Protein AF-0000000077098588 (afdb_homodimer)

Solvent-accessible surface area (backbone atoms only — not comparable to full-atom values): 32437 Å² total; per-residue (Å²): 92,66,67,57,34,42,39,36,68,73,66,63,38,49,54,62,54,47,9,62,75,68,71,44,51,47,63,53,39,47,46,32,44,49,46,28,33,72,64,30,55,34,82,76,78,75,78,55,76,91,76,49,54,56,65,61,24,52,49,49,17,63,75,57,65,29,83,40,46,46,57,35,67,93,56,96,69,63,68,62,58,50,47,9,43,53,48,28,51,50,52,59,71,70,62,57,62,67,34,33,43,19,30,54,61,26,64,65,53,46,43,12,48,55,37,47,69,33,34,56,73,48,76,75,51,81,54,48,69,31,38,26,29,39,45,42,27,35,58,66,51,51,86,85,46,55,70,72,53,48,53,17,41,30,72,43,54,46,45,51,51,12,58,62,50,62,42,44,49,47,60,45,45,28,42,27,63,46,94,34,51,67,51,37,51,53,51,54,63,35,60,73,30,34,54,40,51,52,51,34,50,66,17,48,32,36,43,34,53,54,40,36,67,44,85,84,25,68,54,51,69,42,50,69,50,48,67,76,56,46,56,56,45,42,73,73,46,31,32,16,29,48,93,78,48,35,17,19,65,71,23,46,69,60,89,50,78,68,65,49,12,52,38,48,67,48,71,72,45,53,50,65,25,80,38,22,34,35,42,44,56,39,73,82,24,34,56,18,52,47,7,41,43,57,45,54,51,36,32,26,42,38,33,25,54,63,24,47,52,51,56,50,61,74,70,104,91,67,66,58,35,41,41,35,68,72,64,62,38,48,53,61,54,48,10,63,74,67,73,44,52,45,64,55,40,48,46,33,45,47,45,27,33,72,65,29,54,35,83,75,79,75,78,55,75,91,79,48,53,56,67,60,23,50,50,50,17,64,75,57,65,28,84,40,44,46,56,38,68,93,57,97,69,64,68,62,58,50,48,8,43,53,48,29,50,49,51,58,72,68,61,58,63,68,34,32,43,20,29,54,62,26,65,64,53,45,42,12,47,55,37,47,69,31,34,55,71,47,77,76,51,80,52,49,68,31,38,27,28,38,45,40,26,36,57,66,50,50,85,85,46,56,70,72,54,49,53,18,41,28,72,44,54,47,48,49,52,13,58,60,49,62,42,44,51,48,60,43,42,28,42,28,64,46,92,34,51,68,53,37,49,53,51,54,64,35,60,72,31,35,52,40,51,51,51,33,50,65,17,50,32,36,43,33,52,54,38,37,67,43,85,84,24,68,52,49,70,43,50,68,50,49,67,77,58,47,55,55,45,42,73,72,47,31,32,15,27,48,94,79,48,37,17,19,63,72,23,47,71,61,89,51,77,69,64,50,15,51,39,47,66,47,71,72,45,54,49,65,24,80,38,23,34,34,40,43,57,39,73,82,24,33,56,16,52,47,8,41,43,57,46,55,53,36,32,24,42,40,31,26,53,62,23,48,51,51,53,50,62,75,71,105

Secondary structure (DSSP, 8-state):
-HHHHIIIIIS---HHHHHHHHT--HHHHHHHHHHHHHTTS-------STT--HHHHHHHHHHHT-SEEEEE---SS-HHHHHHHHHHHHHHHH--TT-EEEE--SHHHHHHHHHHHH-GGGGS---SS-EEEESB-B----TTS-HHHHHHTSTHHHHHHHHHHT-EE----SBSB-SSHHHHHHHHHSHHHHHHHHHHHT-SEEEEE-EE-STTSHHHHTTSS-HHHHHHHHHTT--EEETTEEE-TTSPBPP-GGGGGB-B--HHHHTTSSEEEEE--SGGGHHHHHHHHHTT--SEEEEEHHHHHHHHHHH-/-HHHHIIIIIS---HHHHHHHHT--HHHHHHHHHHHHHTTS-------STT--HHHHHHHHHHHT-SEEEEE---SS-HHHHHHHHHHHHHHHH--TT-EEEE--SHHHHHHHHHHHH-GGGGS---SS-EEEESB-B----TTS-HHHHHHTSTHHHHHHHHHHT-EE----SBSB-SSHHHHHHHHHSHHHHHHHHHHHT-SEEEEE-EE-STTSHHHHTTSS-HHHHHHHHHTT--EEETTEEE-TTSPBPP-GGGGGB-B--HHHHTTSSEEEEE--SGGGHHHHHHHHHTT--SEEEEEHHHHHHHHHHH-

Nearest PDB structures (foldseek):
  2w48-assembly1_B  TM=8.068E-01  e=5.391E-22  Klebsiella pneumoniae
  2w48-assembly1_A  TM=7.530E-01  e=8.055E-23  Klebsiella pneumoniae
  4r9n-assembly1_A  TM=9.158E-01  e=1.431E-18  Listeria monocytogenes EGD-e
  2gnp-assembly1_A  TM=8.747E-01  e=7.315E-19  Streptococcus pneumoniae TIGR4
  3nze-assembly3_B  TM=8.577E-01  e=1.186E-16  Paenarthrobacter aurescens TC1

Structure (mmCIF, N/CA/C/O backbone):
data_AF-0000000077098588-model_v1
#
loop_
_entity.id
_entity.type
_entity.pdbx_description
1 polymer 'Putative sugar-binding domain protein'
#
loop_
_atom_site.group_PDB
_atom_site.id
_atom_site.type_symbol
_atom_site.label_atom_id
_atom_site.label_alt_id
_atom_site.label_comp_id
_atom_site.label_asym_id
_atom_site.label_entity_id
_atom_site.label_seq_id
_atom_site.pdbx_PDB_ins_code
_atom_site.Cartn_x
_atom_site.Cartn_y
_atom_site.Cartn_z
_atom_site.occupancy
_atom_site.B_iso_or_equiv
_atom_site.auth_seq_id
_atom_site.auth_comp_id
_atom_site.auth_asym_id
_atom_site.auth_atom_id
_atom_site.pdbx_PDB_model_num
ATOM 1 N N . MET A 1 1 ? 32.25 9.25 6.664 1 62.41 1 MET A N 1
ATOM 2 C CA . MET A 1 1 ? 31 10.023 6.805 1 62.41 1 MET A CA 1
ATOM 3 C C . MET A 1 1 ? 30.219 9.57 8.031 1 62.41 1 MET A C 1
ATOM 5 O O . MET A 1 1 ? 29.922 10.375 8.922 1 62.41 1 MET A O 1
ATOM 9 N N . MET A 1 2 ? 30.125 8.227 8.234 1 63.47 2 MET A N 1
ATOM 10 C CA . MET A 1 2 ? 29.328 7.758 9.359 1 63.47 2 MET A CA 1
ATOM 11 C C . MET A 1 2 ? 30.031 8.047 10.68 1 63.47 2 MET A C 1
ATOM 13 O O . MET A 1 2 ? 29.375 8.375 11.672 1 63.47 2 MET A O 1
ATOM 17 N N . LYS A 1 3 ? 31.344 7.879 10.695 1 65.94 3 LYS A N 1
ATOM 18 C CA . LYS A 1 3 ? 32.125 8.188 11.891 1 65.94 3 LYS A CA 1
ATOM 19 C C . LYS A 1 3 ? 31.984 9.656 12.273 1 65.94 3 LYS A C 1
ATOM 21 O O . LYS A 1 3 ? 31.828 9.992 13.445 1 65.94 3 LYS A O 1
ATOM 26 N N . VAL A 1 4 ? 32 10.5 11.312 1 70.38 4 VAL A N 1
ATOM 27 C CA . VAL A 1 4 ? 31.844 11.938 11.531 1 70.38 4 VAL A CA 1
ATOM 28 C C . VAL A 1 4 ? 30.453 12.219 12.07 1 70.38 4 VAL A C 1
ATOM 30 O O . VAL A 1 4 ? 30.297 13 13.016 1 70.38 4 VAL A O 1
ATOM 33 N N . VAL A 1 5 ? 29.547 11.484 11.555 1 65.75 5 VAL A N 1
ATOM 34 C CA . VAL A 1 5 ? 28.156 11.672 11.938 1 65.75 5 VAL A CA 1
ATOM 35 C C . VAL A 1 5 ? 27.938 11.219 13.383 1 65.75 5 VAL A C 1
ATOM 37 O O . VAL A 1 5 ? 27.312 11.922 14.172 1 65.75 5 VAL A O 1
ATOM 40 N N . LYS A 1 6 ? 28.5 10.148 13.672 1 63.41 6 LYS A N 1
ATOM 41 C CA . LYS A 1 6 ? 28.406 9.633 15.031 1 63.41 6 LYS A CA 1
ATOM 42 C C . LYS A 1 6 ? 29.078 10.578 16.031 1 63.41 6 LYS A C 1
ATOM 44 O O . LYS A 1 6 ? 28.516 10.875 17.078 1 63.41 6 LYS A O 1
ATOM 49 N N . MET A 1 7 ? 30.281 11.062 15.703 1 67 7 MET A N 1
ATOM 50 C CA . MET A 1 7 ? 31.031 11.938 16.594 1 67 7 MET A CA 1
ATOM 51 C C . MET A 1 7 ? 30.281 13.25 16.812 1 67 7 MET A C 1
ATOM 53 O O . MET A 1 7 ? 30.266 13.766 17.938 1 67 7 MET A O 1
ATOM 57 N N . TYR A 1 8 ? 29.672 13.633 15.734 1 63.31 8 TYR A N 1
ATOM 58 C CA . TYR A 1 8 ? 28.984 14.922 15.805 1 63.31 8 TYR A CA 1
ATOM 59 C C . TYR A 1 8 ? 27.656 14.789 16.547 1 63.31 8 TYR A C 1
ATOM 61 O O . TYR A 1 8 ? 27.391 15.531 17.5 1 63.31 8 TYR A O 1
ATOM 69 N N . TYR A 1 9 ? 26.969 13.727 16.188 1 58.44 9 TYR A N 1
ATOM 70 C CA . TYR A 1 9 ? 25.594 13.68 16.641 1 58.44 9 TYR A CA 1
ATOM 71 C C . TYR A 1 9 ? 25.469 12.836 17.922 1 58.44 9 TYR A C 1
ATOM 73 O O . TYR A 1 9 ? 24.656 13.141 18.797 1 58.44 9 TYR A O 1
ATOM 81 N N . LYS A 1 10 ? 26.219 11.852 17.969 1 56.56 10 LYS A N 1
ATOM 82 C CA . LYS A 1 10 ? 26.125 10.984 19.141 1 56.56 10 LYS A CA 1
ATOM 83 C C . LYS A 1 10 ? 27.047 11.477 20.25 1 56.56 10 LYS A C 1
ATOM 85 O O . LYS A 1 10 ? 26.641 11.516 21.422 1 56.56 10 LYS A O 1
ATOM 90 N N . ASN A 1 11 ? 28.156 11.969 19.812 1 57.81 11 ASN A N 1
ATOM 91 C CA . ASN A 1 11 ? 29.141 12.32 20.828 1 57.81 11 ASN A CA 1
ATOM 92 C C . ASN A 1 11 ? 29.156 13.828 21.109 1 57.81 11 ASN A C 1
ATOM 94 O O . ASN A 1 11 ? 29.859 14.297 22 1 57.81 11 ASN A O 1
ATOM 98 N N . GLY A 1 12 ? 28.266 14.5 20.25 1 59.06 12 GLY A N 1
ATOM 99 C CA . GLY A 1 12 ? 28.125 15.93 20.469 1 59.06 12 GLY A CA 1
ATOM 100 C C . GLY A 1 12 ? 29.391 16.703 20.188 1 59.06 12 GLY A C 1
ATOM 101 O O . GLY A 1 12 ? 29.578 17.812 20.703 1 59.06 12 GLY A O 1
ATOM 102 N N . MET A 1 13 ? 30.266 16.203 19.438 1 64.69 13 MET A N 1
ATOM 103 C CA . MET A 1 13 ? 31.531 16.875 19.141 1 64.69 13 MET A CA 1
ATOM 104 C C . MET A 1 13 ? 31.328 18 18.125 1 64.69 13 MET A C 1
ATOM 106 O O . MET A 1 13 ? 30.484 17.891 17.234 1 64.69 13 MET A O 1
ATOM 110 N N . SER A 1 14 ? 31.984 19.031 18.344 1 66.31 14 SER A N 1
ATOM 111 C CA . SER A 1 14 ? 31.969 20.125 17.375 1 66.31 14 SER A CA 1
ATOM 112 C C . SER A 1 14 ? 32.656 19.703 16.078 1 66.31 14 SER A C 1
ATOM 114 O O . SER A 1 14 ? 33.438 18.766 16.062 1 66.31 14 SER A O 1
ATOM 116 N N . GLN A 1 15 ? 32.281 20.375 14.977 1 75.06 15 GLN A N 1
ATOM 117 C CA . GLN A 1 15 ? 32.906 20.109 13.688 1 75.06 15 GLN A CA 1
ATOM 118 C C . GLN A 1 15 ? 34.438 20.281 13.773 1 75.06 15 GLN A C 1
ATOM 120 O O . GLN A 1 15 ? 35.188 19.531 13.164 1 75.06 15 GLN A O 1
AT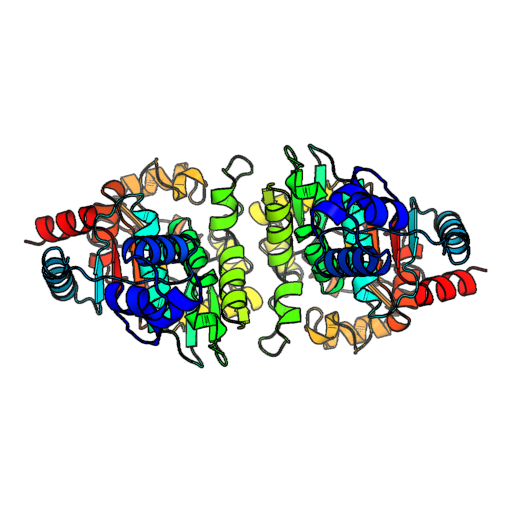OM 125 N N . VAL A 1 16 ? 34.844 21.266 14.602 1 73.31 16 VAL A N 1
ATOM 126 C CA . VAL A 1 16 ? 36.25 21.531 14.805 1 73.31 16 VAL A CA 1
ATOM 127 C C . VAL A 1 16 ? 36.906 20.375 15.547 1 73.31 16 VAL A C 1
ATOM 129 O O . VAL A 1 16 ? 37.969 19.891 15.148 1 73.31 16 VAL A O 1
ATOM 132 N N . ASP A 1 17 ? 36.219 19.922 16.5 1 79.31 17 ASP A N 1
ATOM 133 C CA . ASP A 1 17 ? 36.75 18.828 17.297 1 79.31 17 ASP A CA 1
ATOM 134 C C . ASP A 1 17 ? 36.812 17.531 16.5 1 79.31 17 ASP A C 1
ATOM 136 O O . ASP A 1 17 ? 37.75 16.75 16.625 1 79.31 17 ASP A O 1
ATOM 140 N N . ILE A 1 18 ? 35.875 17.312 15.766 1 79.69 18 ILE A N 1
ATOM 141 C CA . ILE A 1 18 ? 35.812 16.141 14.891 1 79.69 18 ILE A CA 1
ATOM 142 C C . ILE A 1 18 ? 36.969 16.219 13.883 1 79.69 18 ILE A C 1
ATOM 144 O O . ILE A 1 18 ? 37.656 15.219 13.633 1 79.69 18 ILE A O 1
ATOM 148 N N . GLY A 1 19 ? 37.094 17.328 13.328 1 79.69 19 GLY A N 1
ATOM 149 C CA . GLY A 1 19 ? 38.219 17.531 12.414 1 79.69 19 GLY A CA 1
ATOM 150 C C . GLY A 1 19 ? 39.562 17.219 13.039 1 79.69 19 GLY A C 1
ATOM 151 O O . GLY A 1 19 ? 40.406 16.547 12.422 1 79.69 19 GLY A O 1
ATOM 152 N N . LYS A 1 20 ? 39.812 17.641 14.203 1 78.19 20 LYS A N 1
ATOM 153 C CA . LYS A 1 20 ? 41.031 17.375 14.93 1 78.19 20 LYS A CA 1
ATOM 154 C C . LYS A 1 20 ? 41.219 15.891 15.195 1 78.19 20 LYS A C 1
ATOM 156 O O . LYS A 1 20 ? 42.312 15.352 15.023 1 78.19 20 LYS A O 1
ATOM 161 N N . LYS A 1 21 ? 40.156 15.336 15.555 1 79.31 21 LYS A N 1
ATOM 162 C CA . LYS A 1 21 ? 40.219 13.93 15.953 1 79.31 21 LYS A CA 1
ATOM 163 C C . LYS A 1 21 ? 40.438 13.023 14.742 1 79.31 21 LYS A C 1
ATOM 165 O O . LYS A 1 21 ? 41.156 12.023 14.844 1 79.31 21 LYS A O 1
ATOM 170 N N . LEU A 1 22 ? 39.969 13.445 13.695 1 79.25 22 LEU A N 1
ATOM 171 C CA . LEU A 1 22 ? 40.031 12.609 12.5 1 79.25 22 LEU A CA 1
ATOM 172 C C . LEU A 1 22 ? 41.125 13.117 11.555 1 79.25 22 LEU A C 1
ATOM 174 O O . LEU A 1 22 ? 41.375 12.523 10.5 1 79.25 22 LEU A O 1
ATOM 178 N N . ASN A 1 23 ? 41.844 14.172 11.961 1 77.06 23 ASN A N 1
ATOM 179 C CA . ASN A 1 23 ? 42.906 14.812 11.195 1 77.06 23 ASN A CA 1
ATOM 180 C C . ASN A 1 23 ? 42.406 15.203 9.797 1 77.06 23 ASN A C 1
ATOM 182 O O . ASN A 1 23 ? 43.062 14.891 8.805 1 77.06 23 ASN A O 1
ATOM 186 N N . VAL A 1 24 ? 41.281 15.758 9.766 1 79.62 24 VAL A N 1
ATOM 187 C CA . VAL A 1 24 ? 40.719 16.344 8.555 1 79.62 24 VAL A CA 1
ATOM 188 C C . VAL A 1 24 ? 40.281 17.781 8.82 1 79.62 24 VAL A C 1
ATOM 190 O O . VAL A 1 24 ? 40.188 18.203 9.977 1 79.62 24 VAL A O 1
ATOM 193 N N . SER A 1 25 ? 40.156 18.562 7.742 1 75.75 25 SER A N 1
ATOM 194 C CA . SER A 1 25 ? 39.719 19.953 7.898 1 75.75 25 SER A CA 1
ATOM 195 C C . SER A 1 25 ? 38.281 20.062 8.375 1 75.75 25 SER A C 1
ATOM 197 O O . SER A 1 25 ? 37.5 19.141 8.148 1 75.75 25 SER A O 1
ATOM 199 N N . ARG A 1 26 ? 38 21.156 9.047 1 72.81 26 ARG A N 1
ATOM 200 C CA . ARG A 1 26 ? 36.625 21.484 9.438 1 72.81 26 ARG A CA 1
ATOM 201 C C . ARG A 1 26 ? 35.688 21.484 8.227 1 72.81 26 ARG A C 1
ATOM 203 O O . ARG A 1 26 ? 34.562 21.047 8.32 1 72.81 26 ARG A O 1
ATOM 210 N N . MET A 1 27 ? 36.25 21.859 7.145 1 70.62 27 MET A N 1
ATOM 211 C CA . MET A 1 27 ? 35.469 21.906 5.922 1 70.62 27 MET A CA 1
ATOM 212 C C . MET A 1 27 ? 35.094 20.516 5.445 1 70.62 27 MET A C 1
ATOM 214 O O . MET A 1 27 ? 34 20.281 4.973 1 70.62 27 MET A O 1
ATOM 218 N N . THR A 1 28 ? 36 19.703 5.605 1 76.38 28 THR A N 1
ATOM 219 C CA . THR A 1 28 ? 35.75 18.312 5.242 1 76.38 28 THR A CA 1
ATOM 220 C C . THR A 1 28 ? 34.688 17.703 6.141 1 76.38 28 THR A C 1
ATOM 222 O O . THR A 1 28 ? 33.812 16.969 5.668 1 76.38 28 THR A O 1
ATOM 225 N N . VAL A 1 29 ? 34.781 17.984 7.406 1 73.06 29 VAL A N 1
ATOM 226 C CA . VAL A 1 29 ? 33.781 17.5 8.359 1 73.06 29 VAL A CA 1
ATOM 227 C C . VAL A 1 29 ? 32.406 18.109 8.031 1 73.06 29 VAL A C 1
ATOM 229 O O . VAL A 1 29 ? 31.406 17.406 7.992 1 73.06 29 VAL A O 1
ATOM 232 N N . ALA A 1 30 ? 32.438 19.375 7.715 1 69.12 30 ALA A N 1
ATOM 233 C CA . ALA A 1 30 ? 31.219 20.062 7.371 1 69.12 30 ALA A CA 1
ATOM 234 C C . ALA A 1 30 ? 30.578 19.469 6.113 1 69.12 30 ALA A C 1
ATOM 236 O O . ALA A 1 30 ? 29.359 19.266 6.055 1 69.12 30 ALA A O 1
ATOM 237 N N . ARG A 1 31 ? 31.406 19.203 5.215 1 69.88 31 ARG A N 1
ATOM 238 C CA . ARG A 1 31 ? 30.938 18.609 3.971 1 69.88 31 ARG A CA 1
ATOM 239 C C . ARG A 1 31 ? 30.391 17.203 4.211 1 69.88 31 ARG A C 1
ATOM 241 O O . ARG A 1 31 ? 29.375 16.828 3.623 1 69.88 31 ARG A O 1
ATOM 248 N N . ALA A 1 32 ? 31.125 16.531 4.996 1 70.19 32 ALA A N 1
ATOM 249 C CA . ALA A 1 32 ? 30.672 15.188 5.34 1 70.19 32 ALA A CA 1
ATOM 250 C C . ALA A 1 32 ? 29.328 15.227 6.062 1 70.19 32 ALA A C 1
ATOM 252 O O . ALA A 1 32 ? 28.438 14.414 5.785 1 70.19 32 ALA A O 1
ATOM 253 N N . LEU A 1 33 ? 29.25 16.141 6.996 1 65.44 33 LEU A N 1
ATOM 254 C CA . LEU A 1 33 ? 28 16.297 7.734 1 65.44 33 LEU A CA 1
ATOM 255 C C . LEU A 1 33 ? 26.891 16.781 6.816 1 65.44 33 LEU A C 1
ATOM 257 O O . LEU A 1 33 ? 25.75 16.328 6.922 1 65.44 33 LEU A O 1
ATOM 261 N N . GLU A 1 34 ? 27.312 17.641 5.895 1 63.22 34 GLU A N 1
ATOM 262 C CA . GLU A 1 34 ? 26.344 18.109 4.898 1 63.22 34 GLU A CA 1
ATOM 263 C C . GLU A 1 34 ? 25.906 16.969 3.988 1 63.22 34 GLU A C 1
ATOM 265 O O . GLU A 1 34 ? 24.719 16.844 3.672 1 63.22 34 GLU A O 1
ATOM 270 N N . GLN A 1 35 ? 26.875 16.281 3.641 1 65.06 35 GLN A N 1
ATOM 271 C CA . GLN A 1 35 ? 26.562 15.109 2.812 1 65.06 35 GLN A CA 1
ATOM 272 C C . GLN A 1 35 ? 25.719 14.102 3.58 1 65.06 35 GLN A C 1
ATOM 274 O O . GLN A 1 35 ? 24.781 13.516 3.025 1 65.06 35 GLN A O 1
ATOM 279 N N . ALA A 1 36 ? 26.188 13.891 4.77 1 61.66 36 ALA A N 1
ATOM 280 C CA . ALA A 1 36 ? 25.422 12.984 5.629 1 61.66 36 ALA A CA 1
ATOM 281 C C . ALA A 1 36 ? 23.984 13.477 5.809 1 61.66 36 ALA A C 1
ATOM 283 O O . ALA A 1 36 ? 23.047 12.672 5.82 1 61.66 36 ALA A O 1
ATOM 284 N N . ARG A 1 37 ? 23.906 14.773 5.98 1 56.5 37 ARG A N 1
ATOM 285 C CA . ARG A 1 37 ? 22.594 15.391 6.082 1 56.5 37 ARG A CA 1
ATOM 286 C C . ARG A 1 37 ? 21.797 15.188 4.797 1 56.5 37 ARG A C 1
ATOM 288 O O . ARG A 1 37 ? 20.625 14.805 4.844 1 56.5 37 ARG A O 1
ATOM 295 N N . LYS A 1 38 ? 22.469 15.445 3.812 1 55.34 38 LYS A N 1
ATOM 296 C CA . LYS A 1 38 ? 21.828 15.305 2.508 1 55.34 38 LYS A CA 1
ATOM 297 C C . LYS A 1 38 ? 21.422 13.852 2.258 1 55.34 38 LYS A C 1
ATOM 299 O O . LYS A 1 38 ? 20.391 13.594 1.635 1 55.34 38 LYS A O 1
ATOM 304 N N . GLN A 1 39 ? 22.359 13.219 2.812 1 54.41 39 GLN A N 1
ATOM 305 C CA . GLN A 1 39 ? 22.109 11.797 2.596 1 54.41 39 GLN A CA 1
ATOM 306 C C . GLN A 1 39 ? 21.172 11.242 3.654 1 54.41 39 GLN A C 1
ATOM 308 O O . GLN A 1 39 ? 20.766 10.078 3.582 1 54.41 39 GLN A O 1
ATOM 313 N N . GLY A 1 40 ? 20.719 12.211 4.578 1 50.88 40 GLY A N 1
ATOM 314 C CA . GLY A 1 40 ? 19.703 11.891 5.559 1 50.88 40 GLY A CA 1
ATOM 315 C C . GLY A 1 40 ? 20.25 11.18 6.781 1 50.88 40 GLY A C 1
ATOM 316 O O . GLY A 1 40 ? 19.484 10.625 7.574 1 50.88 40 GLY A O 1
ATOM 317 N N . TYR A 1 41 ? 21.609 10.961 6.898 1 50 41 TYR A N 1
ATOM 318 C CA . TYR A 1 41 ? 22.219 10.188 7.973 1 50 41 TYR A CA 1
ATOM 319 C C . TYR A 1 41 ? 22.234 10.977 9.281 1 50 41 TYR A C 1
ATOM 321 O O . TYR A 1 41 ? 22.188 10.398 10.367 1 50 41 TYR A O 1
ATOM 329 N N . VAL A 1 42 ? 22.641 12.258 9.289 1 44.31 42 VAL A N 1
ATOM 330 C CA . VAL A 1 42 ? 22.703 13.062 10.5 1 44.31 42 VAL A CA 1
ATOM 331 C C . VAL A 1 42 ? 21.812 14.297 10.352 1 44.31 42 VAL A C 1
ATOM 333 O O . VAL A 1 42 ? 21.875 14.984 9.328 1 44.31 42 VAL A O 1
ATOM 336 N N . GLN A 1 43 ? 20.609 14.312 10.891 1 44.09 43 GLN A N 1
ATOM 337 C CA . GLN A 1 43 ? 19.797 15.523 10.922 1 44.09 43 GLN A CA 1
ATOM 338 C C . GLN A 1 43 ? 20.328 16.516 11.953 1 44.09 43 GLN A C 1
ATOM 340 O O . GLN A 1 43 ? 20.172 16.312 13.156 1 44.09 43 GLN A O 1
ATOM 345 N N . ILE A 1 44 ? 21.531 17.094 11.836 1 38.44 44 ILE A N 1
ATOM 346 C CA . ILE A 1 44 ? 21.984 18.094 12.789 1 38.44 44 ILE A CA 1
ATOM 347 C C . ILE A 1 44 ? 21.094 19.344 12.688 1 38.44 44 ILE A C 1
ATOM 349 O O . ILE A 1 44 ? 21.016 19.969 11.625 1 38.44 44 ILE A O 1
ATOM 353 N N . LYS A 1 45 ? 20.062 19.422 13.461 1 41.56 45 LYS A N 1
ATOM 354 C CA . LYS A 1 45 ? 19.391 20.703 13.609 1 41.56 45 LYS A CA 1
ATOM 355 C C . LYS A 1 45 ? 20.312 21.75 14.195 1 41.56 45 LYS A C 1
ATOM 357 O O . LYS A 1 45 ? 20.797 21.609 15.32 1 41.56 45 LYS A O 1
ATOM 362 N N . ILE A 1 46 ? 21.219 22.359 13.5 1 36.66 46 ILE A N 1
ATOM 363 C CA . ILE A 1 46 ? 21.922 23.5 14.055 1 36.66 46 ILE A CA 1
ATOM 364 C C . ILE A 1 46 ? 20.953 24.641 14.289 1 36.66 46 ILE A C 1
ATOM 366 O O . ILE A 1 46 ? 20.359 25.188 13.344 1 36.66 46 ILE A O 1
ATOM 370 N N . ASN A 1 47 ? 20.312 24.625 15.391 1 39.41 47 ASN A N 1
ATOM 371 C CA . ASN A 1 47 ? 19.531 25.797 15.781 1 39.41 47 ASN A CA 1
ATOM 372 C C . ASN A 1 47 ? 20.391 27.062 15.797 1 39.41 47 ASN A C 1
ATOM 374 O O . ASN A 1 47 ? 21.375 27.141 16.531 1 39.41 47 ASN A O 1
ATOM 378 N N . PHE A 1 48 ? 20.516 27.766 14.844 1 40.94 48 PHE A N 1
ATOM 379 C CA . PHE A 1 48 ? 21.156 29.062 14.891 1 40.94 48 PHE A CA 1
ATOM 380 C C . PHE A 1 48 ? 20.391 30.016 15.797 1 40.94 48 PHE A C 1
ATOM 382 O O . PHE A 1 48 ? 19.172 30.172 15.664 1 40.94 48 PHE A O 1
ATOM 389 N N . PRO A 1 49 ? 20.891 30.453 16.922 1 43.12 49 PRO A N 1
ATOM 390 C CA . PRO A 1 49 ? 20.297 31.375 17.891 1 43.12 49 PRO A CA 1
ATOM 391 C C . PRO A 1 49 ? 19.656 32.594 17.234 1 43.12 49 PRO A C 1
ATOM 393 O O . PRO A 1 49 ? 18.562 33 17.625 1 43.12 49 PRO A O 1
ATOM 396 N N . GLU A 1 50 ? 20.422 33.438 16.578 1 46.44 50 GLU A N 1
ATOM 397 C CA . GLU A 1 50 ? 19.984 34.781 16.172 1 46.44 50 GLU A CA 1
ATOM 398 C C . GLU A 1 50 ? 18.766 34.688 15.25 1 46.44 50 GLU A C 1
ATOM 400 O O . GLU A 1 50 ? 17.969 35.625 15.195 1 46.44 50 GLU A O 1
ATOM 405 N N . ASN A 1 51 ? 18.656 33.75 14.375 1 50.5 51 ASN A N 1
ATOM 406 C CA . ASN A 1 51 ? 17.625 33.656 13.336 1 50.5 51 ASN A CA 1
ATOM 407 C C . ASN A 1 51 ? 16.609 32.562 13.633 1 50.5 51 ASN A C 1
ATOM 409 O O . ASN A 1 51 ? 16.078 31.938 12.711 1 50.5 51 ASN A O 1
ATOM 413 N N . SER A 1 52 ? 16.359 32.438 14.984 1 63.94 52 SER A N 1
ATOM 414 C CA . SER A 1 52 ? 15.43 31.391 15.383 1 63.94 52 SER A CA 1
ATOM 415 C C . SER A 1 52 ? 13.992 31.875 15.344 1 63.94 52 SER A C 1
ATOM 417 O O . SER A 1 52 ? 13.734 33.062 15.484 1 63.94 52 SER A O 1
ATOM 419 N N . ALA A 1 53 ? 13.117 31.203 14.797 1 81.12 53 ALA A N 1
ATOM 420 C CA . ALA A 1 53 ? 11.688 31.484 14.758 1 81.12 53 ALA A CA 1
ATOM 421 C C . ALA A 1 53 ? 11.039 31.25 16.125 1 81.12 53 ALA A C 1
ATOM 423 O O . ALA A 1 53 ? 9.852 30.953 16.203 1 81.12 53 ALA A O 1
ATOM 424 N N . ALA A 1 54 ? 11.922 31.5 17.203 1 82.5 54 ALA A N 1
ATOM 425 C CA . ALA A 1 54 ? 11.445 31.156 18.547 1 82.5 54 ALA A CA 1
ATOM 426 C C . ALA A 1 54 ? 10.32 32.094 18.984 1 82.5 54 ALA A C 1
ATOM 428 O O . ALA A 1 54 ? 9.32 31.625 19.562 1 82.5 54 ALA A O 1
ATOM 429 N N . ASN A 1 55 ? 10.523 33.344 18.719 1 86.12 55 ASN A N 1
ATOM 430 C CA . ASN A 1 55 ? 9.492 34.312 19.094 1 86.12 55 ASN A CA 1
ATOM 431 C C . ASN A 1 55 ? 8.188 34.062 18.344 1 86.12 55 ASN A C 1
ATOM 433 O O . ASN A 1 55 ? 7.105 34.125 18.922 1 86.12 55 ASN A O 1
ATOM 437 N N . GLU A 1 56 ? 8.312 33.844 17.062 1 90.81 56 GLU A N 1
ATOM 438 C CA . GLU A 1 56 ? 7.145 33.531 16.234 1 90.81 56 GLU A CA 1
ATOM 439 C C . GLU A 1 56 ? 6.449 32.25 16.703 1 90.81 56 GLU A C 1
ATOM 441 O O . GLU A 1 56 ? 5.219 32.219 16.766 1 90.81 56 GLU A O 1
ATOM 446 N N . GLU A 1 57 ? 7.258 31.234 17.047 1 91.81 57 GLU A N 1
ATOM 447 C CA . GLU A 1 57 ? 6.711 29.969 17.531 1 91.81 57 GLU A CA 1
ATOM 448 C C . GLU A 1 57 ? 5.945 30.172 18.828 1 91.81 57 GLU A C 1
ATOM 450 O O . GLU A 1 57 ? 4.812 29.703 18.969 1 91.81 57 GLU A O 1
ATOM 455 N N . GLU A 1 58 ? 6.547 30.906 19.75 1 90.19 58 GLU A N 1
ATOM 456 C CA . GLU A 1 58 ? 5.906 31.172 21.031 1 90.19 58 GLU A CA 1
ATOM 457 C C . GLU A 1 58 ? 4.602 31.938 20.844 1 90.19 58 GLU A C 1
ATOM 459 O O . GLU A 1 58 ? 3.602 31.656 21.5 1 90.19 58 GLU A O 1
ATOM 464 N N . PHE A 1 59 ? 4.637 32.938 19.984 1 92.75 59 PHE A N 1
ATOM 465 C CA . PHE A 1 59 ? 3.438 33.719 19.703 1 92.75 59 PHE A CA 1
ATOM 466 C C . PHE A 1 59 ? 2.312 32.812 19.203 1 92.75 59 PHE A C 1
ATOM 468 O O . PHE A 1 59 ? 1.184 32.875 19.688 1 92.75 59 PHE A O 1
ATOM 475 N N . LEU A 1 60 ? 2.586 31.953 18.25 1 96.62 60 LEU A N 1
ATOM 476 C CA . LEU A 1 60 ? 1.575 31.078 17.672 1 96.62 60 LEU A CA 1
ATOM 477 C C . LEU A 1 60 ? 1.055 30.078 18.703 1 96.62 60 LEU A C 1
ATOM 479 O O . LEU A 1 60 ? -0.137 29.766 18.719 1 96.62 60 LEU A O 1
ATOM 483 N N . GLU A 1 61 ? 1.97 29.547 19.516 1 95.31 61 GLU A N 1
ATOM 484 C CA . GLU A 1 61 ? 1.569 28.609 20.562 1 95.31 61 GLU A CA 1
ATOM 485 C C . GLU A 1 61 ? 0.567 29.25 21.516 1 95.31 61 GLU A C 1
ATOM 487 O O . GLU A 1 61 ? -0.455 28.641 21.859 1 95.31 61 GLU A O 1
ATOM 492 N N . GLU A 1 62 ? 0.858 30.438 21.891 1 94.75 62 GLU A N 1
ATOM 493 C CA . GLU A 1 62 ? -0.015 31.141 22.812 1 94.75 62 GLU A CA 1
ATOM 494 C C . GLU A 1 62 ? -1.334 31.531 22.156 1 94.75 62 GLU A C 1
ATOM 496 O O . GLU A 1 62 ? -2.408 31.312 22.719 1 94.75 62 GLU A O 1
ATOM 501 N N . LYS A 1 63 ? -1.229 32.094 20.984 1 96.75 63 LYS A N 1
ATOM 502 C CA . LYS A 1 63 ? -2.4 32.625 20.297 1 96.75 63 LYS A CA 1
ATOM 503 C C . LYS A 1 63 ? -3.396 31.531 19.953 1 96.75 63 LYS A C 1
ATOM 505 O O . LYS A 1 63 ? -4.609 31.719 20.078 1 96.75 63 LYS A O 1
ATOM 510 N N . PHE A 1 64 ? -2.896 30.406 19.562 1 97.69 64 PHE A N 1
ATOM 511 C CA . PHE A 1 64 ? -3.775 29.359 19.062 1 97.69 64 PHE A CA 1
ATOM 512 C C . PHE A 1 64 ? -3.812 28.188 20.031 1 97.69 64 PHE A C 1
ATOM 514 O O . PHE A 1 64 ? -4.367 27.125 19.719 1 97.69 64 PHE A O 1
ATOM 521 N N . ASP A 1 65 ? -3.197 28.359 21.234 1 96.88 65 ASP A N 1
ATOM 522 C CA . ASP A 1 65 ? -3.178 27.328 22.281 1 96.88 65 ASP A CA 1
ATOM 523 C C . ASP A 1 65 ? -2.609 26.016 21.75 1 96.88 65 ASP A C 1
ATOM 525 O O . ASP A 1 65 ? -3.238 24.969 21.875 1 96.88 65 ASP A O 1
ATOM 529 N N . LEU A 1 66 ? -1.499 26.125 21.109 1 97.69 66 LEU A N 1
ATOM 530 C CA . LEU A 1 66 ? -0.809 24.969 20.578 1 97.69 66 LEU A CA 1
ATOM 531 C C . LEU A 1 66 ? 0.117 24.344 21.609 1 97.69 66 LEU A C 1
ATOM 533 O O . LEU A 1 66 ? 0.705 25.062 22.422 1 97.69 66 LEU A O 1
ATOM 537 N N . LYS A 1 67 ? 0.231 23.094 21.562 1 95.81 67 LYS A N 1
ATOM 538 C CA . LYS A 1 67 ? 1.267 22.406 22.328 1 95.81 67 LYS A CA 1
ATOM 539 C C . LYS A 1 67 ? 2.66 22.797 21.844 1 95.81 67 LYS A C 1
ATOM 541 O O . LYS A 1 67 ? 3.604 22.875 22.625 1 95.81 67 LYS A O 1
ATOM 546 N N . GLU A 1 68 ? 2.746 22.891 20.469 1 95.12 68 GLU A N 1
ATOM 547 C CA . GLU A 1 68 ? 4.027 23.25 19.875 1 95.12 68 GLU A CA 1
ATOM 548 C C . GLU A 1 68 ? 3.844 23.812 18.469 1 95.12 68 GLU A C 1
ATOM 550 O O . GLU A 1 68 ? 2.988 23.359 17.719 1 95.12 68 GLU A O 1
ATOM 555 N N . ALA A 1 69 ? 4.566 24.844 18.203 1 96.12 69 ALA A N 1
ATOM 556 C CA . ALA A 1 69 ? 4.73 25.344 16.844 1 96.12 69 ALA A CA 1
ATOM 557 C C . ALA A 1 69 ? 6.184 25.234 16.391 1 96.12 69 ALA A C 1
ATOM 559 O O . ALA A 1 69 ? 7.102 25.578 17.141 1 96.12 69 ALA A O 1
ATOM 560 N N . ILE A 1 70 ? 6.379 24.672 15.234 1 93.19 70 ILE A N 1
ATOM 561 C CA . ILE A 1 70 ? 7.711 24.484 14.664 1 93.19 70 ILE A CA 1
ATOM 562 C C . ILE A 1 70 ? 7.777 25.172 13.297 1 93.19 70 ILE A C 1
ATOM 564 O O . ILE A 1 70 ? 7.039 24.812 12.383 1 93.19 70 ILE A O 1
ATOM 568 N N . ILE A 1 71 ? 8.641 26.141 13.18 1 93.06 71 ILE A N 1
ATOM 569 C CA . ILE A 1 71 ? 8.734 26.922 11.945 1 93.06 71 ILE A CA 1
ATOM 570 C C . ILE A 1 71 ? 10.062 26.625 11.25 1 93.06 71 ILE A C 1
ATOM 572 O O . ILE A 1 71 ? 11.133 26.734 11.859 1 93.06 71 ILE A O 1
ATOM 576 N N . ALA A 1 72 ? 9.891 26.203 10 1 90.81 72 ALA A N 1
ATOM 577 C CA . ALA A 1 72 ? 11.078 25.938 9.195 1 90.81 72 ALA A CA 1
ATOM 578 C C . ALA A 1 72 ? 11.836 27.219 8.891 1 90.81 72 ALA A C 1
ATOM 580 O O . ALA A 1 72 ? 11.234 28.219 8.492 1 90.81 72 ALA A O 1
ATOM 581 N N . TYR A 1 73 ? 13.078 27.203 9.086 1 75.62 73 TYR A N 1
ATOM 582 C CA . TYR A 1 73 ? 13.922 28.359 8.766 1 75.62 73 TYR A CA 1
ATOM 583 C C . TYR A 1 73 ? 14.32 28.344 7.297 1 75.62 73 TYR A C 1
ATOM 585 O O . TYR A 1 73 ? 14.562 27.281 6.715 1 75.62 73 TYR A O 1
ATOM 593 N N . PRO A 1 74 ? 14.219 29.547 6.797 1 66 74 PRO A N 1
ATOM 594 C CA . PRO A 1 74 ? 14.633 29.641 5.395 1 66 74 PRO A CA 1
ATOM 595 C C . PRO A 1 74 ? 16.062 29.141 5.172 1 66 74 PRO A C 1
ATOM 597 O O . PRO A 1 74 ? 16.984 29.562 5.887 1 66 74 PRO A O 1
ATOM 600 N N . ARG A 1 75 ? 16.25 28.016 4.66 1 63.88 75 ARG A N 1
ATOM 601 C CA . ARG A 1 75 ? 17.578 27.562 4.25 1 63.88 75 ARG A CA 1
ATOM 602 C C . ARG A 1 75 ? 17.688 27.5 2.73 1 63.88 75 ARG A C 1
ATOM 604 O O . ARG A 1 75 ? 16.719 27.781 2.018 1 63.88 75 ARG A O 1
ATOM 611 N N . GLU A 1 76 ? 19.016 27.281 2.35 1 66.06 76 GLU A N 1
ATOM 612 C CA . GLU A 1 76 ? 19.234 27.062 0.924 1 66.06 76 GLU A CA 1
ATOM 613 C C . GLU A 1 76 ? 18.531 25.797 0.441 1 66.06 76 GLU A C 1
ATOM 615 O O . GLU A 1 76 ? 18.484 24.797 1.15 1 66.06 76 GLU A O 1
ATOM 620 N N . GLY A 1 77 ? 17.609 26 -0.425 1 71.5 77 GLY A N 1
ATOM 621 C CA . GLY A 1 77 ? 16.906 24.875 -1.002 1 71.5 77 GLY A CA 1
ATOM 622 C C . GLY A 1 77 ? 15.398 25 -0.93 1 71.5 77 GLY A C 1
ATOM 623 O O . GLY A 1 77 ? 14.875 26.062 -0.629 1 71.5 77 GLY A O 1
ATOM 624 N N . GLU A 1 78 ? 14.867 23.859 -1.13 1 86.31 78 GLU A N 1
ATOM 625 C CA . GLU A 1 78 ? 13.414 23.844 -1.144 1 86.31 78 GLU A CA 1
ATOM 626 C C . GLU A 1 78 ? 12.844 23.688 0.265 1 86.31 78 GLU A C 1
ATOM 628 O O . GLU A 1 78 ? 13.32 22.844 1.034 1 86.31 78 GLU A O 1
ATOM 633 N N . VAL A 1 79 ? 11.914 24.516 0.646 1 90.25 79 VAL A N 1
ATOM 634 C CA . VAL A 1 79 ? 11.312 24.562 1.976 1 90.25 79 VAL A CA 1
ATOM 635 C C . VAL A 1 79 ? 10.742 23.203 2.342 1 90.25 79 VAL A C 1
ATOM 637 O O . VAL A 1 79 ? 10.742 22.812 3.514 1 90.25 79 VAL A O 1
ATOM 640 N N . ILE A 1 80 ? 10.344 22.406 1.378 1 91.56 80 ILE A N 1
ATOM 641 C CA . ILE A 1 80 ? 9.711 21.109 1.614 1 91.56 80 ILE A CA 1
ATOM 642 C C . ILE A 1 80 ? 10.711 20.156 2.283 1 91.56 80 ILE A C 1
ATOM 644 O O . ILE A 1 80 ? 10.32 19.297 3.064 1 91.56 80 ILE A O 1
ATOM 648 N N . GLU A 1 81 ? 11.969 20.312 1.983 1 88.25 81 GLU A N 1
ATOM 649 C CA . GLU A 1 81 ? 12.984 19.469 2.6 1 88.25 81 GLU A CA 1
ATOM 650 C C . GLU A 1 81 ? 13.055 19.703 4.105 1 88.25 81 GLU A C 1
ATOM 652 O O . GLU A 1 81 ? 13.094 18.75 4.887 1 88.25 81 GLU A O 1
ATOM 657 N N . GLU A 1 82 ? 13.031 20.984 4.449 1 88.19 82 GLU A N 1
ATOM 658 C CA . GLU A 1 82 ? 13.078 21.312 5.871 1 88.19 82 GLU A CA 1
ATOM 659 C C . GLU A 1 82 ? 11.789 20.906 6.578 1 88.19 82 GLU A C 1
ATOM 661 O O . GLU A 1 82 ? 11.82 20.406 7.699 1 88.19 82 GLU A O 1
ATOM 666 N N . ILE A 1 83 ? 10.695 21.109 5.945 1 94.75 83 ILE A N 1
ATOM 667 C CA . ILE A 1 83 ? 9.398 20.719 6.492 1 94.75 83 ILE A CA 1
ATOM 668 C C . ILE A 1 83 ? 9.375 19.203 6.73 1 94.75 83 ILE A C 1
ATOM 670 O O . ILE A 1 83 ? 8.93 18.75 7.785 1 94.75 83 ILE A O 1
ATOM 674 N N . GLY A 1 84 ? 9.812 18.469 5.703 1 93.38 84 GLY A N 1
ATOM 675 C CA . GLY A 1 84 ? 9.883 17.031 5.828 1 93.38 84 GLY A CA 1
ATOM 676 C C . GLY A 1 84 ? 10.758 16.562 6.98 1 93.38 84 GLY A C 1
ATOM 677 O O . GLY A 1 84 ? 10.367 15.695 7.758 1 93.38 84 GLY A O 1
ATOM 678 N N . PHE A 1 85 ? 11.852 17.219 7.113 1 87.94 85 PHE A N 1
ATOM 679 C CA . PHE A 1 85 ? 12.789 16.891 8.18 1 87.94 85 PHE A CA 1
ATOM 680 C C . PHE A 1 85 ? 12.172 17.156 9.547 1 87.94 85 PHE A C 1
ATOM 682 O O . PHE A 1 85 ? 12.219 16.312 10.438 1 87.94 85 PHE A O 1
ATOM 689 N N . LEU A 1 86 ? 11.609 18.328 9.711 1 89.62 86 LEU A N 1
ATOM 690 C CA . LEU A 1 86 ? 11.039 18.734 10.992 1 89.62 86 LEU A CA 1
ATOM 691 C C . LEU A 1 86 ? 9.867 17.828 11.375 1 89.62 86 LEU A C 1
ATOM 693 O O . LEU A 1 86 ? 9.688 17.5 12.547 1 89.62 86 LEU A O 1
ATOM 697 N N . THR A 1 87 ? 9.117 17.438 10.406 1 96.12 87 THR A N 1
ATOM 698 C CA . THR A 1 87 ? 7.992 16.531 10.656 1 96.12 87 THR A CA 1
ATOM 699 C C . THR A 1 87 ? 8.484 15.172 11.125 1 96.12 87 THR A C 1
ATOM 701 O O . THR A 1 87 ? 7.992 14.641 12.125 1 96.12 87 THR A O 1
ATOM 704 N N . ALA A 1 88 ? 9.484 14.617 10.398 1 93.44 88 ALA A N 1
ATOM 705 C CA . ALA A 1 88 ? 10.062 13.336 10.789 1 93.44 88 ALA A CA 1
ATOM 706 C C . ALA A 1 88 ? 10.664 13.406 12.188 1 93.44 88 ALA A C 1
ATOM 708 O O . ALA A 1 88 ? 10.445 12.508 13.008 1 93.44 88 ALA A O 1
ATOM 709 N N . ASP A 1 89 ? 11.344 14.461 12.406 1 88.75 89 ASP A N 1
ATOM 710 C CA . ASP A 1 89 ? 11.984 14.656 13.703 1 88.75 89 ASP A CA 1
ATOM 711 C C . ASP A 1 89 ? 10.961 14.695 14.828 1 88.75 89 ASP A C 1
ATOM 713 O O . ASP A 1 89 ? 11.156 14.078 15.875 1 88.75 89 ASP A O 1
ATOM 717 N N . TYR A 1 90 ? 9.938 15.422 14.602 1 91.06 90 TYR A N 1
ATOM 718 C CA . TYR A 1 90 ? 8.891 15.5 15.609 1 91.06 90 TYR A CA 1
ATOM 719 C C . TYR A 1 90 ? 8.266 14.133 15.867 1 91.06 90 TYR A C 1
ATOM 721 O O . TYR A 1 90 ? 8.031 13.758 17.016 1 91.06 90 TYR A O 1
ATOM 729 N N . MET A 1 91 ? 7.977 13.422 14.82 1 94.25 91 MET A N 1
ATOM 730 C CA . MET A 1 91 ? 7.391 12.094 14.945 1 94.25 91 MET A CA 1
ATOM 731 C C . MET A 1 91 ? 8.273 11.188 15.797 1 94.25 91 MET A C 1
ATOM 733 O O . MET A 1 91 ? 7.781 10.484 16.688 1 94.25 91 MET A O 1
ATOM 737 N N . ILE A 1 92 ? 9.523 11.242 15.539 1 88.19 92 ILE A N 1
ATOM 738 C CA . ILE A 1 92 ? 10.461 10.398 16.266 1 88.19 92 ILE A CA 1
ATOM 739 C C . ILE A 1 92 ? 10.484 10.797 17.734 1 88.19 92 ILE A C 1
ATOM 741 O O . ILE A 1 92 ? 10.484 9.938 18.625 1 88.19 92 ILE A O 1
ATOM 745 N N . ARG A 1 93 ? 10.477 12.078 17.953 1 85.69 93 ARG A N 1
ATOM 746 C CA . ARG A 1 93 ? 10.562 12.625 19.297 1 85.69 93 ARG A CA 1
ATOM 747 C C . ARG A 1 93 ? 9.398 12.133 20.156 1 85.69 93 ARG A C 1
ATOM 749 O O . ARG A 1 93 ? 9.57 11.875 21.344 1 85.69 93 ARG A O 1
ATOM 756 N N . ILE A 1 94 ? 8.305 11.914 19.562 1 88.88 94 ILE A N 1
ATOM 757 C CA . ILE A 1 94 ? 7.121 11.656 20.391 1 88.88 94 ILE A CA 1
ATOM 758 C C . ILE A 1 94 ? 6.77 10.172 20.328 1 88.88 94 ILE A C 1
ATOM 760 O O . ILE A 1 94 ? 5.832 9.727 21 1 88.88 94 ILE A O 1
ATOM 764 N N . MET A 1 95 ? 7.41 9.375 19.547 1 90.5 95 MET A N 1
ATOM 765 C CA . MET A 1 95 ? 7.102 7.965 19.359 1 90.5 95 MET A CA 1
ATOM 766 C C . MET A 1 95 ? 7.348 7.18 20.641 1 90.5 95 MET A C 1
ATOM 768 O O . MET A 1 95 ? 8.383 7.352 21.281 1 90.5 95 MET A O 1
ATOM 772 N N . LYS A 1 96 ? 6.426 6.355 21.047 1 89.75 96 LYS A N 1
ATOM 773 C CA . LYS A 1 96 ? 6.543 5.508 22.219 1 89.75 96 LYS A CA 1
ATOM 774 C C . LYS A 1 96 ? 5.879 4.152 22 1 89.75 96 LYS A C 1
ATOM 776 O O . LYS A 1 96 ? 5.117 3.98 21.047 1 89.75 96 LYS A O 1
ATOM 781 N N . ASN A 1 97 ? 6.215 3.199 22.859 1 92.25 97 ASN A N 1
ATOM 782 C CA . ASN A 1 97 ? 5.582 1.887 22.812 1 92.25 97 ASN A CA 1
ATOM 783 C C . ASN A 1 97 ? 4.078 1.979 23.047 1 92.25 97 ASN A C 1
ATOM 785 O O . ASN A 1 97 ? 3.605 2.922 23.688 1 92.25 97 ASN A O 1
ATOM 789 N N . HIS A 1 98 ? 3.354 1.114 22.5 1 94 98 HIS A N 1
ATOM 790 C CA . HIS A 1 98 ? 1.925 0.938 22.734 1 94 98 HIS A CA 1
ATOM 791 C C . HIS A 1 98 ? 1.138 2.166 22.297 1 94 98 HIS A C 1
ATOM 793 O O . HIS A 1 98 ? 0.222 2.607 23 1 94 98 HIS A O 1
ATOM 799 N N . MET A 1 99 ? 1.585 2.766 21.25 1 95.56 99 MET A N 1
ATOM 800 C CA . MET A 1 99 ? 0.906 3.947 20.719 1 95.56 99 MET A CA 1
ATOM 801 C C . MET A 1 99 ? 0.311 3.666 19.344 1 95.56 99 MET A C 1
ATOM 803 O O . MET A 1 99 ? 0.755 2.754 18.641 1 95.56 99 MET A O 1
ATOM 807 N N . THR A 1 100 ? -0.728 4.418 19.016 1 97.38 100 THR A N 1
ATOM 808 C CA . THR A 1 100 ? -1.3 4.406 17.672 1 97.38 100 THR A CA 1
ATOM 809 C C . THR A 1 100 ? -1.006 5.715 16.938 1 97.38 100 THR A C 1
ATOM 811 O O . THR A 1 100 ? -1.343 6.793 17.438 1 97.38 100 THR A O 1
ATOM 814 N N . LEU A 1 101 ? -0.287 5.578 15.875 1 97.62 101 LEU A N 1
ATOM 815 C CA . LEU A 1 101 ? 0.055 6.699 15 1 97.62 101 LEU A CA 1
ATOM 816 C C . LEU A 1 101 ? -0.833 6.719 13.766 1 97.62 101 LEU A C 1
ATOM 818 O O . LEU A 1 101 ? -0.825 5.77 12.977 1 97.62 101 LEU A O 1
ATOM 822 N N . ALA A 1 102 ? -1.608 7.777 13.609 1 97.88 102 ALA A N 1
ATOM 823 C CA . ALA A 1 102 ? -2.473 7.922 12.445 1 97.88 102 ALA A CA 1
ATOM 824 C C . ALA A 1 102 ? -1.923 8.969 11.477 1 97.88 102 ALA A C 1
ATOM 826 O O . ALA A 1 102 ? -1.414 10.008 11.906 1 97.88 102 ALA A O 1
ATOM 827 N N . LEU A 1 103 ? -2.021 8.656 10.18 1 96.44 103 LEU A N 1
ATOM 828 C CA . LEU A 1 103 ? -1.424 9.539 9.18 1 96.44 103 LEU A CA 1
ATOM 829 C C . LEU A 1 103 ? -2.387 9.781 8.023 1 96.44 103 LEU A C 1
ATOM 831 O O . LEU A 1 103 ? -3.242 8.945 7.734 1 96.44 103 LEU A O 1
ATOM 835 N N . THR A 1 104 ? -2.209 10.961 7.484 1 92.12 104 THR A N 1
ATOM 836 C CA . THR A 1 104 ? -2.746 11.156 6.141 1 92.12 104 THR A CA 1
ATOM 837 C C . THR A 1 104 ? -1.688 10.859 5.086 1 92.12 104 THR A C 1
ATOM 839 O O . THR A 1 104 ? -0.587 10.406 5.41 1 92.12 104 THR A O 1
ATOM 842 N N . LYS A 1 105 ? -2.168 11 3.916 1 82.75 105 LYS A N 1
ATOM 843 C CA . LYS A 1 105 ? -1.29 10.859 2.756 1 82.75 105 LYS A CA 1
ATOM 844 C C . LYS A 1 105 ? -1.035 12.211 2.098 1 82.75 105 LYS A C 1
ATOM 846 O O . LYS A 1 105 ? -1.602 13.227 2.508 1 82.75 105 LYS A O 1
ATOM 851 N N . GLY A 1 106 ? 0.069 12.188 1.195 1 85.94 106 GLY A N 1
ATOM 852 C CA . GLY A 1 106 ? 0.37 13.422 0.496 1 85.94 106 GLY A CA 1
ATOM 853 C C . GLY A 1 106 ? 1.856 13.641 0.287 1 85.94 106 GLY A C 1
ATOM 854 O O . GLY A 1 106 ? 2.684 12.961 0.893 1 85.94 106 GLY A O 1
ATOM 855 N N . ILE A 1 107 ? 2.074 14.711 -0.406 1 86.44 107 ILE A N 1
ATOM 856 C CA . ILE A 1 107 ? 3.434 15 -0.851 1 86.44 107 ILE A CA 1
ATOM 857 C C . ILE A 1 107 ? 4.297 15.391 0.347 1 86.44 107 ILE A C 1
ATOM 859 O O . ILE A 1 107 ? 5.434 14.93 0.478 1 86.44 107 ILE A O 1
ATOM 863 N N . THR A 1 108 ? 3.768 16.234 1.141 1 89.69 108 THR A N 1
ATOM 864 C CA . THR A 1 108 ? 4.527 16.688 2.301 1 89.69 108 THR A CA 1
ATOM 865 C C . THR A 1 108 ? 4.832 15.516 3.238 1 89.69 108 THR A C 1
ATOM 867 O O . THR A 1 108 ? 5.953 15.391 3.738 1 89.69 108 THR A O 1
ATOM 870 N N . LEU A 1 109 ? 3.883 14.68 3.471 1 92.5 109 LEU A N 1
ATOM 871 C CA . LEU A 1 109 ? 4.094 13.531 4.348 1 92.5 109 LEU A CA 1
ATOM 872 C C . LEU A 1 109 ? 5.059 12.531 3.715 1 92.5 109 LEU A C 1
ATOM 874 O O . LEU A 1 109 ? 5.816 11.859 4.418 1 92.5 109 LEU A O 1
ATOM 878 N N . GLN A 1 110 ? 4.93 12.414 2.438 1 91.12 110 GLN A N 1
ATOM 879 C CA . GLN A 1 110 ? 5.887 11.562 1.746 1 91.12 110 GLN A CA 1
ATOM 880 C C . GLN A 1 110 ? 7.32 12.016 2.016 1 91.12 110 GLN A C 1
ATOM 882 O O . GLN A 1 110 ? 8.203 11.188 2.236 1 91.12 110 GLN A O 1
ATOM 887 N N . LYS A 1 111 ? 7.523 13.305 1.924 1 90.62 111 LYS A N 1
ATOM 888 C CA . LYS A 1 111 ? 8.852 13.844 2.209 1 90.62 111 LYS A CA 1
ATOM 889 C C . LYS A 1 111 ? 9.273 13.539 3.643 1 90.62 111 LYS A C 1
ATOM 891 O O . LYS A 1 111 ? 10.422 13.172 3.891 1 90.62 111 LYS A O 1
ATOM 896 N N . ALA A 1 112 ? 8.406 13.688 4.555 1 93.62 112 ALA A N 1
ATOM 897 C CA . ALA A 1 112 ? 8.688 13.359 5.949 1 93.62 112 ALA A CA 1
ATOM 898 C C . ALA A 1 112 ? 9.086 11.898 6.098 1 93.62 112 ALA A C 1
ATOM 900 O O . ALA A 1 112 ? 10.023 11.57 6.832 1 93.62 112 ALA A O 1
ATOM 901 N N . ILE A 1 113 ? 8.422 11.031 5.438 1 93 113 ILE A N 1
ATOM 902 C CA . ILE A 1 113 ? 8.664 9.602 5.52 1 93 113 ILE A CA 1
ATOM 903 C C . ILE A 1 113 ? 10.039 9.273 4.945 1 93 113 ILE A C 1
ATOM 905 O O . ILE A 1 113 ? 10.742 8.398 5.453 1 93 113 ILE A O 1
ATOM 909 N N . GLN A 1 114 ? 10.406 9.961 3.904 1 89.25 114 GLN A N 1
ATOM 910 C CA . GLN A 1 114 ? 11.75 9.797 3.355 1 89.25 114 GLN A CA 1
ATOM 911 C C . GLN A 1 114 ? 12.812 10.125 4.398 1 89.25 114 GLN A C 1
ATOM 913 O O . GLN A 1 114 ? 13.836 9.445 4.48 1 89.25 114 GLN A O 1
ATOM 918 N N . TYR A 1 115 ? 12.531 11.094 5.098 1 88.5 115 TYR A N 1
ATOM 919 C CA . TYR A 1 115 ? 13.469 11.461 6.152 1 88.5 115 TYR A CA 1
ATOM 920 C C . TYR A 1 115 ? 13.422 10.445 7.293 1 88.5 115 TYR A C 1
ATOM 922 O O . TYR A 1 115 ? 14.453 10.164 7.914 1 88.5 115 TYR A O 1
ATOM 930 N N . LEU A 1 116 ? 12.266 9.938 7.598 1 90.69 116 LEU A N 1
ATOM 931 C CA . LEU A 1 116 ? 12.148 8.883 8.602 1 90.69 116 LEU A CA 1
ATOM 932 C C . LEU A 1 116 ? 13.008 7.676 8.219 1 90.69 116 LEU A C 1
ATOM 934 O O . LEU A 1 116 ? 13.688 7.098 9.07 1 90.69 116 LEU A O 1
ATOM 938 N N . GLU A 1 117 ? 12.953 7.352 7 1 87.94 117 GLU A N 1
ATOM 939 C CA . GLU A 1 117 ? 13.648 6.176 6.492 1 87.94 117 GLU A CA 1
ATOM 940 C C . GLU A 1 117 ? 15.156 6.301 6.688 1 87.94 117 GLU A C 1
ATOM 942 O O . GLU A 1 117 ? 15.844 5.301 6.91 1 87.94 117 GLU A O 1
ATOM 947 N N . LYS A 1 118 ? 15.609 7.496 6.664 1 81.44 118 LYS A N 1
ATOM 948 C CA . LYS A 1 118 ? 17.047 7.742 6.688 1 81.44 118 LYS A CA 1
ATOM 949 C C . LYS A 1 118 ? 17.531 8.039 8.109 1 81.44 118 LYS A C 1
ATOM 951 O O . LYS A 1 118 ? 18.734 8.148 8.352 1 81.44 118 LYS A O 1
ATOM 956 N N . ASP A 1 119 ? 16.594 8.18 8.953 1 82.44 119 ASP A N 1
ATOM 957 C CA . ASP A 1 119 ? 16.969 8.609 10.297 1 82.44 119 ASP A CA 1
ATOM 958 C C . ASP A 1 119 ? 17.625 7.469 11.07 1 82.44 119 ASP A C 1
ATOM 960 O O . ASP A 1 119 ? 17.016 6.426 11.305 1 82.44 119 ASP A O 1
ATOM 964 N N . MET A 1 120 ? 18.797 7.652 11.562 1 73.94 120 MET A N 1
ATOM 965 C CA . MET A 1 120 ? 19.625 6.617 12.172 1 73.94 120 MET A CA 1
ATOM 966 C C . MET A 1 120 ? 19.078 6.23 13.547 1 73.94 120 MET A C 1
ATOM 968 O O . MET A 1 120 ? 19.344 5.137 14.039 1 73.94 120 MET A O 1
ATOM 972 N N . ARG A 1 121 ? 18.359 7.145 14.172 1 69.94 121 ARG A N 1
ATOM 973 C CA . ARG A 1 121 ? 17.797 6.848 15.477 1 69.94 121 ARG A CA 1
ATOM 974 C C . ARG A 1 121 ? 16.875 5.629 15.414 1 69.94 121 ARG A C 1
ATOM 976 O O . ARG A 1 121 ? 16.719 4.914 16.406 1 69.94 121 ARG A O 1
ATOM 983 N N . LEU A 1 122 ? 16.344 5.395 14.258 1 77 122 LEU A N 1
ATOM 984 C CA . LEU A 1 122 ? 15.352 4.34 14.109 1 77 122 LEU A CA 1
ATOM 985 C C . LEU A 1 122 ? 16.016 2.988 13.875 1 77 122 LEU A C 1
ATOM 987 O O . LEU A 1 122 ? 15.383 1.943 14.008 1 77 122 LEU A O 1
ATOM 991 N N . ARG A 1 123 ? 17.188 2.98 13.547 1 69 123 ARG A N 1
ATOM 992 C CA . ARG A 1 123 ? 17.906 1.728 13.352 1 69 123 ARG A CA 1
ATOM 993 C C . ARG A 1 123 ? 18.125 1.004 14.672 1 69 123 ARG A C 1
ATOM 995 O O . ARG A 1 123 ? 18.219 -0.225 14.711 1 69 123 ARG A O 1
ATOM 1002 N N . LEU A 1 124 ? 18.125 1.826 15.672 1 68.38 124 LEU A N 1
ATOM 1003 C CA . LEU A 1 124 ? 18.469 1.269 16.969 1 68.38 124 LEU A CA 1
ATOM 1004 C C . LEU A 1 124 ? 17.234 1.113 17.844 1 68.38 124 LEU A C 1
ATOM 1006 O O . LEU A 1 124 ? 17.312 0.591 18.953 1 68.38 124 LEU A O 1
ATOM 1010 N N . GLN A 1 125 ? 16.219 1.536 17.344 1 74.25 125 GLN A N 1
ATOM 1011 C CA . GLN A 1 125 ? 15.016 1.535 18.172 1 74.25 125 GLN A CA 1
ATOM 1012 C C . GLN A 1 125 ? 14.062 0.419 17.734 1 74.25 125 GLN A C 1
ATOM 1014 O O . GLN A 1 125 ? 13.938 0.121 16.547 1 74.25 125 GLN A O 1
ATOM 1019 N N . LYS A 1 126 ? 13.57 -0.272 18.75 1 81.19 126 LYS A N 1
ATOM 1020 C CA . LYS A 1 126 ? 12.5 -1.244 18.547 1 81.19 126 LYS A CA 1
ATOM 1021 C C . LYS A 1 126 ? 11.219 -0.817 19.266 1 81.19 126 LYS A C 1
ATOM 1023 O O . LYS A 1 126 ? 11.25 -0.526 20.469 1 81.19 126 LYS A O 1
ATOM 1028 N N . TYR A 1 127 ? 10.227 -0.655 18.516 1 87.44 127 TYR A N 1
ATOM 1029 C CA . TYR A 1 127 ? 8.961 -0.253 19.109 1 87.44 127 TYR A CA 1
ATOM 1030 C C . TYR A 1 127 ? 8.055 -1.459 19.344 1 87.44 127 TYR A C 1
ATOM 1032 O O . TYR A 1 127 ? 7.98 -2.354 18.5 1 87.44 127 TYR A O 1
ATOM 1040 N N . LYS A 1 128 ? 7.48 -1.455 20.469 1 87.75 128 LYS A N 1
ATOM 1041 C CA . LYS A 1 128 ? 6.57 -2.537 20.844 1 87.75 128 LYS A CA 1
ATOM 1042 C C . LYS A 1 128 ? 5.113 -2.104 20.703 1 87.75 128 LYS A C 1
ATOM 1044 O O . LYS A 1 128 ? 4.715 -1.07 21.25 1 87.75 128 LYS A O 1
ATOM 1049 N N . ASP A 1 129 ? 4.371 -2.838 20 1 88.94 129 ASP A N 1
ATOM 1050 C CA . ASP A 1 129 ? 2.922 -2.695 19.938 1 88.94 129 ASP A CA 1
ATOM 1051 C C . ASP A 1 129 ? 2.525 -1.305 19.453 1 88.94 129 ASP A C 1
ATOM 1053 O O . ASP A 1 129 ? 1.712 -0.627 20.078 1 88.94 129 ASP A O 1
ATOM 1057 N N . VAL A 1 130 ? 3.168 -0.794 18.5 1 92.69 130 VAL A N 1
ATOM 1058 C CA . VAL A 1 130 ? 2.793 0.437 17.812 1 92.69 130 VAL A CA 1
ATOM 1059 C C . VAL A 1 130 ? 1.987 0.104 16.562 1 92.69 130 VAL A C 1
ATOM 1061 O O . VAL A 1 130 ? 2.316 -0.836 15.836 1 92.69 130 VAL A O 1
ATOM 1064 N N . LYS A 1 131 ? 0.879 0.832 16.391 1 93.75 131 LYS A N 1
ATOM 1065 C CA . LYS A 1 131 ? 0.037 0.69 15.203 1 93.75 131 LYS A CA 1
ATOM 1066 C C . LYS A 1 131 ? 0.114 1.934 14.32 1 93.75 131 LYS A C 1
ATOM 1068 O O . LYS A 1 131 ? 0.062 3.059 14.82 1 93.75 131 LYS A O 1
ATOM 1073 N N . VAL A 1 132 ? 0.345 1.697 13.078 1 94.38 132 VAL A N 1
ATOM 1074 C CA . VAL A 1 132 ? 0.273 2.777 12.094 1 94.38 132 VAL A CA 1
ATOM 1075 C C . VAL A 1 132 ? -1.001 2.637 11.266 1 94.38 132 VAL A C 1
ATOM 1077 O O . VAL A 1 132 ? -1.25 1.585 10.672 1 94.38 132 VAL A O 1
ATOM 1080 N N . VAL A 1 133 ? -1.818 3.715 11.258 1 95.38 133 VAL A N 1
ATOM 1081 C CA . VAL A 1 133 ? -3.127 3.613 10.617 1 95.38 133 VAL A CA 1
ATOM 1082 C C . VAL A 1 133 ? -3.4 4.871 9.797 1 95.38 133 VAL A C 1
ATOM 1084 O O . VAL A 1 133 ? -2.906 5.953 10.125 1 95.38 133 VAL A O 1
ATOM 1087 N N . PRO A 1 134 ? -4.133 4.699 8.703 1 95.38 134 PRO A N 1
ATOM 1088 C CA . PRO A 1 134 ? -4.559 5.895 7.969 1 95.38 134 PRO A CA 1
ATOM 1089 C C . PRO A 1 134 ? -5.746 6.594 8.625 1 95.38 134 PRO A C 1
ATOM 1091 O O . PRO A 1 134 ? -6.5 5.969 9.375 1 95.38 134 PRO A O 1
ATOM 1094 N N . LEU A 1 135 ? -5.855 7.852 8.297 1 96.81 135 LEU A N 1
ATOM 1095 C CA . LEU A 1 135 ? -6.961 8.633 8.836 1 96.81 135 LEU A CA 1
ATOM 1096 C C . LEU A 1 135 ? -8.172 8.578 7.902 1 96.81 135 LEU A C 1
ATOM 1098 O O . LEU A 1 135 ? -9.273 8.977 8.281 1 96.81 135 LEU A O 1
ATOM 1102 N N . SER A 1 136 ? -7.961 8.102 6.715 1 94.5 136 SER A N 1
ATOM 1103 C CA . SER A 1 136 ? -9.023 8.047 5.719 1 94.5 136 SER A CA 1
ATOM 1104 C C . SER A 1 136 ? -8.797 6.91 4.727 1 94.5 136 SER A C 1
ATOM 1106 O O . SER A 1 136 ? -7.719 6.305 4.707 1 94.5 136 SER A O 1
ATOM 1108 N N . GLY A 1 137 ? -9.883 6.617 3.996 1 92.38 137 GLY A N 1
ATOM 1109 C CA . GLY A 1 137 ? -9.695 5.77 2.828 1 92.38 137 GLY A CA 1
ATOM 1110 C C . GLY A 1 137 ? -8.742 6.359 1.81 1 92.38 137 GLY A C 1
ATOM 1111 O O . GLY A 1 137 ? -8.086 7.371 2.076 1 92.38 137 GLY A O 1
ATOM 1112 N N . SER A 1 138 ? -8.625 5.645 0.715 1 87.06 138 SER A N 1
ATOM 1113 C CA . SER A 1 138 ? -7.629 6.047 -0.272 1 87.06 138 SER A CA 1
ATOM 1114 C C . SER A 1 138 ? -8.25 6.195 -1.656 1 87.06 138 SER A C 1
ATOM 1116 O O . SER A 1 138 ? -9.406 5.82 -1.866 1 87.06 138 SER A O 1
ATOM 1118 N N . ASN A 1 139 ? -7.48 6.859 -2.502 1 79.56 139 ASN A N 1
ATOM 1119 C CA . ASN A 1 139 ? -7.859 6.957 -3.908 1 79.56 139 ASN A CA 1
ATOM 1120 C C . ASN A 1 139 ? -6.738 6.477 -4.824 1 79.56 139 ASN A C 1
ATOM 1122 O O . ASN A 1 139 ? -5.586 6.363 -4.398 1 79.56 139 ASN A O 1
ATOM 1126 N N . ASN A 1 140 ? -7.176 6.039 -5.98 1 79.44 140 ASN A N 1
ATOM 1127 C CA . ASN A 1 140 ? -6.215 5.824 -7.055 1 79.44 140 ASN A CA 1
ATOM 1128 C C . ASN A 1 140 ? -6.016 7.082 -7.891 1 79.44 140 ASN A C 1
ATOM 1130 O O . ASN A 1 140 ? -6.945 7.539 -8.562 1 79.44 140 ASN A O 1
ATOM 1134 N N . PRO A 1 141 ? -4.871 7.641 -7.711 1 71.56 141 PRO A N 1
ATOM 1135 C CA . PRO A 1 141 ? -4.684 8.805 -8.586 1 71.56 141 PRO A CA 1
ATOM 1136 C C . PRO A 1 141 ? -4.824 8.453 -10.062 1 71.56 141 PRO A C 1
ATOM 1138 O O . PRO A 1 141 ? -4.59 7.309 -10.461 1 71.56 141 PRO A O 1
ATOM 1141 N N . PRO A 1 142 ? -5.266 9.469 -10.773 1 67.69 142 PRO A N 1
ATOM 1142 C CA . PRO A 1 142 ? -5.391 9.203 -12.211 1 67.69 142 PRO A CA 1
ATOM 1143 C C . PRO A 1 142 ? -4.07 8.789 -12.852 1 67.69 142 PRO A C 1
ATOM 1145 O O . PRO A 1 142 ? -3 9.188 -12.391 1 67.69 142 PRO A O 1
ATOM 1148 N N . ALA A 1 143 ? -4.195 7.934 -13.875 1 64.06 143 ALA A N 1
ATOM 1149 C CA . ALA A 1 143 ? -3.029 7.422 -14.594 1 64.06 143 ALA A CA 1
ATOM 1150 C C . ALA A 1 143 ? -2.172 8.57 -15.125 1 64.06 143 ALA A C 1
ATOM 1152 O O . ALA A 1 143 ? -0.963 8.406 -15.312 1 64.06 143 ALA A O 1
ATOM 1153 N N . SER A 1 144 ? -2.838 9.688 -15.305 1 63.72 144 SER A N 1
ATOM 1154 C CA . SER A 1 144 ? -2.158 10.844 -15.883 1 63.72 144 SER A CA 1
ATOM 1155 C C . SER A 1 144 ? -1.364 11.609 -14.828 1 63.72 144 SER A C 1
ATOM 1157 O O . SER A 1 144 ? -0.557 12.477 -15.156 1 63.72 144 SER A O 1
ATOM 1159 N N . ALA A 1 145 ? -1.583 11.195 -13.594 1 66.69 145 ALA A N 1
ATOM 1160 C CA . ALA A 1 145 ? -0.877 11.906 -12.531 1 66.69 145 ALA A CA 1
ATOM 1161 C C . ALA A 1 145 ? 0.612 11.57 -12.539 1 66.69 145 ALA A C 1
ATOM 1163 O O . ALA A 1 145 ? 1.004 10.469 -12.938 1 66.69 145 ALA A O 1
ATOM 1164 N N . ASP A 1 146 ? 1.381 12.578 -12.125 1 66.62 146 ASP A N 1
ATOM 1165 C CA . ASP A 1 146 ? 2.818 12.352 -12.016 1 66.62 146 ASP A CA 1
ATOM 1166 C C . ASP A 1 146 ? 3.127 11.266 -10.984 1 66.62 146 ASP A C 1
ATOM 1168 O O . ASP A 1 146 ? 2.369 11.078 -10.031 1 66.62 146 ASP A O 1
ATOM 1172 N N . GLU A 1 147 ? 4.203 10.562 -11.258 1 63.25 147 GLU A N 1
ATOM 1173 C CA . GLU A 1 147 ? 4.641 9.445 -10.43 1 63.25 147 GLU A CA 1
ATOM 1174 C C . GLU A 1 147 ? 4.688 9.828 -8.953 1 63.25 147 GLU A C 1
ATOM 1176 O O . GLU A 1 147 ? 4.277 9.055 -8.086 1 63.25 147 GLU A O 1
ATOM 1181 N N . GLU A 1 148 ? 5.156 10.953 -8.734 1 63.22 148 GLU A N 1
ATOM 1182 C CA . GLU A 1 148 ? 5.344 11.414 -7.363 1 63.22 148 GLU A CA 1
ATOM 1183 C C . GLU A 1 148 ? 4.012 11.492 -6.621 1 63.22 148 GLU A C 1
ATOM 1185 O O . GLU A 1 148 ? 3.945 11.195 -5.426 1 63.22 148 GLU A O 1
ATOM 1190 N N . TYR A 1 149 ? 3.047 11.68 -7.395 1 64.06 149 TYR A N 1
ATOM 1191 C CA . TYR A 1 149 ? 1.729 11.828 -6.789 1 64.06 149 TYR A CA 1
ATOM 1192 C C . TYR A 1 149 ? 1.082 10.469 -6.551 1 64.06 149 TYR A C 1
ATOM 1194 O O . TYR A 1 149 ? 0.334 10.297 -5.586 1 64.06 149 TYR A O 1
ATOM 1202 N N . ARG A 1 150 ? 1.502 9.602 -7.297 1 66.75 150 ARG A N 1
ATOM 1203 C CA . ARG A 1 150 ? 0.84 8.305 -7.234 1 66.75 150 ARG A CA 1
ATOM 1204 C C . ARG A 1 150 ? 1.229 7.555 -5.961 1 66.75 150 ARG A C 1
ATOM 1206 O O . ARG A 1 150 ? 0.387 6.906 -5.336 1 66.75 150 ARG A O 1
ATOM 1213 N N . LEU A 1 151 ? 2.391 7.762 -5.531 1 69.75 151 LEU A N 1
ATOM 1214 C CA . LEU A 1 151 ? 2.834 7.082 -4.32 1 69.75 151 LEU A CA 1
ATOM 1215 C C . LEU A 1 151 ? 2.426 7.863 -3.076 1 69.75 151 LEU A C 1
ATOM 1217 O O . LEU A 1 151 ? 2.17 7.273 -2.023 1 69.75 151 LEU A O 1
ATOM 1221 N N . ALA A 1 152 ? 2.191 9.109 -3.318 1 69.69 152 ALA A N 1
ATOM 1222 C CA . ALA A 1 152 ? 1.934 10 -2.189 1 69.69 152 ALA A CA 1
ATOM 1223 C C . ALA A 1 152 ? 0.518 9.812 -1.653 1 69.69 152 ALA A C 1
ATOM 1225 O O . ALA A 1 152 ? 0.245 10.102 -0.486 1 69.69 152 ALA A O 1
ATOM 1226 N N . TYR A 1 153 ? -0.302 9.266 -2.453 1 65.88 153 TYR A N 1
ATOM 1227 C CA . TYR A 1 153 ? -1.699 9.258 -2.031 1 65.88 153 TYR A CA 1
ATOM 1228 C C . TYR A 1 153 ? -2.223 7.828 -1.918 1 65.88 153 TYR A C 1
ATOM 1230 O O . TYR A 1 153 ? -3.432 7.613 -1.801 1 65.88 153 TYR A O 1
ATOM 1238 N N . SER A 1 154 ? -1.383 6.98 -1.896 1 67.12 154 SER A N 1
ATOM 1239 C CA . SER A 1 154 ? -1.755 5.578 -1.732 1 67.12 154 SER A CA 1
ATOM 1240 C C . SER A 1 154 ? -1.488 5.098 -0.31 1 67.12 154 SER A C 1
ATOM 1242 O O . SER A 1 154 ? -0.908 5.824 0.498 1 67.12 154 SER A O 1
ATOM 1244 N N . ASN A 1 155 ? -2.088 3.914 -0.068 1 77.19 155 ASN A N 1
ATOM 1245 C CA . ASN A 1 155 ? -1.843 3.277 1.222 1 77.19 155 ASN A CA 1
ATOM 1246 C C . ASN A 1 155 ? -0.373 2.904 1.394 1 77.19 155 ASN A C 1
ATOM 1248 O O . ASN A 1 155 ? 0.043 2.484 2.475 1 77.19 155 ASN A O 1
ATOM 1252 N N . TYR A 1 156 ? 0.394 3.27 0.466 1 82.38 156 TYR A N 1
ATOM 1253 C CA . TYR A 1 156 ? 1.812 2.932 0.424 1 82.38 156 TYR A CA 1
ATOM 1254 C C . TYR A 1 156 ? 2.566 3.598 1.569 1 82.38 156 TYR A C 1
ATOM 1256 O O . TYR A 1 156 ? 3.377 2.957 2.242 1 82.38 156 TYR A O 1
ATOM 1264 N N . LEU A 1 157 ? 2.227 4.789 1.815 1 87.62 157 LEU A N 1
ATOM 1265 C CA . LEU A 1 157 ? 2.963 5.559 2.811 1 87.62 157 LEU A CA 1
ATOM 1266 C C . LEU A 1 157 ? 2.766 4.977 4.207 1 87.62 157 LEU A C 1
ATOM 1268 O O . LEU A 1 157 ? 3.695 4.961 5.016 1 87.62 157 LEU A O 1
ATOM 1272 N N . ILE A 1 158 ? 1.566 4.465 4.445 1 90.38 158 ILE A N 1
ATOM 1273 C CA . ILE A 1 158 ? 1.258 3.865 5.742 1 90.38 158 ILE A CA 1
ATOM 1274 C C . ILE A 1 158 ? 2.117 2.621 5.953 1 90.38 158 ILE A C 1
ATOM 1276 O O . ILE A 1 158 ? 2.713 2.443 7.016 1 90.38 158 ILE A O 1
ATOM 1280 N N . ASP A 1 159 ? 2.227 1.876 4.961 1 88.12 159 ASP A N 1
ATOM 1281 C CA . ASP A 1 159 ? 3.006 0.644 5.035 1 88.12 159 ASP A CA 1
ATOM 1282 C C . ASP A 1 159 ? 4.496 0.944 5.191 1 88.12 159 ASP A C 1
ATOM 1284 O O . ASP A 1 159 ? 5.203 0.236 5.91 1 88.12 159 ASP A O 1
ATOM 1288 N N . VAL A 1 160 ? 4.961 1.938 4.52 1 89.12 160 VAL A N 1
ATOM 1289 C CA . VAL A 1 160 ? 6.375 2.299 4.578 1 89.12 160 VAL A CA 1
ATOM 1290 C C . VAL A 1 160 ? 6.742 2.725 6 1 89.12 160 VAL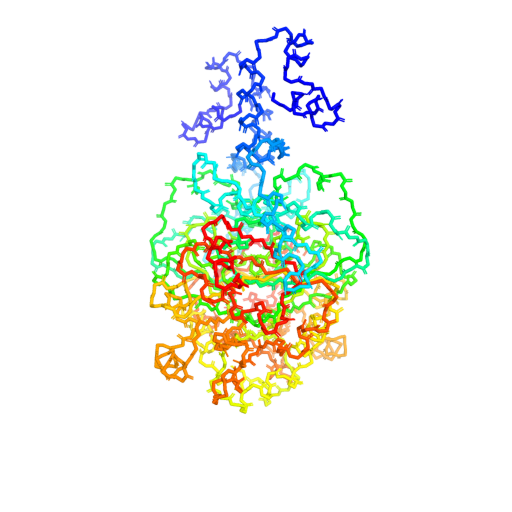 A C 1
ATOM 1292 O O . VAL A 1 160 ? 7.777 2.316 6.527 1 89.12 160 VAL A O 1
ATOM 1295 N N . VAL A 1 161 ? 5.859 3.479 6.559 1 92 161 VAL A N 1
ATOM 1296 C CA . VAL A 1 161 ? 6.129 3.926 7.922 1 92 161 VAL A CA 1
ATOM 1297 C C . VAL A 1 161 ? 6.18 2.725 8.859 1 92 161 VAL A C 1
ATOM 1299 O O . VAL A 1 161 ? 7.082 2.615 9.695 1 92 161 VAL A O 1
ATOM 1302 N N . ALA A 1 162 ? 5.25 1.864 8.734 1 90.31 162 ALA A N 1
ATOM 1303 C CA . ALA A 1 162 ? 5.211 0.667 9.57 1 90.31 162 ALA A CA 1
ATOM 1304 C C . ALA A 1 162 ? 6.465 -0.18 9.367 1 90.31 162 ALA A C 1
ATOM 1306 O O . ALA A 1 162 ? 7.004 -0.738 10.328 1 90.31 162 ALA A O 1
ATOM 1307 N N . LYS A 1 163 ? 6.887 -0.277 8.172 1 87 163 LYS A N 1
ATOM 1308 C CA . LYS A 1 163 ? 8.094 -1.032 7.859 1 87 163 LYS A CA 1
ATOM 1309 C C . LYS A 1 163 ? 9.32 -0.404 8.516 1 87 163 LYS A C 1
ATOM 1311 O O . LYS A 1 163 ? 10.141 -1.107 9.109 1 87 163 LYS A O 1
ATOM 1316 N N . ILE A 1 164 ? 9.422 0.924 8.391 1 87.88 164 ILE A N 1
ATOM 1317 C CA . ILE A 1 164 ? 10.539 1.668 8.961 1 87.88 164 ILE A CA 1
ATOM 1318 C C . ILE A 1 164 ? 10.578 1.452 10.477 1 87.88 164 ILE A C 1
ATOM 1320 O O . ILE A 1 164 ? 11.641 1.232 11.055 1 87.88 164 ILE A O 1
ATOM 1324 N N . LEU A 1 165 ? 9.43 1.412 11.07 1 89.19 165 LEU A N 1
ATOM 1325 C CA . LEU A 1 165 ? 9.328 1.318 12.523 1 89.19 165 LEU A CA 1
ATOM 1326 C C . LEU A 1 165 ? 9.281 -0.139 12.969 1 89.19 165 LEU A C 1
ATOM 1328 O O . LEU A 1 165 ? 9.344 -0.426 14.164 1 89.19 165 LEU A O 1
ATOM 1332 N N . LYS A 1 166 ? 9.164 -1.042 12.039 1 86.75 166 LYS A N 1
ATOM 1333 C CA . LYS A 1 166 ? 9.047 -2.473 12.305 1 86.75 166 LYS A CA 1
ATOM 1334 C C . LYS A 1 166 ? 7.84 -2.773 13.188 1 86.75 166 LYS A C 1
ATOM 1336 O O . LYS A 1 166 ? 7.953 -3.488 14.18 1 86.75 166 LYS A O 1
ATOM 1341 N N . VAL A 1 167 ? 6.723 -2.209 12.789 1 88.94 167 VAL A N 1
ATOM 1342 C CA . VAL A 1 167 ? 5.48 -2.373 13.539 1 88.94 167 VAL A CA 1
ATOM 1343 C C . VAL A 1 167 ? 4.34 -2.711 12.578 1 88.94 167 VAL A C 1
ATOM 1345 O O . VAL A 1 167 ? 4.566 -2.92 11.383 1 88.94 167 VAL A O 1
ATOM 1348 N N . SER A 1 168 ? 3.074 -2.734 13.109 1 83.88 168 SER A N 1
ATOM 1349 C CA . SER A 1 168 ? 1.914 -3.133 12.32 1 83.88 168 SER A CA 1
ATOM 1350 C C . SER A 1 168 ? 1.276 -1.934 11.625 1 83.88 168 SER A C 1
ATOM 1352 O O . SER A 1 168 ? 1.178 -0.854 12.211 1 83.88 168 SER A O 1
ATOM 1354 N N . ALA A 1 169 ? 0.914 -2.236 10.406 1 89.25 169 ALA A N 1
ATOM 1355 C CA . ALA A 1 169 ? 0.107 -1.26 9.68 1 89.25 169 ALA A CA 1
ATOM 1356 C C . ALA A 1 169 ? -1.308 -1.782 9.445 1 89.25 169 ALA A C 1
ATOM 1358 O O . ALA A 1 169 ? -1.521 -2.992 9.344 1 89.25 169 ALA A O 1
ATOM 1359 N N . TYR A 1 170 ? -2.195 -0.888 9.43 1 89.94 170 TYR A N 1
ATOM 1360 C CA . TYR A 1 170 ? -3.574 -1.17 9.055 1 89.94 170 TYR A CA 1
ATOM 1361 C C . TYR A 1 170 ? -4.016 -0.281 7.895 1 89.94 170 TYR A C 1
ATOM 1363 O O . TYR A 1 170 ? -3.592 0.874 7.797 1 89.94 170 TYR A O 1
ATOM 1371 N N . GLN A 1 171 ? -4.883 -0.87 7.098 1 90.44 171 GLN A N 1
ATOM 1372 C CA . GLN A 1 171 ? -5.398 -0.107 5.965 1 90.44 171 GLN A CA 1
ATOM 1373 C C . GLN A 1 171 ? -6.922 -0.032 6.004 1 90.44 171 GLN A C 1
ATOM 1375 O O . GLN A 1 171 ? -7.586 -1 6.379 1 90.44 171 GLN A O 1
ATOM 1380 N N . ILE A 1 172 ? -7.359 1.124 5.66 1 92.75 172 ILE A N 1
ATOM 1381 C CA . ILE A 1 172 ? -8.797 1.233 5.41 1 92.75 172 ILE A CA 1
ATOM 1382 C C . ILE A 1 172 ? -9.102 0.77 3.988 1 92.75 172 ILE A C 1
ATOM 1384 O O . ILE A 1 172 ? -8.734 1.432 3.016 1 92.75 172 ILE A O 1
ATOM 1388 N N . MET A 1 173 ? -9.781 -0.305 3.924 1 91.69 173 MET A N 1
ATOM 1389 C CA . MET A 1 173 ? -10.078 -0.877 2.615 1 91.69 173 MET A CA 1
ATOM 1390 C C . MET A 1 173 ? -11.344 -0.249 2.025 1 91.69 173 MET A C 1
ATOM 1392 O O . MET A 1 173 ? -12.359 -0.924 1.863 1 91.69 173 MET A O 1
ATOM 1396 N N . ALA A 1 174 ? -11.203 0.986 1.664 1 93.5 174 ALA A N 1
ATOM 1397 C CA . ALA A 1 174 ? -12.289 1.787 1.105 1 93.5 174 ALA A CA 1
ATOM 1398 C C . ALA A 1 174 ? -11.75 3.016 0.38 1 93.5 174 ALA A C 1
ATOM 1400 O O . ALA A 1 174 ? -10.656 3.49 0.683 1 93.5 174 ALA A O 1
ATOM 1401 N N . PRO A 1 175 ? -12.57 3.486 -0.626 1 91.88 175 PRO A N 1
ATOM 1402 C CA . PRO A 1 175 ? -12.227 4.797 -1.188 1 91.88 175 PRO A CA 1
ATOM 1403 C C . PRO A 1 175 ? -12.406 5.934 -0.188 1 91.88 175 PRO A C 1
ATOM 1405 O O . PRO A 1 175 ? -13.219 5.824 0.735 1 91.88 175 PRO A O 1
ATOM 1408 N N . LEU A 1 176 ? -11.625 6.934 -0.392 1 92.19 176 LEU A N 1
ATOM 1409 C CA . LEU A 1 176 ? -11.805 8.133 0.422 1 92.19 176 LEU A CA 1
ATOM 1410 C C . LEU A 1 176 ? -13.164 8.773 0.154 1 92.19 176 LEU A C 1
ATOM 1412 O O . LEU A 1 176 ? -13.828 9.234 1.083 1 92.19 176 LEU A O 1
ATOM 1416 N N . VAL A 1 177 ? -13.5 8.836 -1.131 1 91.69 177 VAL A N 1
ATOM 1417 C CA . VAL A 1 177 ? -14.781 9.391 -1.55 1 91.69 177 VAL A CA 1
ATOM 1418 C C . VAL A 1 177 ? -15.594 8.328 -2.281 1 91.69 177 VAL A C 1
ATOM 1420 O O . VAL A 1 177 ? -15.109 7.73 -3.248 1 91.69 177 VAL A O 1
ATOM 1423 N N . VAL A 1 178 ? -16.812 8.094 -1.818 1 93.12 178 VAL A N 1
ATOM 1424 C CA . VAL A 1 178 ? -17.688 7.109 -2.449 1 93.12 178 VAL A CA 1
ATOM 1425 C C . VAL A 1 178 ? -18.844 7.82 -3.143 1 93.12 178 VAL A C 1
ATOM 1427 O O . VAL A 1 178 ? -18.969 9.047 -3.066 1 93.12 178 VAL A O 1
ATOM 1430 N N . ALA A 1 179 ? -19.656 7.125 -3.826 1 91.25 179 ALA A N 1
ATOM 1431 C CA . ALA A 1 179 ? -20.641 7.668 -4.75 1 91.25 179 ALA A CA 1
ATOM 1432 C C . ALA A 1 179 ? -21.703 8.469 -4.004 1 91.25 179 ALA A C 1
ATOM 1434 O O . ALA A 1 179 ? -22.141 9.523 -4.473 1 91.25 179 ALA A O 1
ATOM 1435 N N . ASP A 1 180 ? -22.156 7.934 -2.861 1 93.31 180 ASP A N 1
ATOM 1436 C CA . ASP A 1 180 ? -23.234 8.586 -2.107 1 93.31 180 ASP A CA 1
ATOM 1437 C C . ASP A 1 180 ? -23.25 8.102 -0.659 1 93.31 180 ASP A C 1
ATOM 1439 O O . ASP A 1 180 ? -22.391 7.324 -0.246 1 93.31 180 ASP A O 1
ATOM 1443 N N . GLU A 1 181 ? -24.219 8.648 0.019 1 95 181 GLU A N 1
ATOM 1444 C CA . GLU A 1 181 ? -24.328 8.359 1.446 1 95 181 GLU A CA 1
ATOM 1445 C C . GLU A 1 181 ? -24.609 6.883 1.692 1 95 181 GLU A C 1
ATOM 1447 O O . GLU A 1 181 ? -24.141 6.309 2.672 1 95 181 GLU A O 1
ATOM 1452 N N . GLN A 1 182 ? -25.406 6.293 0.889 1 93.94 182 GLN A N 1
ATOM 1453 C CA . GLN A 1 182 ? -25.734 4.879 1.032 1 93.94 182 GLN A CA 1
ATOM 1454 C C . GLN A 1 182 ? -24.484 4.008 0.877 1 93.94 182 GLN A C 1
ATOM 1456 O O . GLN A 1 182 ? -24.297 3.049 1.63 1 93.94 182 GLN A O 1
ATOM 1461 N N . ALA A 1 183 ? -23.703 4.355 -0.085 1 93.19 183 ALA A N 1
ATOM 1462 C CA . ALA A 1 183 ? -22.438 3.641 -0.265 1 93.19 183 ALA A CA 1
ATOM 1463 C C . ALA A 1 183 ? -21.562 3.766 0.973 1 93.19 183 ALA A C 1
ATOM 1465 O O . ALA A 1 183 ? -21 2.773 1.449 1 93.19 183 ALA A O 1
ATOM 1466 N N . LYS A 1 184 ? -21.469 4.957 1.464 1 94.75 184 LYS A N 1
ATOM 1467 C CA . LYS A 1 184 ? -20.672 5.164 2.668 1 94.75 184 LYS A CA 1
ATOM 1468 C C . LYS A 1 184 ? -21.156 4.27 3.809 1 94.75 184 LYS A C 1
ATOM 1470 O O . LYS A 1 184 ? -20.344 3.641 4.492 1 94.75 184 LYS A O 1
ATOM 1475 N N . GLN A 1 185 ? -22.422 4.199 3.982 1 94.12 185 GLN A N 1
ATOM 1476 C CA . GLN A 1 185 ? -23 3.387 5.051 1 94.12 185 GLN A CA 1
ATOM 1477 C C . GLN A 1 185 ? -22.625 1.916 4.883 1 94.12 185 GLN A C 1
ATOM 1479 O O . GLN A 1 185 ? -22.297 1.237 5.859 1 94.12 185 GLN A O 1
ATOM 1484 N N . LYS A 1 186 ? -22.688 1.5 3.762 1 91.88 186 LYS A N 1
ATOM 1485 C CA . LYS A 1 186 ? -22.375 0.098 3.498 1 91.88 186 LYS A CA 1
ATOM 1486 C C . LYS A 1 186 ? -20.906 -0.2 3.76 1 91.88 186 LYS A C 1
ATOM 1488 O O . LYS A 1 186 ? -20.562 -1.24 4.328 1 91.88 186 LYS A O 1
ATOM 1493 N N . PHE A 1 187 ? -20.062 0.652 3.303 1 93.88 187 PHE A N 1
ATOM 1494 C CA . PHE A 1 187 ? -18.641 0.492 3.59 1 93.88 187 PHE A CA 1
ATOM 1495 C C . PHE A 1 187 ? -18.391 0.495 5.094 1 93.88 187 PHE A C 1
ATOM 1497 O O . PHE A 1 187 ? -17.625 -0.333 5.602 1 93.88 187 PHE A O 1
ATOM 1504 N N . MET A 1 188 ? -19.125 1.344 5.742 1 93.94 188 MET A N 1
ATOM 1505 C CA . MET A 1 188 ? -18.906 1.496 7.18 1 93.94 188 MET A CA 1
ATOM 1506 C C . MET A 1 188 ? -19.516 0.322 7.945 1 93.94 188 MET A C 1
ATOM 1508 O O . MET A 1 188 ? -19.188 0.103 9.109 1 93.94 188 MET A O 1
ATOM 1512 N N . GLU A 1 189 ? -20.375 -0.39 7.328 1 93.31 189 GLU A N 1
ATOM 1513 C CA . GLU A 1 189 ? -20.969 -1.573 7.941 1 93.31 189 GLU A CA 1
ATOM 1514 C C . GLU A 1 189 ? -20 -2.762 7.891 1 93.31 189 GLU A C 1
ATOM 1516 O O . GLU A 1 189 ? -20.141 -3.709 8.664 1 93.31 189 GLU A O 1
ATOM 1521 N N . GLU A 1 190 ? -19.156 -2.732 6.949 1 93.12 190 GLU A N 1
ATOM 1522 C CA . GLU A 1 190 ? -18.156 -3.799 6.848 1 93.12 190 GLU A CA 1
ATOM 1523 C C . GLU A 1 190 ? -17.188 -3.748 8.016 1 93.12 190 GLU A C 1
ATOM 1525 O O . GLU A 1 190 ? -16.484 -2.75 8.211 1 93.12 190 GLU A O 1
ATOM 1530 N N . GLU A 1 191 ? -17.062 -4.801 8.742 1 91 191 GLU A N 1
ATOM 1531 C CA . GLU A 1 191 ? -16.281 -4.848 9.977 1 91 191 GLU A CA 1
ATOM 1532 C C . GLU A 1 191 ? -14.812 -4.504 9.711 1 91 191 GLU A C 1
ATOM 1534 O O . GLU A 1 191 ? -14.188 -3.781 10.484 1 91 191 GLU A O 1
ATOM 1539 N N . SER A 1 192 ? -14.258 -5.008 8.68 1 88.5 192 SER A N 1
ATOM 1540 C CA . SER A 1 192 ? -12.852 -4.793 8.359 1 88.5 192 SER A CA 1
ATOM 1541 C C . SER A 1 192 ? -12.562 -3.316 8.109 1 88.5 192 SER A C 1
ATOM 1543 O O . SER A 1 192 ? -11.453 -2.846 8.367 1 88.5 192 SER A O 1
ATOM 1545 N N . VAL A 1 193 ? -13.508 -2.553 7.629 1 93.44 193 VAL A N 1
ATOM 1546 C CA . VAL A 1 193 ? -13.359 -1.122 7.379 1 93.44 193 VAL A CA 1
ATOM 1547 C C . VAL A 1 193 ? -13.602 -0.345 8.672 1 93.44 193 VAL A C 1
ATOM 1549 O O . VAL A 1 193 ? -12.766 0.464 9.086 1 93.44 193 VAL A O 1
ATOM 1552 N N . ARG A 1 194 ? -14.656 -0.698 9.32 1 94.62 194 ARG A N 1
ATOM 1553 C CA . ARG A 1 194 ? -15.07 -0.003 10.539 1 94.62 194 ARG A CA 1
ATOM 1554 C C . ARG A 1 194 ? -14.016 -0.139 11.625 1 94.62 194 ARG A C 1
ATOM 1556 O O . ARG A 1 194 ? -13.703 0.831 12.32 1 94.62 194 ARG A O 1
ATOM 1563 N N . ASN A 1 195 ? -13.461 -1.32 11.773 1 93.88 195 ASN A N 1
ATOM 1564 C CA . ASN A 1 195 ? -12.477 -1.571 12.82 1 93.88 195 ASN A CA 1
ATOM 1565 C C . ASN A 1 195 ? -11.258 -0.657 12.672 1 93.88 195 ASN A C 1
ATOM 1567 O O . ASN A 1 195 ? -10.75 -0.132 13.664 1 93.88 195 ASN A O 1
ATOM 1571 N N . VAL A 1 196 ? -10.805 -0.455 11.492 1 94.5 196 VAL A N 1
ATOM 1572 C CA . VAL A 1 196 ? -9.617 0.364 11.273 1 94.5 196 VAL A CA 1
ATOM 1573 C C . VAL A 1 196 ? -9.938 1.83 11.555 1 94.5 196 VAL A C 1
ATOM 1575 O O . VAL A 1 196 ? -9.125 2.557 12.125 1 94.5 196 VAL A O 1
ATOM 1578 N N . ILE A 1 197 ? -11.125 2.275 11.156 1 96.25 197 ILE A N 1
ATOM 1579 C CA . ILE A 1 197 ? -11.547 3.643 11.438 1 96.25 197 ILE A CA 1
ATOM 1580 C C . ILE A 1 197 ? -11.617 3.863 12.945 1 96.25 197 ILE A C 1
ATOM 1582 O O . ILE A 1 197 ? -11.18 4.902 13.445 1 96.25 197 ILE A O 1
ATOM 1586 N N . GLU A 1 198 ? -12.078 2.877 13.641 1 96.38 198 GLU A N 1
ATOM 1587 C CA . GLU A 1 198 ? -12.148 2.965 15.094 1 96.38 198 GLU A CA 1
ATOM 1588 C C . GLU A 1 198 ? -10.758 3.043 15.719 1 96.38 198 GLU A C 1
ATOM 1590 O O . GLU A 1 198 ? -10.539 3.793 16.672 1 96.38 198 GLU A O 1
ATOM 1595 N N . ILE A 1 199 ? -9.867 2.273 15.195 1 96 199 ILE A N 1
ATOM 1596 C CA . ILE A 1 199 ? -8.484 2.354 15.664 1 96 199 ILE A CA 1
ATOM 1597 C C . ILE A 1 199 ? -7.945 3.764 15.438 1 96 199 ILE A C 1
ATOM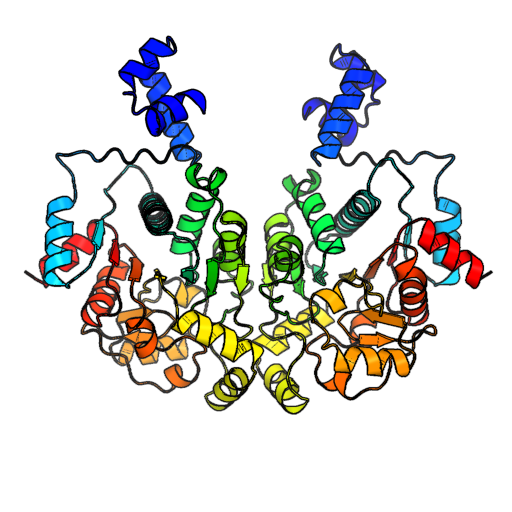 1599 O O . ILE A 1 199 ? -7.312 4.344 16.328 1 96 199 ILE A O 1
ATOM 1603 N N . ALA A 1 200 ? -8.219 4.332 14.305 1 97.06 200 ALA A N 1
ATOM 1604 C CA . ALA A 1 200 ? -7.758 5.676 13.969 1 97.06 200 ALA A CA 1
ATOM 1605 C C . ALA A 1 200 ? -8.359 6.711 14.922 1 97.06 200 ALA A C 1
ATOM 1607 O O . ALA A 1 200 ? -7.672 7.645 15.344 1 97.06 200 ALA A O 1
ATOM 1608 N N . GLU A 1 201 ? -9.586 6.531 15.234 1 97.62 201 GLU A N 1
ATOM 1609 C CA . GLU A 1 201 ? -10.273 7.453 16.141 1 97.62 201 GLU A CA 1
ATOM 1610 C C . GLU A 1 201 ? -9.648 7.43 17.531 1 97.62 201 GLU A C 1
ATOM 1612 O O . GLU A 1 201 ? -9.703 8.422 18.25 1 97.62 201 GLU A O 1
ATOM 1617 N N . GLY A 1 202 ? -9.086 6.328 17.859 1 97.38 202 GLY A N 1
ATOM 1618 C CA . GLY A 1 202 ? -8.453 6.176 19.156 1 97.38 202 GLY A CA 1
ATOM 1619 C C . GLY A 1 202 ? -6.953 6.422 19.125 1 97.38 202 GLY A C 1
ATOM 1620 O O . GLY A 1 202 ? -6.238 6.039 20.047 1 97.38 202 GLY A O 1
ATOM 1621 N N . ALA A 1 203 ? -6.449 7.023 18.094 1 98.31 203 ALA A N 1
ATOM 1622 C CA . ALA A 1 203 ? -5.016 7.238 17.938 1 98.31 203 ALA A CA 1
ATOM 1623 C C . ALA A 1 203 ? -4.477 8.172 19.031 1 98.31 203 ALA A C 1
ATOM 1625 O O . ALA A 1 203 ? -5.215 9.008 19.562 1 98.31 203 ALA A O 1
ATOM 1626 N N . ASP A 1 204 ? -3.215 8.008 19.297 1 98.25 204 ASP A N 1
ATOM 1627 C CA . ASP A 1 204 ? -2.525 8.891 20.234 1 98.25 204 ASP A CA 1
ATOM 1628 C C . ASP A 1 204 ? -1.995 10.133 19.516 1 98.25 204 ASP A C 1
ATOM 1630 O O . ASP A 1 204 ? -1.921 11.211 20.109 1 98.25 204 ASP A O 1
ATOM 1634 N N . VAL A 1 205 ? -1.616 9.898 18.281 1 98.31 205 VAL A N 1
ATOM 1635 C CA . VAL A 1 205 ? -1.038 10.961 17.469 1 98.31 205 VAL A CA 1
ATOM 1636 C C . VAL A 1 205 ? -1.612 10.898 16.047 1 98.31 205 VAL A C 1
ATOM 1638 O O . VAL A 1 205 ? -1.729 9.82 15.469 1 98.31 205 VAL A O 1
ATOM 1641 N N . ALA A 1 206 ? -2.008 12.008 15.562 1 98.56 206 ALA A N 1
ATOM 1642 C CA . ALA A 1 206 ? -2.373 12.188 14.156 1 98.56 206 ALA A CA 1
ATOM 1643 C C . ALA A 1 206 ? -1.457 13.195 13.469 1 98.56 206 ALA A C 1
ATOM 1645 O O . ALA A 1 206 ? -1.23 14.289 13.992 1 98.56 206 ALA A O 1
ATOM 1646 N N . VAL A 1 207 ? -0.87 12.789 12.375 1 98.12 207 VAL A N 1
ATOM 1647 C CA . VAL A 1 207 ? -0.074 13.688 11.539 1 98.12 207 VAL A CA 1
ATOM 1648 C C . VAL A 1 207 ? -0.727 13.828 10.164 1 98.12 207 VAL A C 1
ATOM 1650 O O . VAL A 1 207 ? -0.946 12.836 9.469 1 98.12 207 VAL A O 1
ATOM 1653 N N . PHE A 1 208 ? -1.092 15.047 9.812 1 97 208 PHE A N 1
ATOM 1654 C CA . PHE A 1 208 ? -1.854 15.211 8.586 1 97 208 PHE A CA 1
ATOM 1655 C C . PHE A 1 208 ? -1.494 16.531 7.898 1 97 208 PHE A C 1
ATOM 1657 O O . PHE A 1 208 ? -1.049 17.469 8.547 1 97 208 PHE A O 1
ATOM 1664 N N . GLY A 1 209 ? -1.611 16.531 6.602 1 95.5 209 GLY A N 1
ATOM 1665 C CA . GLY A 1 209 ? -1.467 17.75 5.828 1 95.5 209 GLY A CA 1
ATOM 1666 C C . GLY A 1 209 ? -2.701 18.625 5.867 1 95.5 209 GLY A C 1
ATOM 1667 O O . GLY A 1 209 ? -3.797 18.156 6.18 1 95.5 209 GLY A O 1
ATOM 1668 N N . ILE A 1 210 ? -2.475 19.891 5.566 1 95.94 210 ILE A N 1
ATOM 1669 C CA . ILE A 1 210 ? -3.547 20.859 5.375 1 95.94 210 ILE A CA 1
ATOM 1670 C C . ILE A 1 210 ? -3.553 21.359 3.93 1 95.94 210 ILE A C 1
ATOM 1672 O O . ILE A 1 210 ? -2.58 21.953 3.467 1 95.94 210 ILE A O 1
ATOM 1676 N N . GLY A 1 211 ? -4.652 21.062 3.244 1 93 211 GLY A N 1
ATOM 1677 C CA . GLY A 1 211 ? -4.746 21.469 1.849 1 93 211 GLY A CA 1
ATOM 1678 C C . GLY A 1 211 ? -5.469 22.781 1.655 1 93 211 GLY A C 1
ATOM 1679 O O . GLY A 1 211 ? -6.41 23.094 2.387 1 93 211 GLY A O 1
ATOM 1680 N N . ALA A 1 212 ? -5.004 23.484 0.649 1 92.06 212 ALA A N 1
ATOM 1681 C CA . ALA A 1 212 ? -5.715 24.703 0.263 1 92.06 212 ALA A CA 1
ATOM 1682 C C . ALA A 1 212 ? -6.758 24.422 -0.812 1 92.06 212 ALA A C 1
ATOM 1684 O O . ALA A 1 212 ? -6.559 23.547 -1.66 1 92.06 212 ALA A O 1
ATOM 1685 N N . LEU A 1 213 ? -7.855 25.062 -0.693 1 87.69 213 LEU A N 1
ATOM 1686 C CA . LEU A 1 213 ? -8.844 24.969 -1.763 1 87.69 213 LEU A CA 1
ATOM 1687 C C . LEU A 1 213 ? -8.516 25.953 -2.881 1 87.69 213 LEU A C 1
ATOM 1689 O O . LEU A 1 213 ? -9.109 27.031 -2.955 1 87.69 213 LEU A O 1
ATOM 1693 N N . ASP A 1 214 ? -7.543 25.562 -3.566 1 79.5 214 ASP A N 1
ATOM 1694 C CA . ASP A 1 214 ? -7.125 26.344 -4.723 1 79.5 214 ASP A CA 1
ATOM 1695 C C . ASP A 1 214 ? -6.855 25.453 -5.926 1 79.5 214 ASP A C 1
ATOM 1697 O O . ASP A 1 214 ? -6.555 24.266 -5.77 1 79.5 214 ASP A O 1
ATOM 1701 N N . TYR A 1 215 ? -7.074 25.906 -7 1 67.75 215 TYR A N 1
ATOM 1702 C CA . TYR A 1 215 ? -7 25.125 -8.234 1 67.75 215 TYR A CA 1
ATOM 1703 C C . TYR A 1 215 ? -5.598 24.578 -8.445 1 67.75 215 TYR A C 1
ATOM 1705 O O . TYR A 1 215 ? -5.41 23.609 -9.172 1 67.75 215 TYR A O 1
ATOM 1713 N N . ASN A 1 216 ? -4.699 25.062 -7.828 1 64.25 216 ASN A N 1
ATOM 1714 C CA . ASN A 1 216 ? -3.33 24.594 -8.031 1 64.25 216 ASN A CA 1
ATOM 1715 C C . ASN A 1 216 ? -2.904 23.609 -6.938 1 64.25 216 ASN A C 1
ATOM 1717 O O . ASN A 1 216 ? -1.76 23.156 -6.918 1 64.25 216 ASN A O 1
ATOM 1721 N N . SER A 1 217 ? -3.877 23.234 -6.262 1 68.88 217 SER A N 1
ATOM 1722 C CA . SER A 1 217 ? -3.539 22.359 -5.145 1 68.88 217 SER A CA 1
ATOM 1723 C C . SER A 1 217 ? -3.453 20.906 -5.586 1 68.88 217 SER A C 1
ATOM 1725 O O . SER A 1 217 ? -4 20.531 -6.625 1 68.88 217 SER A O 1
ATOM 1727 N N . THR A 1 218 ? -2.707 20.156 -4.855 1 64.75 218 THR A N 1
ATOM 1728 C CA . THR A 1 218 ? -2.525 18.734 -5.125 1 64.75 218 THR A CA 1
ATOM 1729 C C . THR A 1 218 ? -3.863 18 -5.098 1 64.75 218 THR A C 1
ATOM 1731 O O . THR A 1 218 ? -4.086 17.078 -5.875 1 64.75 218 THR A O 1
ATOM 1734 N N . ILE A 1 219 ? -4.746 18.422 -4.363 1 64.5 219 ILE A N 1
ATOM 1735 C CA . ILE A 1 219 ? -6.043 17.781 -4.207 1 64.5 219 ILE A CA 1
ATOM 1736 C C . ILE A 1 219 ? -6.844 17.906 -5.5 1 64.5 219 ILE A C 1
ATOM 1738 O O . ILE A 1 219 ? -7.547 16.984 -5.902 1 64.5 219 ILE A O 1
ATOM 1742 N N . MET A 1 220 ? -6.656 19.016 -6.066 1 63.94 220 MET A N 1
ATOM 1743 C CA . MET A 1 220 ? 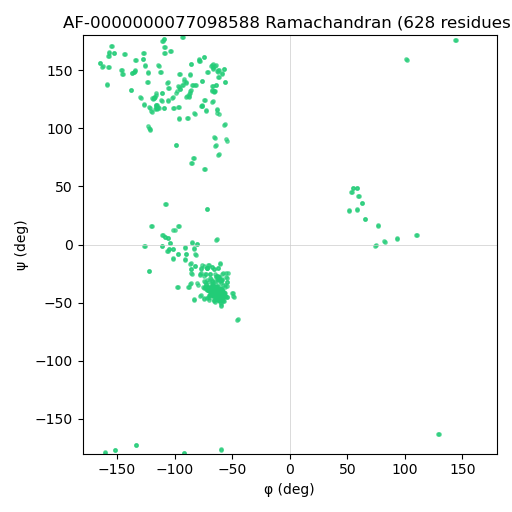-7.332 19.25 -7.34 1 63.94 220 MET A CA 1
ATOM 1744 C C . MET A 1 220 ? -6.652 18.469 -8.469 1 63.94 220 MET A C 1
ATOM 1746 O O . MET A 1 220 ? -7.324 17.906 -9.32 1 63.94 220 MET A O 1
ATOM 1750 N N . ASN A 1 221 ? -5.43 18.469 -8.297 1 61.09 221 ASN A N 1
ATOM 1751 C CA . ASN A 1 221 ? -4.656 17.828 -9.359 1 61.09 221 ASN A CA 1
ATOM 1752 C C . ASN A 1 221 ? -4.82 16.312 -9.344 1 61.09 221 ASN A C 1
ATOM 1754 O O . ASN A 1 221 ? -4.609 15.656 -10.367 1 61.09 221 ASN A O 1
ATOM 1758 N N . THR A 1 222 ? -5.219 15.836 -8.297 1 63.34 222 THR A N 1
ATOM 1759 C CA . THR A 1 222 ? -5.359 14.391 -8.18 1 63.34 222 THR A CA 1
ATOM 1760 C C . THR A 1 222 ? -6.828 13.984 -8.234 1 63.34 222 THR A C 1
ATOM 1762 O O . THR A 1 222 ? -7.16 12.805 -8.078 1 63.34 222 THR A O 1
ATOM 1765 N N . ASP A 1 223 ? -7.656 14.914 -8.469 1 65.88 223 ASP A N 1
ATOM 1766 C CA . ASP A 1 223 ? -9.094 14.711 -8.586 1 65.88 223 ASP A CA 1
ATOM 1767 C C . ASP A 1 223 ? -9.641 13.938 -7.379 1 65.88 223 ASP A C 1
ATOM 1769 O O . ASP A 1 223 ? -10.523 13.094 -7.523 1 65.88 223 ASP A O 1
ATOM 1773 N N . ILE A 1 224 ? -8.984 14.125 -6.328 1 69.94 224 ILE A N 1
ATOM 1774 C CA . ILE A 1 224 ? -9.508 13.492 -5.121 1 69.94 224 ILE A CA 1
ATOM 1775 C C . ILE A 1 224 ? -10.906 14.031 -4.82 1 69.94 224 ILE A C 1
ATOM 1777 O O . ILE A 1 224 ? -11.82 13.258 -4.512 1 69.94 224 ILE A O 1
ATOM 1781 N N . ILE A 1 225 ? -10.984 15.359 -4.879 1 73.06 225 ILE A N 1
ATOM 1782 C CA . ILE A 1 225 ? -12.289 16.016 -4.898 1 73.06 225 ILE A CA 1
ATOM 1783 C C . ILE A 1 225 ? -12.68 16.328 -6.34 1 73.06 225 ILE A C 1
ATOM 1785 O O . ILE A 1 225 ? -11.992 17.109 -7.016 1 73.06 225 ILE A O 1
ATOM 1789 N N . PRO A 1 226 ? -13.781 15.703 -6.707 1 75.44 226 PRO A N 1
ATOM 1790 C CA . PRO A 1 226 ? -14.18 16 -8.086 1 75.44 226 PRO A CA 1
ATOM 1791 C C . PRO A 1 226 ? -14.352 17.5 -8.344 1 75.44 226 PRO A C 1
ATOM 1793 O O . PRO A 1 226 ? -14.828 18.234 -7.465 1 75.44 226 PRO A O 1
ATOM 1796 N N . PRO A 1 227 ? -13.891 17.953 -9.539 1 75.62 227 PRO A N 1
ATOM 1797 C CA . PRO A 1 227 ? -13.914 19.391 -9.852 1 75.62 227 PRO A CA 1
ATOM 1798 C C . PRO A 1 227 ? -15.266 20.031 -9.57 1 75.62 227 PRO A C 1
ATOM 1800 O O . PRO A 1 227 ? -15.328 21.156 -9.047 1 75.62 227 PRO A O 1
ATOM 1803 N N . GLY A 1 228 ? -16.375 19.422 -9.945 1 78.5 228 GLY A N 1
ATOM 1804 C CA . GLY A 1 228 ? -17.688 19.984 -9.664 1 78.5 228 GLY A CA 1
ATOM 1805 C C . GLY A 1 228 ? -17.938 20.203 -8.188 1 78.5 228 GLY A C 1
ATOM 1806 O O . GLY A 1 228 ? -18.516 21.234 -7.793 1 78.5 228 GLY A O 1
ATOM 1807 N N . GLU A 1 229 ? -17.453 19.375 -7.324 1 85.25 229 GLU A N 1
ATOM 1808 C CA . GLU A 1 229 ? -17.578 19.516 -5.875 1 85.25 229 GLU A CA 1
ATOM 1809 C C . GLU A 1 229 ? -16.688 20.609 -5.336 1 85.25 229 GLU A C 1
ATOM 1811 O O . GLU A 1 229 ? -17.094 21.375 -4.457 1 85.25 229 GLU A O 1
ATOM 1816 N N . TYR A 1 230 ? -15.586 20.719 -5.887 1 83.81 230 TYR A N 1
ATOM 1817 C CA . TYR A 1 230 ? -14.594 21.703 -5.469 1 83.81 230 TYR A CA 1
ATOM 1818 C C . TYR A 1 230 ? -15.141 23.109 -5.59 1 83.81 230 TYR A C 1
ATOM 1820 O O . TYR A 1 230 ? -15.078 23.906 -4.641 1 83.81 230 TYR A O 1
ATOM 1828 N N . ASP A 1 231 ? -15.641 23.453 -6.715 1 87.81 231 ASP A N 1
ATOM 1829 C CA . ASP A 1 231 ? -16.156 24.781 -6.973 1 87.81 231 ASP A CA 1
ATOM 1830 C C . ASP A 1 231 ? -17.312 25.125 -6.02 1 87.81 231 ASP A C 1
ATOM 1832 O O . ASP A 1 231 ? -17.375 26.234 -5.488 1 87.81 231 ASP A O 1
ATOM 1836 N N . ARG A 1 232 ? -18.156 24.203 -5.82 1 92.44 232 ARG A N 1
ATOM 1837 C CA . ARG A 1 232 ? -19.297 24.391 -4.93 1 92.44 232 ARG A CA 1
ATOM 1838 C C . ARG A 1 232 ? -18.828 24.641 -3.498 1 92.44 232 ARG A C 1
ATOM 1840 O O . ARG A 1 232 ? -19.328 25.547 -2.826 1 92.44 232 ARG A O 1
ATOM 1847 N N . LEU A 1 233 ? -17.891 23.984 -3.027 1 93.62 233 LEU A N 1
ATOM 1848 C CA . LEU A 1 233 ? -17.375 24.109 -1.668 1 93.62 233 LEU A CA 1
ATOM 1849 C C . LEU A 1 233 ? -16.625 25.438 -1.495 1 93.62 233 LEU A C 1
ATOM 1851 O O . LEU A 1 233 ? -16.75 26.078 -0.454 1 93.62 233 LEU A O 1
ATOM 1855 N N . LYS A 1 234 ? -15.906 25.797 -2.508 1 91.88 234 LYS A N 1
ATOM 1856 C CA . LYS A 1 234 ? -15.219 27.094 -2.496 1 91.88 234 LYS A CA 1
ATOM 1857 C C . LYS A 1 234 ? -16.219 28.25 -2.465 1 91.88 234 LYS A C 1
ATOM 1859 O O . LYS A 1 234 ? -16.031 29.203 -1.716 1 91.88 234 LYS A O 1
ATOM 1864 N N . ASP A 1 235 ? -17.266 28.094 -3.256 1 93.94 235 ASP A N 1
ATOM 1865 C CA . ASP A 1 235 ? -18.297 29.125 -3.328 1 93.94 235 ASP A CA 1
ATOM 1866 C C . ASP A 1 235 ? -19.016 29.266 -1.987 1 93.94 235 ASP A C 1
ATOM 1868 O O . ASP A 1 235 ? -19.5 30.359 -1.653 1 93.94 235 ASP A O 1
ATOM 1872 N N . LYS A 1 236 ? -19.016 28.234 -1.241 1 96.19 236 LYS A N 1
ATOM 1873 C CA . LYS A 1 236 ? -19.656 28.25 0.073 1 96.19 236 LYS A CA 1
ATOM 1874 C C . LYS A 1 236 ? -18.719 28.844 1.126 1 96.19 236 LYS A C 1
ATOM 1876 O O . LYS A 1 236 ? -19.062 28.891 2.309 1 96.19 236 LYS A O 1
ATOM 1881 N N . GLY A 1 237 ? -17.469 29.172 0.692 1 96.31 237 GLY A N 1
ATOM 1882 C CA . GLY A 1 237 ? -16.562 29.859 1.587 1 96.31 237 GLY A CA 1
ATOM 1883 C C . GLY A 1 237 ? -15.398 28.984 2.037 1 96.31 237 GLY A C 1
ATOM 1884 O O . GLY A 1 237 ? -14.633 29.375 2.92 1 96.31 237 GLY A O 1
ATOM 1885 N N . GLY A 1 238 ? -15.281 27.844 1.458 1 95.81 238 GLY A N 1
ATOM 1886 C CA . GLY A 1 238 ? -14.18 26.984 1.831 1 95.81 238 GLY A CA 1
ATOM 1887 C C . GLY A 1 238 ? -12.82 27.562 1.492 1 95.81 238 GLY A C 1
ATOM 1888 O O . GLY A 1 238 ? -12.633 28.109 0.409 1 95.81 238 GLY A O 1
ATOM 1889 N N . VAL A 1 239 ? -11.859 27.422 2.422 1 95.69 239 VAL A N 1
ATOM 1890 C CA . VAL A 1 239 ? -10.516 27.953 2.16 1 95.69 239 VAL A CA 1
ATOM 1891 C C . VAL A 1 239 ? -9.492 26.828 2.264 1 95.69 239 VAL A C 1
ATOM 1893 O O . VAL A 1 239 ? -8.367 26.953 1.772 1 95.69 239 VAL A O 1
ATOM 1896 N N . GLY A 1 240 ? -9.875 25.781 2.996 1 95.5 240 GLY A N 1
ATOM 1897 C CA . GLY A 1 240 ? -8.961 24.656 3.191 1 95.5 240 GLY A CA 1
ATOM 1898 C C . GLY A 1 240 ? -9.664 23.344 3.479 1 95.5 240 GLY A C 1
ATOM 1899 O O . GLY A 1 240 ? -10.891 23.312 3.607 1 95.5 240 GLY A O 1
ATOM 1900 N N . GLU A 1 241 ? -8.867 22.312 3.465 1 94 241 GLU A N 1
ATOM 1901 C CA . GLU A 1 241 ? -9.422 21 3.779 1 94 241 GLU A CA 1
ATOM 1902 C C . GLU A 1 241 ? -8.406 20.141 4.527 1 94 241 GLU A C 1
ATOM 1904 O O . GLU A 1 241 ? -7.195 20.328 4.375 1 94 241 GLU A O 1
ATOM 1909 N N . ILE A 1 242 ? -8.914 19.312 5.41 1 94.81 242 ILE A N 1
ATOM 1910 C CA . ILE A 1 242 ? -8.227 18.188 6.039 1 94.81 242 ILE A CA 1
ATOM 1911 C C . ILE A 1 242 ? -9.047 16.922 5.84 1 94.81 242 ILE A C 1
ATOM 1913 O O . ILE A 1 242 ? -10.211 16.859 6.234 1 94.81 242 ILE A O 1
ATOM 1917 N N . LEU A 1 243 ? -8.477 15.945 5.215 1 92.5 243 LEU A N 1
ATOM 1918 C CA . LEU A 1 243 ? -9.188 14.703 4.918 1 92.5 243 LEU A CA 1
ATOM 1919 C C . LEU A 1 243 ? -10.43 14.969 4.082 1 92.5 243 LEU A C 1
ATOM 1921 O O . LEU A 1 243 ? -11.477 14.352 4.297 1 92.5 243 LEU A O 1
ATOM 1925 N N . CYS A 1 244 ? -10.375 16.031 3.27 1 91.44 244 CYS A N 1
ATOM 1926 C CA . CYS A 1 244 ? -11.43 16.469 2.35 1 91.44 244 CYS A CA 1
ATOM 1927 C C . CYS A 1 244 ? -12.578 17.125 3.104 1 91.44 244 CYS A C 1
ATOM 1929 O O . CYS A 1 244 ? -13.57 17.531 2.5 1 91.44 244 CYS A O 1
ATOM 1931 N N . HIS A 1 245 ? -12.438 17.172 4.434 1 94.69 245 HIS A N 1
ATOM 1932 C CA . HIS A 1 245 ? -13.359 18.031 5.164 1 94.69 245 HIS A CA 1
ATOM 1933 C C . HIS A 1 245 ? -13.023 19.5 4.953 1 94.69 245 HIS A C 1
ATOM 1935 O O . HIS A 1 245 ? -11.984 19.984 5.41 1 94.69 245 HIS A O 1
ATOM 1941 N N . VAL A 1 246 ? -13.953 20.156 4.328 1 95.25 246 VAL A N 1
ATOM 1942 C CA . VAL A 1 246 ? -13.68 21.531 3.928 1 95.25 246 VAL A CA 1
ATOM 1943 C C . VAL A 1 246 ? -14.172 22.5 5.008 1 95.25 246 VAL A C 1
ATOM 1945 O O . VAL A 1 246 ? -15.258 22.312 5.559 1 95.25 246 VAL A O 1
ATOM 1948 N N . PHE A 1 247 ? -13.352 23.5 5.281 1 97.19 247 PHE A N 1
ATOM 1949 C CA . PHE A 1 247 ? -13.695 24.469 6.312 1 97.19 247 PHE A CA 1
ATOM 1950 C C . PHE A 1 247 ? -13.445 25.891 5.82 1 97.19 247 PHE A C 1
ATOM 1952 O O . PHE A 1 247 ? -12.734 26.109 4.836 1 97.19 247 PHE A O 1
ATOM 1959 N N . ASP A 1 248 ? -14.102 26.828 6.465 1 97.88 248 ASP A N 1
ATOM 1960 C CA . ASP A 1 248 ? -13.922 28.234 6.102 1 97.88 248 ASP A CA 1
ATOM 1961 C C . ASP A 1 248 ? -12.82 28.891 6.934 1 97.88 248 ASP A C 1
ATOM 1963 O O . ASP A 1 248 ? -12.148 28.203 7.715 1 97.88 248 ASP A O 1
ATOM 1967 N N . ILE A 1 249 ? -12.578 30.141 6.715 1 97.5 249 ILE A N 1
ATOM 1968 C CA . ILE A 1 249 ? -11.445 30.859 7.293 1 97.5 249 ILE A CA 1
ATOM 1969 C C . ILE A 1 249 ? -11.602 30.938 8.812 1 97.5 249 ILE A C 1
ATOM 1971 O O . ILE A 1 249 ? -10.625 31.125 9.539 1 97.5 249 ILE A O 1
ATOM 1975 N N . GLU A 1 250 ? -12.844 30.781 9.32 1 97.81 250 GLU A N 1
ATOM 1976 C CA . GLU A 1 250 ? -13.125 30.844 10.75 1 97.81 250 GLU A CA 1
ATOM 1977 C C . GLU A 1 250 ? -13.039 29.469 11.391 1 97.81 250 GLU A C 1
ATOM 1979 O O . GLU A 1 250 ? -13.211 29.328 12.609 1 97.81 250 GLU A O 1
ATOM 1984 N N . GLY A 1 251 ? -12.797 28.469 10.602 1 97.5 251 GLY A N 1
ATOM 1985 C CA . GLY A 1 251 ? -12.617 27.125 11.117 1 97.5 251 GLY A CA 1
ATOM 1986 C C . GLY A 1 251 ? -13.898 26.312 11.141 1 97.5 251 GLY A C 1
ATOM 1987 O O . GLY A 1 251 ? -13.922 25.188 11.648 1 97.5 251 GLY A O 1
ATOM 1988 N N . ASN A 1 252 ? -14.953 26.891 10.602 1 97.75 252 ASN A N 1
ATOM 1989 C CA . ASN A 1 252 ? -16.219 26.156 10.547 1 97.75 252 ASN A CA 1
ATOM 1990 C C . ASN A 1 252 ? -16.25 25.203 9.359 1 97.75 252 ASN A C 1
ATOM 1992 O O . ASN A 1 252 ? -15.883 25.578 8.242 1 97.75 252 ASN A O 1
ATOM 1996 N N . LEU A 1 253 ? -16.75 24.016 9.641 1 96.75 253 LEU A N 1
ATOM 1997 C CA . LEU A 1 253 ? -16.922 23.062 8.555 1 96.75 253 LEU A CA 1
ATOM 1998 C C . LEU A 1 253 ? -18 23.531 7.586 1 96.75 253 LEU A C 1
ATOM 2000 O O . LEU A 1 253 ? -19.062 24.016 8.008 1 96.75 253 LEU A O 1
ATOM 2004 N N . ILE A 1 254 ? -17.703 23.391 6.332 1 96.62 254 ILE A N 1
ATOM 2005 C CA . ILE A 1 254 ? -18.703 23.688 5.32 1 96.62 254 ILE A CA 1
ATOM 2006 C C . ILE A 1 254 ? -19.719 22.547 5.238 1 96.62 254 ILE A C 1
ATOM 2008 O O . ILE A 1 254 ? -19.344 21.391 4.996 1 96.62 254 ILE A O 1
ATOM 2012 N N . GLU A 1 255 ? -20.969 22.859 5.5 1 94.56 255 GLU A N 1
ATOM 2013 C CA . GLU A 1 255 ? -22.016 21.859 5.383 1 94.56 255 GLU A CA 1
ATOM 2014 C C . GLU A 1 255 ? -22.375 21.594 3.92 1 94.56 255 GLU A C 1
ATOM 2016 O O . GLU A 1 255 ? -22.781 22.5 3.203 1 94.56 255 GLU A O 1
ATOM 2021 N N . ASP A 1 256 ? -22.188 20.391 3.539 1 94.38 256 ASP A N 1
ATOM 2022 C CA . ASP A 1 256 ? -22.469 19.984 2.164 1 94.38 256 ASP A CA 1
ATOM 2023 C C . ASP A 1 256 ? -22.719 18.484 2.08 1 94.38 256 ASP A C 1
ATOM 2025 O O . ASP A 1 256 ? -22.203 17.719 2.898 1 94.38 256 ASP A O 1
ATOM 2029 N N . SER A 1 257 ? -23.5 18.109 1.079 1 93.25 257 SER A N 1
ATOM 2030 C CA . SER A 1 257 ? -23.781 16.688 0.888 1 93.25 257 SER A CA 1
ATOM 2031 C C . SER A 1 257 ? -22.5 15.906 0.6 1 93.25 257 SER A C 1
ATOM 2033 O O . SER A 1 257 ? -22.453 14.688 0.803 1 93.25 257 SER A O 1
ATOM 2035 N N . PHE A 1 258 ? -21.453 16.594 0.165 1 93.12 258 PHE A N 1
ATOM 2036 C CA . PHE A 1 258 ? -20.156 15.969 -0.111 1 93.12 258 PHE A CA 1
ATOM 2037 C C . PHE A 1 258 ? -19.594 15.305 1.141 1 93.12 258 PHE A C 1
ATOM 2039 O O . PHE A 1 258 ? -18.953 14.258 1.059 1 93.12 258 PHE A O 1
ATOM 2046 N N . ASN A 1 259 ? -19.906 15.914 2.266 1 93.31 259 ASN A N 1
ATOM 2047 C CA . ASN A 1 259 ? -19.422 15.391 3.535 1 93.31 259 ASN A CA 1
ATOM 2048 C C . ASN A 1 259 ? -19.938 13.984 3.805 1 93.31 259 ASN A C 1
ATOM 2050 O O . ASN A 1 259 ? -19.266 13.18 4.457 1 93.31 259 ASN A O 1
ATOM 2054 N N . LYS A 1 260 ? -21.062 13.703 3.268 1 94.81 260 LYS A N 1
ATOM 2055 C CA . LYS A 1 260 ? -21.719 12.422 3.518 1 94.81 260 LYS A CA 1
ATOM 2056 C C . LYS A 1 260 ? -21.125 11.32 2.648 1 94.81 260 LYS A C 1
ATOM 2058 O O . LYS A 1 260 ? -21.5 10.148 2.785 1 94.81 260 LYS A O 1
ATOM 2063 N N . ARG A 1 261 ? -20.172 11.641 1.869 1 94.12 261 ARG A N 1
ATOM 2064 C CA . ARG A 1 261 ? -19.562 10.68 0.956 1 94.12 261 ARG A CA 1
ATOM 2065 C C . ARG A 1 261 ? -18.141 10.344 1.393 1 94.12 261 ARG A C 1
ATOM 2067 O O . ARG A 1 261 ? -17.484 9.508 0.773 1 94.12 261 ARG A O 1
ATOM 2074 N N . LEU A 1 262 ? -17.719 10.945 2.424 1 94.12 262 LEU A N 1
ATOM 2075 C CA . LEU A 1 262 ? -16.328 10.797 2.85 1 94.12 262 LEU A CA 1
ATOM 2076 C C . LEU A 1 262 ? -16.172 9.586 3.77 1 94.12 262 LEU A C 1
ATOM 2078 O O . LEU A 1 262 ? -16.922 9.445 4.746 1 94.12 262 LEU A O 1
ATOM 2082 N N . VAL A 1 263 ? -15.219 8.711 3.412 1 94.62 263 VAL A N 1
ATOM 2083 C CA . VAL A 1 263 ? -14.812 7.633 4.305 1 94.62 263 VAL A CA 1
ATOM 2084 C C . VAL A 1 263 ? -13.539 8.023 5.047 1 94.62 263 VAL A C 1
ATOM 2086 O O . VAL A 1 263 ? -12.438 7.672 4.621 1 94.62 263 VAL A O 1
ATOM 2089 N N . SER A 1 264 ? -13.68 8.688 6.109 1 95.19 264 SER A N 1
ATOM 2090 C CA . SER A 1 264 ? -12.617 9.219 6.945 1 95.19 264 SER A CA 1
ATOM 2091 C C . SER A 1 264 ? -13.102 9.469 8.375 1 95.19 264 SER A C 1
ATOM 2093 O O . SER A 1 264 ? -14.305 9.438 8.633 1 95.19 264 SER A O 1
ATOM 2095 N N . ILE A 1 265 ? -12.164 9.594 9.234 1 96.06 265 ILE A N 1
ATOM 2096 C CA . ILE A 1 265 ? -12.555 10.016 10.578 1 96.06 265 ILE A CA 1
ATOM 2097 C C . ILE A 1 265 ? -13.188 11.406 10.516 1 96.06 265 ILE A C 1
ATOM 2099 O O . ILE A 1 265 ? -12.781 12.242 9.719 1 96.06 265 ILE A O 1
ATOM 2103 N N . SER A 1 266 ? -14.18 11.625 11.359 1 94.75 266 SER A N 1
ATOM 2104 C CA . SER A 1 266 ? -14.828 12.922 11.398 1 94.75 266 SER A CA 1
ATOM 2105 C C . SER A 1 266 ? -13.945 13.969 12.078 1 94.75 266 SER A C 1
ATOM 2107 O O . SER A 1 266 ? -13.016 13.617 12.797 1 94.75 266 SER A O 1
ATOM 2109 N N . PHE A 1 267 ? -14.258 15.211 11.82 1 94.62 267 PHE A N 1
ATOM 2110 C CA . PHE A 1 267 ? -13.562 16.297 12.484 1 94.62 267 PHE A CA 1
ATOM 2111 C C . PHE A 1 267 ? -13.734 16.203 14 1 94.62 267 PHE A C 1
ATOM 2113 O O . PHE A 1 267 ? -12.789 16.469 14.75 1 94.62 267 PHE A O 1
ATOM 2120 N N . GLU A 1 268 ? -14.906 15.859 14.406 1 95.25 268 GLU A N 1
ATOM 2121 C CA . GLU A 1 268 ? -15.188 15.711 15.836 1 95.25 268 GLU A CA 1
ATOM 2122 C C . GLU A 1 268 ? -14.273 14.664 16.469 1 95.25 268 GLU A C 1
ATOM 2124 O O . GLU A 1 268 ? -13.711 14.891 17.531 1 95.25 268 GLU A O 1
ATOM 2129 N N . ASN A 1 269 ? -14.148 13.555 15.82 1 97.12 269 ASN A N 1
ATOM 2130 C CA . ASN A 1 269 ? -13.305 12.484 16.344 1 97.12 269 ASN A CA 1
ATOM 2131 C C . ASN A 1 269 ? -11.82 12.828 16.219 1 97.12 269 ASN A C 1
ATOM 2133 O O . ASN A 1 269 ? -11.023 12.453 17.078 1 97.12 269 ASN A O 1
ATOM 2137 N N . LEU A 1 270 ? -11.469 13.523 15.156 1 97.69 270 LEU A N 1
ATOM 2138 C CA . LEU A 1 270 ? -10.094 13.969 14.992 1 97.69 270 LEU A CA 1
ATOM 2139 C C . LEU A 1 270 ? -9.672 14.883 16.141 1 97.69 270 LEU A C 1
ATOM 2141 O O . LEU A 1 270 ? -8.555 14.766 16.656 1 97.69 270 LEU A O 1
ATOM 2145 N N . LYS A 1 271 ? -10.523 15.711 16.594 1 96.94 271 LYS A N 1
ATOM 2146 C CA . LYS A 1 271 ? -10.25 16.688 17.656 1 96.94 271 LYS A CA 1
ATOM 2147 C C . LYS A 1 271 ? -10.016 15.984 19 1 96.94 271 LYS A C 1
ATOM 2149 O O . LYS A 1 271 ? -9.445 16.562 19.922 1 96.94 271 LYS A O 1
ATOM 2154 N N . LYS A 1 272 ? -10.469 14.758 19.109 1 97.62 272 LYS A N 1
ATOM 2155 C CA . LYS A 1 272 ? -10.32 14.023 20.359 1 97.62 272 LYS A CA 1
ATOM 2156 C C . LYS A 1 272 ? -8.93 13.398 20.469 1 97.62 272 LYS A C 1
ATOM 2158 O O . LYS A 1 272 ? -8.523 12.969 21.562 1 97.62 272 LYS A O 1
ATOM 2163 N N . ILE A 1 273 ? -8.242 13.266 19.391 1 98.31 273 ILE A N 1
ATOM 2164 C CA . ILE A 1 273 ? -6.898 12.703 19.422 1 98.31 273 ILE A CA 1
ATOM 2165 C C . ILE A 1 273 ? -5.969 13.641 20.188 1 98.31 273 ILE A C 1
ATOM 2167 O O . ILE A 1 273 ? -5.93 14.844 19.922 1 98.31 273 ILE A O 1
ATOM 2171 N N . PRO A 1 274 ? -5.184 13.18 21.109 1 97.81 274 PRO A N 1
ATOM 2172 C CA . PRO A 1 274 ? -4.418 14.023 22.031 1 97.81 274 PRO A CA 1
ATOM 2173 C C . PRO A 1 274 ? -3.393 14.898 21.312 1 97.81 274 PRO A C 1
ATOM 2175 O O . PRO A 1 274 ? -3.242 16.078 21.641 1 97.81 274 PRO A O 1
ATOM 2178 N N . ILE A 1 275 ? -2.664 14.312 20.375 1 98.38 275 ILE A N 1
ATOM 2179 C CA . ILE A 1 275 ? -1.671 15.07 19.625 1 98.38 275 ILE A CA 1
ATOM 2180 C C . ILE A 1 275 ? -2.064 15.109 18.141 1 98.38 275 ILE A C 1
ATOM 2182 O O . ILE A 1 275 ? -2.158 14.062 17.5 1 98.38 275 ILE A O 1
ATOM 2186 N N . ARG A 1 276 ? -2.326 16.266 17.609 1 98.69 276 ARG A N 1
ATOM 2187 C CA . ARG A 1 276 ? -2.773 16.516 16.25 1 98.69 276 ARG A CA 1
ATOM 2188 C C . ARG A 1 276 ? -1.825 17.453 15.516 1 98.69 276 ARG A C 1
ATOM 2190 O O . ARG A 1 276 ? -1.884 18.672 15.711 1 98.69 276 ARG A O 1
ATOM 2197 N N . VAL A 1 277 ? -0.975 16.859 14.688 1 98.69 277 VAL A N 1
ATOM 2198 C CA . VAL A 1 277 ? 0.103 17.594 14.023 1 98.69 277 VAL A CA 1
ATOM 2199 C C . VAL A 1 277 ? -0.338 18 12.617 1 98.69 277 VAL A C 1
ATOM 2201 O O . VAL A 1 277 ? -0.479 17.141 11.734 1 98.69 277 VAL A O 1
ATOM 2204 N N . GLY A 1 278 ? -0.568 19.281 12.445 1 98.5 278 GLY A N 1
ATOM 2205 C CA . GLY A 1 278 ? -0.797 19.828 11.109 1 98.5 278 GLY A CA 1
ATOM 2206 C C . GLY A 1 278 ? 0.479 20.266 10.422 1 98.5 278 GLY A C 1
ATOM 2207 O O . GLY A 1 278 ? 1.26 21.047 10.977 1 98.5 278 GLY A O 1
ATOM 2208 N N . VAL A 1 279 ? 0.665 19.766 9.203 1 98 279 VAL A N 1
ATOM 2209 C CA . VAL A 1 279 ? 1.868 20.078 8.438 1 98 279 VAL A CA 1
ATOM 2210 C C . VAL A 1 279 ? 1.486 20.766 7.133 1 98 279 VAL A C 1
ATOM 2212 O O . VAL A 1 279 ? 0.821 20.172 6.281 1 98 279 VAL A O 1
ATOM 2215 N N . ALA A 1 280 ? 1.848 21.984 6.961 1 96.75 280 ALA A N 1
ATOM 2216 C CA . ALA A 1 280 ? 1.576 22.75 5.75 1 96.75 280 ALA A CA 1
ATOM 2217 C C . ALA A 1 280 ? 2.436 24.016 5.699 1 96.75 280 ALA A C 1
ATOM 2219 O O . ALA A 1 280 ? 2.873 24.516 6.738 1 96.75 280 ALA A O 1
ATOM 2220 N N . TYR A 1 281 ? 2.637 24.484 4.527 1 95.31 281 TYR A N 1
ATOM 2221 C CA . TYR A 1 281 ? 3.521 25.625 4.359 1 95.31 281 TYR A CA 1
ATOM 2222 C C . TYR A 1 281 ? 3.209 26.375 3.064 1 95.31 281 TYR A C 1
ATOM 2224 O O . TYR A 1 281 ? 2.457 25.875 2.223 1 95.31 281 TYR A O 1
ATOM 2232 N N . GLY A 1 282 ? 3.752 27.547 3.043 1 92.69 282 GLY A N 1
ATOM 2233 C CA . GLY A 1 282 ? 3.658 28.312 1.816 1 92.69 282 GLY A CA 1
ATOM 2234 C C . GLY A 1 282 ? 2.588 29.391 1.869 1 92.69 282 GLY A C 1
ATOM 2235 O O . GLY A 1 282 ? 1.604 29.25 2.6 1 92.69 282 GLY A O 1
ATOM 2236 N N . LYS A 1 283 ? 2.75 30.344 1.005 1 91 283 LYS A N 1
ATOM 2237 C CA . LYS A 1 283 ? 1.823 31.469 0.921 1 91 283 LYS A CA 1
ATOM 2238 C C . LYS A 1 283 ? 0.452 31.016 0.428 1 91 283 LYS A C 1
ATOM 2240 O O . LYS A 1 283 ? -0.574 31.562 0.847 1 91 283 LYS A O 1
ATOM 2245 N N . GLU A 1 284 ? 0.453 30.062 -0.353 1 92.31 284 GLU A N 1
ATOM 2246 C CA . GLU A 1 284 ? -0.787 29.594 -0.969 1 92.31 284 GLU A CA 1
ATOM 2247 C C . GLU A 1 284 ? -1.675 28.875 0.044 1 92.31 284 GLU A C 1
ATOM 2249 O O . GLU A 1 284 ? -2.889 28.781 -0.148 1 92.31 284 GLU A O 1
ATOM 2254 N N . LYS A 1 285 ? -1.069 28.422 1.147 1 94.62 285 LYS A N 1
ATOM 2255 C CA . LYS A 1 285 ? -1.843 27.641 2.107 1 94.62 285 LYS A CA 1
ATOM 2256 C C . LYS A 1 285 ? -2.107 28.453 3.381 1 94.62 285 LYS A C 1
ATOM 2258 O O . LYS A 1 285 ? -2.699 27.938 4.332 1 94.62 285 LYS A O 1
ATOM 2263 N N . ARG A 1 286 ? -1.754 29.672 3.373 1 95.62 286 ARG A N 1
ATOM 2264 C CA . ARG A 1 286 ? -1.787 30.453 4.602 1 95.62 286 ARG A CA 1
ATOM 2265 C C . ARG A 1 286 ? -3.207 30.562 5.148 1 95.62 286 ARG A C 1
ATOM 2267 O O . ARG A 1 286 ? -3.418 30.469 6.359 1 95.62 286 ARG A O 1
ATOM 2274 N N . GLN A 1 287 ? -4.227 30.734 4.289 1 96.62 287 GLN A N 1
ATOM 2275 C CA . GLN A 1 287 ? -5.609 30.828 4.746 1 96.62 287 GLN A CA 1
ATOM 2276 C C . GLN A 1 287 ? -6.113 29.484 5.25 1 96.62 287 GLN A C 1
ATOM 2278 O O . GLN A 1 287 ? -6.863 29.422 6.227 1 96.62 287 GLN A O 1
ATOM 2283 N N . ALA A 1 288 ? -5.734 28.469 4.578 1 97.06 288 ALA A N 1
ATOM 2284 C CA . ALA A 1 288 ? -6.098 27.125 5.004 1 97.06 288 ALA A CA 1
ATOM 2285 C C . ALA A 1 288 ? -5.52 26.812 6.383 1 97.06 288 ALA A C 1
ATOM 2287 O O . ALA A 1 288 ? -6.211 26.25 7.242 1 97.06 288 ALA A O 1
ATOM 2288 N N . ILE A 1 289 ? -4.27 27.203 6.574 1 98.31 289 ILE A N 1
ATOM 2289 C CA . ILE A 1 289 ? -3.617 26.969 7.859 1 98.31 289 ILE A CA 1
ATOM 2290 C C . ILE A 1 289 ? -4.348 27.75 8.953 1 98.31 289 ILE A C 1
ATOM 2292 O O . ILE A 1 289 ? -4.633 27.203 10.023 1 98.31 289 ILE A O 1
ATOM 2296 N N . LEU A 1 290 ? -4.668 28.953 8.633 1 98.38 290 LEU A N 1
ATOM 2297 C CA . LEU A 1 290 ? -5.395 29.766 9.594 1 98.38 290 LEU A CA 1
ATOM 2298 C C . LEU A 1 290 ? -6.73 29.125 9.953 1 98.38 290 LEU A C 1
ATOM 2300 O O . LEU A 1 290 ? -7.074 29 11.133 1 98.38 290 LEU A O 1
ATOM 2304 N N . GLY A 1 291 ? -7.48 28.75 8.938 1 98.12 291 GLY A N 1
ATOM 2305 C CA . GLY A 1 291 ? -8.758 28.094 9.188 1 98.12 291 GLY A CA 1
ATOM 2306 C C . GLY A 1 291 ? -8.633 26.828 10.031 1 98.12 291 GLY A C 1
ATOM 2307 O O . GLY A 1 291 ? -9.453 26.594 10.914 1 98.12 291 GLY A O 1
ATOM 2308 N N . ALA A 1 292 ? -7.621 26.016 9.797 1 98.19 292 ALA A N 1
ATOM 2309 C CA . ALA A 1 292 ? -7.395 24.797 10.555 1 98.19 292 ALA A CA 1
ATOM 2310 C C . ALA A 1 292 ? -7.105 25.094 12.023 1 98.19 292 ALA A C 1
ATOM 2312 O O . ALA A 1 292 ? -7.578 24.391 12.922 1 98.19 292 ALA A O 1
ATOM 2313 N N . LEU A 1 293 ? -6.328 26.141 12.281 1 98.44 293 LEU A N 1
ATOM 2314 C CA . LEU A 1 293 ? -6.004 26.562 13.641 1 98.44 293 LEU A CA 1
ATOM 2315 C C . LEU A 1 293 ? -7.246 27.062 14.367 1 98.44 293 LEU A C 1
ATOM 2317 O O . LEU A 1 293 ? -7.492 26.688 15.516 1 98.44 293 LEU A O 1
ATOM 2321 N N . ARG A 1 294 ? -8.008 27.812 13.672 1 98 294 ARG A N 1
ATOM 2322 C CA . ARG A 1 294 ? -9.219 28.375 14.273 1 98 294 ARG A CA 1
ATOM 2323 C C . ARG A 1 294 ? -10.25 27.281 14.547 1 98 294 ARG A C 1
ATOM 2325 O O . ARG A 1 294 ? -11.047 27.406 15.484 1 98 294 ARG A O 1
ATOM 2332 N N . ALA A 1 295 ? -10.211 26.25 13.758 1 97 295 ALA A N 1
ATOM 2333 C CA . ALA A 1 295 ? -11.117 25.125 13.938 1 97 295 ALA A CA 1
ATOM 2334 C C . ALA A 1 295 ? -10.742 24.328 15.188 1 97 295 ALA A C 1
ATOM 2336 O O . ALA A 1 295 ? -11.531 23.5 15.656 1 97 295 ALA A O 1
ATOM 2337 N N . GLY A 1 296 ? -9.516 24.547 15.656 1 97.06 296 GLY A N 1
ATOM 2338 C CA . GLY A 1 296 ? -9.047 23.828 16.828 1 97.06 296 GLY A CA 1
ATOM 2339 C C . GLY A 1 296 ? -8.656 22.391 16.516 1 97.06 296 GLY A C 1
ATOM 2340 O O . GLY A 1 296 ? -8.586 21.547 17.422 1 97.06 296 GLY A O 1
ATOM 2341 N N . ILE A 1 297 ? -8.461 22.031 15.305 1 96.81 297 ILE A N 1
ATOM 2342 C CA . ILE A 1 297 ? -8.125 20.688 14.875 1 96.81 297 ILE A CA 1
ATOM 2343 C C . ILE A 1 297 ? -6.637 20.422 15.094 1 96.81 297 ILE A C 1
ATOM 2345 O O . ILE A 1 297 ? -6.238 19.312 15.438 1 96.81 297 ILE A O 1
ATOM 2349 N N . VAL A 1 298 ? -5.859 21.406 14.93 1 98.44 298 VAL A N 1
ATOM 2350 C CA . VAL A 1 298 ? -4.406 21.297 15.031 1 98.44 298 VAL A CA 1
ATOM 2351 C C . VAL A 1 298 ? -3.951 21.75 16.422 1 98.44 298 VAL A C 1
ATOM 2353 O O . VAL A 1 298 ? -4.352 22.828 16.891 1 98.44 298 VAL A O 1
ATOM 2356 N N . ASN A 1 299 ? -3.115 20.953 17.047 1 98.31 299 ASN A N 1
ATOM 2357 C CA . ASN A 1 299 ? -2.535 21.453 18.281 1 98.31 299 ASN A CA 1
ATOM 2358 C C . ASN A 1 299 ? -1.012 21.375 18.266 1 98.31 299 ASN A C 1
ATOM 2360 O O . ASN A 1 299 ? -0.352 21.797 19.219 1 98.31 299 ASN A O 1
ATOM 2364 N N . VAL A 1 300 ? -0.43 20.891 17.266 1 98.44 300 VAL A N 1
ATOM 2365 C CA . VAL A 1 300 ? 0.972 21.047 16.891 1 98.44 300 VAL A CA 1
ATOM 2366 C C . VAL A 1 300 ? 1.072 21.484 15.43 1 98.44 300 VAL A C 1
ATOM 2368 O O . VAL A 1 300 ? 0.525 20.828 14.539 1 98.44 300 VAL A O 1
ATOM 2371 N N . LEU A 1 301 ? 1.784 22.578 15.18 1 98.69 301 LEU A N 1
ATOM 2372 C CA . LEU A 1 301 ? 1.882 23.109 13.828 1 98.69 301 LEU A CA 1
ATOM 2373 C C . LEU A 1 301 ? 3.326 23.094 13.336 1 98.69 301 LEU A C 1
ATOM 2375 O O . LEU A 1 301 ? 4.23 23.547 14.031 1 98.69 301 LEU A O 1
ATOM 2379 N N . ILE A 1 302 ? 3.518 22.5 12.195 1 97.75 302 ILE A N 1
ATOM 2380 C CA . ILE A 1 302 ? 4.789 22.578 11.484 1 97.75 302 ILE A CA 1
ATOM 2381 C C . ILE A 1 302 ? 4.598 23.344 10.18 1 97.75 302 ILE A C 1
ATOM 2383 O O . ILE A 1 302 ? 3.838 22.922 9.305 1 97.75 302 ILE A O 1
ATOM 2387 N N . THR A 1 303 ? 5.262 24.453 10.055 1 97.56 303 THR A N 1
ATOM 2388 C CA . THR A 1 303 ? 5.051 25.328 8.922 1 97.56 303 THR A CA 1
ATOM 2389 C C . THR A 1 303 ? 6.32 26.125 8.609 1 97.56 303 THR A C 1
ATOM 2391 O O . THR A 1 303 ? 7.406 25.766 9.078 1 97.56 303 THR A O 1
ATOM 2394 N N . ASP A 1 304 ? 6.18 27 7.621 1 95.5 304 ASP A N 1
ATOM 2395 C CA . ASP A 1 304 ? 7.336 27.812 7.25 1 95.5 304 ASP A CA 1
ATOM 2396 C C . ASP A 1 304 ? 7.133 29.266 7.672 1 95.5 304 ASP A C 1
ATOM 2398 O O . ASP A 1 304 ? 6.094 29.625 8.227 1 95.5 304 ASP A O 1
ATOM 2402 N N . MET A 1 305 ? 8.164 30.016 7.426 1 92.81 305 MET A N 1
ATOM 2403 C CA . MET A 1 305 ? 8.156 31.406 7.887 1 92.81 305 MET A CA 1
ATOM 2404 C C . MET A 1 305 ? 7.113 32.219 7.137 1 92.81 305 MET A C 1
ATOM 2406 O O . MET A 1 305 ? 6.469 33.094 7.719 1 92.81 305 MET A O 1
ATOM 2410 N N . GLN A 1 306 ? 6.883 31.938 5.93 1 93.5 306 GLN A N 1
ATOM 2411 C CA . GLN A 1 306 ? 5.91 32.688 5.137 1 93.5 306 GLN A CA 1
ATOM 2412 C C . GLN A 1 306 ? 4.504 32.531 5.711 1 93.5 306 GLN A C 1
ATOM 2414 O O . GLN A 1 306 ? 3.789 33.531 5.879 1 93.5 306 GLN A O 1
ATOM 2419 N N . ALA A 1 307 ? 4.18 31.406 6.004 1 95.88 307 ALA A N 1
ATOM 2420 C CA . ALA A 1 307 ? 2.873 31.156 6.609 1 95.88 307 ALA A CA 1
ATOM 2421 C C . ALA A 1 307 ? 2.797 31.734 8.016 1 95.88 307 ALA A C 1
ATOM 2423 O O . ALA A 1 307 ? 1.793 32.344 8.391 1 95.88 307 ALA A O 1
ATOM 2424 N N . ALA A 1 308 ? 3.836 31.578 8.742 1 95.38 308 ALA A N 1
ATOM 2425 C CA . ALA A 1 308 ? 3.867 32.062 10.117 1 95.38 308 ALA A CA 1
ATOM 2426 C C . ALA A 1 308 ? 3.684 33.562 10.164 1 95.38 308 ALA A C 1
ATOM 2428 O O . ALA A 1 308 ? 2.928 34.094 10.992 1 95.38 308 ALA A O 1
ATOM 2429 N N . GLU A 1 309 ? 4.359 34.219 9.297 1 94.75 309 GLU A N 1
ATOM 2430 C CA . GLU A 1 309 ? 4.266 35.688 9.258 1 94.75 309 GLU A CA 1
ATOM 2431 C C . GLU A 1 309 ? 2.836 36.125 8.977 1 94.75 309 GLU A C 1
ATOM 2433 O O . GLU A 1 309 ? 2.348 37.094 9.586 1 94.75 309 GLU A O 1
ATOM 2438 N N . TYR A 1 310 ? 2.242 35.5 8.078 1 96.44 310 TYR A N 1
ATOM 2439 C CA . TYR A 1 310 ? 0.846 35.781 7.777 1 96.44 310 TYR A CA 1
ATOM 2440 C C . TYR A 1 310 ? -0.035 35.594 9 1 96.44 310 TYR A C 1
ATOM 2442 O O . TYR A 1 310 ? -0.867 36.438 9.336 1 96.44 310 TYR A O 1
ATOM 2450 N N . LEU A 1 311 ? 0.13 34.5 9.695 1 97.44 311 LEU A N 1
ATOM 2451 C CA . LEU A 1 311 ? -0.672 34.156 10.867 1 97.44 311 LEU A CA 1
ATOM 2452 C C . LEU A 1 311 ? -0.488 35.188 11.969 1 97.44 311 LEU A C 1
ATOM 2454 O O . LEU A 1 311 ? -1.456 35.594 12.625 1 97.44 311 LEU A O 1
ATOM 2458 N N . ILE A 1 312 ? 0.71 35.625 12.133 1 95.94 312 ILE A N 1
ATOM 2459 C CA . ILE A 1 312 ? 1.025 36.594 13.172 1 95.94 312 ILE A CA 1
ATOM 2460 C C . ILE A 1 312 ? 0.4 37.969 12.812 1 95.94 312 ILE A C 1
ATOM 2462 O O . ILE A 1 312 ? -0.184 38.625 13.672 1 95.94 312 ILE A O 1
ATOM 2466 N N . ALA A 1 313 ? 0.464 38.281 11.547 1 96.25 313 ALA A N 1
ATOM 2467 C CA . ALA A 1 313 ? -0.055 39.562 11.086 1 96.25 313 ALA A CA 1
ATOM 2468 C C . ALA A 1 313 ? -1.57 39.625 11.25 1 96.25 313 ALA A C 1
ATOM 2470 O O . ALA A 1 313 ? -2.113 40.656 11.641 1 96.25 313 ALA A O 1
ATOM 2471 N N . VAL A 1 314 ? -2.221 38.562 10.961 1 94.94 314 VAL A N 1
ATOM 2472 C CA . VAL A 1 314 ? -3.68 38.562 10.984 1 94.94 314 VAL A CA 1
ATOM 2473 C C . VAL A 1 314 ? -4.172 38.5 12.43 1 94.94 314 VAL A C 1
ATOM 2475 O O . VAL A 1 314 ? -5.25 39.031 12.742 1 94.94 314 VAL A O 1
ATOM 2478 N N . GLU A 1 315 ? -3.416 38 13.312 1 89.38 315 GLU A N 1
ATOM 2479 C CA . GLU A 1 315 ? -3.883 37.812 14.688 1 89.38 315 GLU A CA 1
ATOM 2480 C C . GLU A 1 315 ? -3.365 38.906 15.609 1 89.38 315 GLU A C 1
ATOM 2482 O O . GLU A 1 315 ? -3.752 38.969 16.781 1 89.38 315 GLU A O 1
ATOM 2487 N N . GLN A 1 316 ? -2.416 39.688 15.164 1 79.5 316 GLN A N 1
ATOM 2488 C CA . GLN A 1 316 ? -2.031 40.906 15.898 1 79.5 316 GLN A CA 1
ATOM 2489 C C . GLN A 1 316 ? -3.082 42 15.742 1 79.5 316 GLN A C 1
ATOM 2491 O O . GLN A 1 316 ? -3.402 42.688 16.703 1 79.5 316 GLN A O 1
ATOM 2496 N N . MET B 1 1 ? 33.062 -5.34 -7.234 1 62.41 1 MET B N 1
ATOM 2497 C CA . MET B 1 1 ? 31.922 -6.254 -7.352 1 62.41 1 MET B CA 1
ATOM 2498 C C . MET B 1 1 ? 31.062 -5.902 -8.562 1 62.41 1 MET B C 1
ATOM 2500 O O . MET B 1 1 ? 30.859 -6.742 -9.445 1 62.41 1 MET B O 1
ATOM 2504 N N . MET B 1 2 ? 30.828 -4.586 -8.773 1 63.69 2 MET B N 1
ATOM 2505 C CA . MET B 1 2 ? 29.953 -4.223 -9.883 1 63.69 2 MET B CA 1
ATOM 2506 C C . MET B 1 2 ? 30.656 -4.43 -11.219 1 63.69 2 MET B C 1
ATOM 2508 O O . MET B 1 2 ? 30.031 -4.84 -12.203 1 63.69 2 MET B O 1
ATOM 2512 N N . LYS B 1 3 ? 31.938 -4.121 -11.258 1 66.12 3 LYS B N 1
ATOM 2513 C CA . LYS B 1 3 ? 32.719 -4.344 -12.469 1 66.12 3 LYS B CA 1
ATOM 2514 C C . LYS B 1 3 ? 32.75 -5.824 -12.844 1 66.12 3 LYS B C 1
ATOM 2516 O O . LYS B 1 3 ? 32.594 -6.184 -14.008 1 66.12 3 LYS B O 1
ATOM 2521 N N . VAL B 1 4 ? 32.906 -6.652 -11.883 1 70.5 4 VAL B N 1
ATOM 2522 C CA . VAL B 1 4 ? 32.906 -8.094 -12.086 1 70.5 4 VAL B CA 1
ATOM 2523 C C . VAL B 1 4 ? 31.531 -8.539 -12.602 1 70.5 4 VAL B C 1
ATOM 2525 O O . VAL B 1 4 ? 31.438 -9.336 -13.539 1 70.5 4 VAL B O 1
ATOM 2528 N N . VAL B 1 5 ? 30.547 -7.914 -12.078 1 65.69 5 VAL B N 1
ATOM 2529 C CA . VAL B 1 5 ? 29.188 -8.266 -12.438 1 65.69 5 VAL B CA 1
ATOM 2530 C C . VAL B 1 5 ? 28.906 -7.844 -13.875 1 65.69 5 VAL B C 1
ATOM 2532 O O . VAL B 1 5 ? 28.344 -8.617 -14.656 1 65.69 5 VAL B O 1
ATOM 2535 N N . LYS B 1 6 ? 29.328 -6.723 -14.188 1 63.34 6 LYS B N 1
ATOM 2536 C CA . LYS B 1 6 ? 29.156 -6.23 -15.555 1 63.34 6 LYS B CA 1
ATOM 2537 C C . LYS B 1 6 ? 29.906 -7.094 -16.547 1 63.34 6 LYS B C 1
ATOM 2539 O O . LYS B 1 6 ? 29.375 -7.457 -17.594 1 63.34 6 LYS B O 1
ATOM 2544 N N . MET B 1 7 ? 31.156 -7.438 -16.234 1 67.12 7 MET B N 1
ATOM 2545 C CA . MET B 1 7 ? 31.984 -8.234 -17.141 1 67.12 7 MET B CA 1
ATOM 2546 C C . MET B 1 7 ? 31.391 -9.617 -17.344 1 67.12 7 MET B C 1
ATOM 2548 O O . MET B 1 7 ? 31.406 -10.141 -18.469 1 67.12 7 MET B O 1
ATOM 2552 N N . TYR B 1 8 ? 30.844 -10.07 -16.25 1 63.16 8 TYR B N 1
ATOM 2553 C CA . TYR B 1 8 ? 30.297 -11.422 -16.297 1 63.16 8 TYR B CA 1
ATOM 2554 C C . TYR B 1 8 ? 28.953 -11.453 -17.016 1 63.16 8 TYR B C 1
ATOM 2556 O O . TYR B 1 8 ? 28.766 -12.227 -17.953 1 63.16 8 TYR B O 1
ATOM 2564 N N . TYR B 1 9 ? 28.156 -10.453 -16.656 1 58.34 9 TYR B N 1
ATOM 2565 C CA . TYR B 1 9 ? 26.766 -10.57 -17.094 1 58.34 9 TYR B CA 1
ATOM 2566 C C . TYR B 1 9 ? 26.531 -9.75 -18.359 1 58.34 9 TYR B C 1
ATOM 2568 O O . TYR B 1 9 ? 25.734 -10.148 -19.219 1 58.34 9 TYR B O 1
ATOM 2576 N N . LYS B 1 10 ? 27.156 -8.68 -18.422 1 56.62 10 LYS B N 1
ATOM 2577 C CA . LYS B 1 10 ? 26.953 -7.832 -19.594 1 56.62 10 LYS B CA 1
ATOM 2578 C C . LYS B 1 10 ? 27.906 -8.227 -20.719 1 56.62 10 LYS B C 1
ATOM 2580 O O . LYS B 1 10 ? 27.484 -8.312 -21.875 1 56.62 10 LYS B O 1
ATOM 2585 N N . ASN B 1 11 ? 29.078 -8.594 -20.312 1 58.03 11 ASN B N 1
ATOM 2586 C CA . ASN B 1 11 ? 30.078 -8.836 -21.344 1 58.03 11 ASN B CA 1
ATOM 2587 C C . ASN B 1 11 ? 30.25 -10.328 -21.609 1 58.03 11 ASN B C 1
ATOM 2589 O O . ASN B 1 11 ? 31 -10.719 -22.516 1 58.03 11 ASN B O 1
ATOM 2593 N N . GLY B 1 12 ? 29.469 -11.102 -20.734 1 58.94 12 GLY B N 1
ATOM 2594 C CA . GLY B 1 12 ? 29.484 -12.539 -20.938 1 58.94 12 GLY B CA 1
ATOM 2595 C C . GLY B 1 12 ? 30.844 -13.164 -20.672 1 58.94 12 GLY B C 1
ATOM 2596 O O . GLY B 1 12 ? 31.141 -14.242 -21.203 1 58.94 12 GLY B O 1
ATOM 2597 N N . MET B 1 13 ? 31.672 -12.57 -19.953 1 64.75 13 MET B N 1
ATOM 2598 C CA . MET B 1 13 ? 33 -13.086 -19.672 1 64.75 13 MET B CA 1
ATOM 2599 C C . MET B 1 13 ? 32.938 -14.219 -18.641 1 64.75 13 MET B C 1
ATOM 2601 O O . MET B 1 13 ? 32.094 -14.195 -17.75 1 64.75 13 MET B O 1
ATOM 2605 N N . SER B 1 14 ? 33.719 -15.18 -18.875 1 66.5 14 SER B N 1
ATOM 2606 C CA . SER B 1 14 ? 33.844 -16.25 -17.891 1 66.5 14 SER B CA 1
ATOM 2607 C C . SER B 1 14 ? 34.5 -15.766 -16.609 1 66.5 14 SER B C 1
ATOM 2609 O O . SER B 1 14 ? 35.188 -14.742 -16.609 1 66.5 14 SER B O 1
ATOM 2611 N N . GLN B 1 15 ? 34.188 -16.469 -15.508 1 74.94 15 GLN B N 1
ATOM 2612 C CA . GLN B 1 15 ? 34.812 -16.125 -14.234 1 74.94 15 GLN B CA 1
ATOM 2613 C C . GLN B 1 15 ? 36.344 -16.125 -14.344 1 74.94 15 GLN B C 1
ATOM 2615 O O . GLN B 1 15 ? 37.031 -15.289 -13.742 1 74.94 15 GLN B O 1
ATOM 2620 N N . VAL B 1 16 ? 36.844 -17.062 -15.164 1 73.06 16 VAL B N 1
ATOM 2621 C CA . VAL B 1 16 ? 38.281 -17.172 -15.391 1 73.06 16 VAL B CA 1
ATOM 2622 C C . VAL B 1 16 ? 38.781 -15.945 -16.141 1 73.06 16 VAL B C 1
ATOM 2624 O O . VAL B 1 16 ? 39.812 -15.344 -15.766 1 73.06 16 VAL B O 1
ATOM 2627 N N . ASP B 1 17 ? 38.062 -15.57 -17.094 1 79.38 17 ASP B N 1
ATOM 2628 C CA . ASP B 1 17 ? 38.438 -14.422 -17.906 1 79.38 17 ASP B CA 1
ATOM 2629 C C . ASP B 1 17 ? 38.375 -13.125 -17.109 1 79.38 17 ASP B C 1
ATOM 2631 O O . ASP B 1 17 ? 39.219 -12.242 -17.25 1 79.38 17 ASP B O 1
ATOM 2635 N N . ILE B 1 18 ? 37.406 -13.023 -16.359 1 79.75 18 ILE B N 1
ATOM 2636 C CA . ILE B 1 18 ? 37.25 -11.867 -15.492 1 79.75 18 ILE B CA 1
ATOM 2637 C C . ILE B 1 18 ? 38.406 -11.797 -14.5 1 79.75 18 ILE B C 1
ATOM 2639 O O . ILE B 1 18 ? 38.969 -10.727 -14.273 1 79.75 18 ILE B O 1
ATOM 2643 N N . GLY B 1 19 ? 38.688 -12.883 -13.945 1 79.75 19 GLY B N 1
ATOM 2644 C CA . GLY B 1 19 ? 39.844 -12.961 -13.055 1 79.75 19 GLY B CA 1
ATOM 2645 C C . GLY B 1 19 ? 41.125 -12.5 -13.695 1 79.75 19 GLY B C 1
ATOM 2646 O O . GLY B 1 19 ? 41.875 -11.727 -13.094 1 79.75 19 GLY B O 1
ATOM 2647 N N . LYS B 1 20 ? 41.406 -12.891 -14.859 1 78.5 20 LYS B N 1
ATOM 2648 C CA . LYS B 1 20 ? 42.594 -12.5 -15.609 1 78.5 20 LYS B CA 1
ATOM 2649 C C . LYS B 1 20 ? 42.594 -11 -15.883 1 78.5 20 LYS B C 1
ATOM 2651 O O . LYS B 1 20 ? 43.625 -10.336 -15.734 1 78.5 20 LYS B O 1
ATOM 2656 N N . LYS B 1 21 ? 41.469 -10.562 -16.219 1 79.56 21 LYS B N 1
ATOM 2657 C CA . LYS B 1 21 ? 41.344 -9.172 -16.625 1 79.56 21 LYS B CA 1
ATOM 2658 C C . LYS B 1 21 ? 41.5 -8.234 -15.43 1 79.56 21 LYS B C 1
ATOM 2660 O O . LYS B 1 21 ? 42.094 -7.156 -15.555 1 79.56 21 LYS B O 1
ATOM 2665 N N . LEU B 1 22 ? 41.094 -8.703 -14.375 1 79.44 22 LEU B N 1
ATOM 2666 C CA . LEU B 1 22 ? 41.094 -7.855 -13.18 1 79.44 22 LEU B CA 1
ATOM 2667 C C . LEU B 1 22 ? 42.25 -8.227 -12.258 1 79.44 22 LEU B C 1
ATOM 2669 O O . LEU B 1 22 ? 42.438 -7.605 -11.211 1 79.44 22 LEU B O 1
ATOM 2673 N N . ASN B 1 23 ? 43.062 -9.211 -12.672 1 77.31 23 ASN B N 1
ATOM 2674 C CA . ASN B 1 23 ? 44.188 -9.719 -11.914 1 77.31 23 ASN B CA 1
ATOM 2675 C C . ASN B 1 23 ? 43.781 -10.148 -10.508 1 77.31 23 ASN B C 1
ATOM 2677 O O . ASN B 1 23 ? 44.438 -9.758 -9.523 1 77.31 23 ASN B O 1
ATOM 2681 N N . VAL B 1 24 ? 42.719 -10.828 -10.453 1 79.44 24 VAL B N 1
ATOM 2682 C CA . VAL B 1 24 ? 42.25 -11.469 -9.219 1 79.44 24 VAL B CA 1
ATOM 2683 C C . VAL B 1 24 ? 41.969 -12.945 -9.477 1 79.44 24 VAL B C 1
ATOM 2685 O O . VAL B 1 24 ? 41.906 -13.383 -10.625 1 79.44 24 VAL B O 1
ATOM 2688 N N . SER B 1 25 ? 41.938 -13.742 -8.398 1 75.69 25 SER B N 1
ATOM 2689 C CA . SER B 1 25 ? 41.688 -15.172 -8.539 1 75.69 25 SER B CA 1
ATOM 2690 C C . SER B 1 25 ? 40.25 -15.438 -8.992 1 75.69 25 SER B C 1
ATOM 2692 O O . SER B 1 25 ? 39.375 -14.625 -8.758 1 75.69 25 SER B O 1
ATOM 2694 N N . ARG B 1 26 ? 40.094 -16.562 -9.648 1 72.5 26 ARG B N 1
ATOM 2695 C CA . ARG B 1 26 ? 38.75 -17.047 -10.016 1 72.5 26 ARG B CA 1
ATOM 2696 C C . ARG B 1 26 ? 37.844 -17.141 -8.789 1 72.5 26 ARG B C 1
ATOM 2698 O O . ARG B 1 26 ? 36.656 -16.844 -8.867 1 72.5 26 ARG B O 1
ATOM 2705 N N . MET B 1 27 ? 38.469 -17.438 -7.723 1 70.88 27 MET B N 1
ATOM 2706 C CA . MET B 1 27 ? 37.688 -17.578 -6.488 1 70.88 27 MET B CA 1
ATOM 2707 C C . MET B 1 27 ? 37.188 -16.219 -6.012 1 70.88 27 MET B C 1
ATOM 2709 O O . MET B 1 27 ? 36.031 -16.109 -5.527 1 70.88 27 MET B O 1
ATOM 2713 N N . THR B 1 28 ? 37.969 -15.328 -6.191 1 76.69 28 THR B N 1
ATOM 2714 C CA . THR B 1 28 ? 37.594 -13.969 -5.832 1 76.69 28 THR B CA 1
ATOM 2715 C C . THR B 1 28 ? 36.438 -13.492 -6.715 1 76.69 28 THR B C 1
ATOM 2717 O O . THR B 1 28 ? 35.5 -12.852 -6.234 1 76.69 28 THR B O 1
ATOM 2720 N N . VAL B 1 29 ? 36.531 -13.773 -7.984 1 73.19 29 VAL B N 1
ATOM 2721 C CA . VAL B 1 29 ? 35.469 -13.414 -8.922 1 73.19 29 VAL B CA 1
ATOM 2722 C C . VAL B 1 29 ? 34.188 -14.164 -8.57 1 73.19 29 VAL B C 1
ATOM 2724 O O . VAL B 1 29 ? 33.125 -13.578 -8.516 1 73.19 29 VAL B O 1
ATOM 2727 N N . ALA B 1 30 ? 34.375 -15.406 -8.25 1 69 30 ALA B N 1
ATOM 2728 C CA . ALA B 1 30 ? 33.25 -16.234 -7.879 1 69 30 ALA B CA 1
ATOM 2729 C C . ALA B 1 30 ? 32.562 -15.719 -6.613 1 69 30 ALA B C 1
ATOM 2731 O O . ALA B 1 30 ? 31.344 -15.648 -6.539 1 69 30 ALA B O 1
ATOM 2732 N N . ARG B 1 31 ? 33.375 -15.344 -5.73 1 69.88 31 ARG B N 1
ATOM 2733 C CA . ARG B 1 31 ? 32.844 -14.805 -4.48 1 69.88 31 ARG B CA 1
ATOM 2734 C C . ARG B 1 31 ? 32.125 -13.469 -4.719 1 69.88 31 ARG B C 1
ATOM 2736 O O . ARG B 1 31 ? 31.094 -13.203 -4.113 1 69.88 31 ARG B O 1
ATOM 2743 N N . ALA B 1 32 ? 32.781 -12.719 -5.52 1 70.06 32 ALA B N 1
ATOM 2744 C CA . ALA B 1 32 ? 32.188 -11.438 -5.863 1 70.06 32 ALA B CA 1
ATOM 2745 C C . ALA B 1 32 ? 30.828 -11.633 -6.566 1 70.06 32 ALA B C 1
ATOM 2747 O O . ALA B 1 32 ? 29.859 -10.922 -6.281 1 70.06 32 ALA B O 1
ATOM 2748 N N . LEU B 1 33 ? 30.844 -12.555 -7.496 1 65.44 33 LEU B N 1
ATOM 2749 C CA . LEU B 1 33 ? 29.609 -12.852 -8.211 1 65.44 33 LEU B CA 1
ATOM 2750 C C . LEU B 1 33 ? 28.578 -13.461 -7.277 1 65.44 33 LEU B C 1
ATOM 2752 O O . LEU B 1 33 ? 27.391 -13.141 -7.367 1 65.44 33 LEU B O 1
ATOM 2756 N N . GLU B 1 34 ? 29.094 -14.258 -6.352 1 63.16 34 GLU B N 1
ATOM 2757 C CA . GLU B 1 34 ? 28.203 -14.828 -5.34 1 63.16 34 GLU B CA 1
ATOM 2758 C C . GLU B 1 34 ? 27.641 -13.742 -4.43 1 63.16 34 GLU B C 1
ATOM 2760 O O . GLU B 1 34 ? 26.453 -13.758 -4.094 1 63.16 34 GLU B O 1
ATOM 2765 N N . GLN B 1 35 ? 28.531 -12.93 -4.094 1 64.94 35 GLN B N 1
ATOM 2766 C CA . GLN B 1 35 ? 28.109 -11.805 -3.268 1 64.94 35 GLN B CA 1
ATOM 2767 C C . GLN B 1 35 ? 27.141 -10.898 -4.027 1 64.94 35 GLN B C 1
ATOM 2769 O O . GLN B 1 35 ? 26.156 -10.422 -3.463 1 64.94 35 GLN B O 1
ATOM 2774 N N . ALA B 1 36 ? 27.578 -10.648 -5.23 1 61.53 36 ALA B N 1
ATOM 2775 C CA . ALA B 1 36 ? 26.703 -9.844 -6.082 1 61.53 36 ALA B CA 1
ATOM 2776 C C . ALA B 1 36 ? 25.328 -10.492 -6.238 1 61.53 36 ALA B C 1
ATOM 2778 O O . ALA B 1 36 ? 24.312 -9.805 -6.238 1 61.53 36 ALA B O 1
ATOM 2779 N N . ARG B 1 37 ? 25.406 -11.781 -6.398 1 56.44 37 ARG B N 1
ATOM 2780 C CA . ARG B 1 37 ? 24.156 -12.547 -6.477 1 56.44 37 ARG B CA 1
ATOM 2781 C C . ARG B 1 37 ? 23.359 -12.43 -5.184 1 56.44 37 ARG B C 1
ATOM 2783 O O . ARG B 1 37 ? 22.156 -12.18 -5.211 1 56.44 37 ARG B O 1
ATOM 2790 N N . LYS B 1 38 ? 24.078 -12.617 -4.199 1 55.41 38 LYS B N 1
ATOM 2791 C CA . LYS B 1 38 ? 23.438 -12.539 -2.885 1 55.41 38 LYS B CA 1
ATOM 2792 C C . LYS B 1 38 ? 22.875 -11.148 -2.631 1 55.41 38 LYS B C 1
ATOM 2794 O O . LYS B 1 38 ? 21.828 -11.008 -1.995 1 55.41 38 LYS B O 1
ATOM 2799 N N . GLN B 1 39 ? 23.734 -10.398 -3.195 1 54.28 39 GLN B N 1
ATOM 2800 C CA . GLN B 1 39 ? 23.328 -9.016 -2.979 1 54.28 39 GLN B CA 1
ATOM 2801 C C . GLN B 1 39 ? 22.312 -8.562 -4.023 1 54.28 39 GLN B C 1
ATOM 2803 O O . GLN B 1 39 ? 21.766 -7.461 -3.943 1 54.28 39 GLN B O 1
ATOM 2808 N N . GLY B 1 40 ? 21.969 -9.57 -4.945 1 50.97 40 GLY B N 1
ATOM 2809 C CA . GLY B 1 40 ? 20.906 -9.367 -5.91 1 50.97 40 GLY B CA 1
ATOM 2810 C C . GLY B 1 40 ? 21.359 -8.602 -7.141 1 50.97 40 GLY B C 1
ATOM 2811 O O . GLY B 1 40 ? 20.516 -8.125 -7.922 1 50.97 40 GLY B O 1
ATOM 2812 N N . TYR B 1 41 ? 22.672 -8.219 -7.277 1 49.78 41 TYR B N 1
ATOM 2813 C CA . TYR B 1 41 ? 23.172 -7.383 -8.359 1 49.78 41 TYR B CA 1
ATOM 2814 C C . TYR B 1 41 ? 23.266 -8.172 -9.664 1 49.78 41 TYR B C 1
ATOM 2816 O O . TYR B 1 41 ? 23.141 -7.598 -10.75 1 49.78 41 TYR B O 1
ATOM 2824 N N . VAL B 1 42 ? 23.812 -9.398 -9.672 1 44.19 42 VAL B N 1
ATOM 2825 C CA . VAL B 1 42 ? 23.938 -10.188 -10.891 1 44.19 42 VAL B CA 1
ATOM 2826 C C . VAL B 1 42 ? 23.203 -11.516 -10.734 1 44.19 42 VAL B C 1
ATOM 2828 O O . VAL B 1 42 ? 23.359 -12.195 -9.711 1 44.19 42 VAL B O 1
ATOM 2831 N N . GLN B 1 43 ? 22 -11.672 -11.227 1 43.97 43 GLN B N 1
ATOM 2832 C CA . GLN B 1 43 ? 21.344 -12.969 -11.234 1 43.97 43 GLN B CA 1
ATOM 2833 C C . GLN B 1 43 ? 21.938 -13.891 -12.297 1 43.97 43 GLN B C 1
ATOM 2835 O O . GLN B 1 43 ? 21.719 -13.695 -13.492 1 43.97 43 GLN B O 1
ATOM 2840 N N . ILE B 1 44 ? 23.203 -14.312 -12.211 1 38.62 44 ILE B N 1
ATOM 2841 C CA . ILE B 1 44 ? 23.766 -15.242 -13.188 1 38.62 44 ILE B CA 1
ATOM 2842 C C . ILE B 1 44 ? 23.047 -16.594 -13.078 1 38.62 44 ILE B C 1
ATOM 2844 O O . ILE B 1 44 ? 23.062 -17.219 -12.023 1 38.62 44 ILE B O 1
ATOM 2848 N N . LYS B 1 45 ? 22.016 -16.797 -13.844 1 41.5 45 LYS B N 1
ATOM 2849 C CA . LYS B 1 45 ? 21.5 -18.141 -13.992 1 41.5 45 LYS B CA 1
ATOM 2850 C C . LYS B 1 45 ? 22.531 -19.078 -14.617 1 41.5 45 LYS B C 1
ATOM 2852 O O . LYS B 1 45 ? 22.969 -18.859 -15.75 1 41.5 45 LYS B O 1
ATOM 2857 N N . ILE B 1 46 ? 23.516 -19.562 -13.938 1 36.53 46 ILE B N 1
ATOM 2858 C CA . ILE B 1 46 ? 24.344 -20.609 -14.523 1 36.53 46 ILE B CA 1
ATOM 2859 C C . ILE B 1 46 ? 23.516 -21.875 -14.758 1 36.53 46 ILE B C 1
ATOM 2861 O O . ILE B 1 46 ? 23.016 -22.484 -13.805 1 36.53 46 ILE B O 1
ATOM 2865 N N . ASN B 1 47 ? 22.875 -21.922 -15.859 1 39.41 47 ASN B N 1
ATOM 2866 C CA . ASN B 1 47 ? 22.234 -23.172 -16.25 1 39.41 47 ASN B CA 1
ATOM 2867 C C . ASN B 1 47 ? 23.219 -24.328 -16.266 1 39.41 47 ASN B C 1
ATOM 2869 O O . ASN B 1 47 ? 24.203 -24.312 -17.016 1 39.41 47 ASN B O 1
ATOM 2873 N N . PHE B 1 48 ? 23.438 -25 -15.305 1 40.78 48 PHE B N 1
ATOM 2874 C CA . PHE B 1 48 ? 24.234 -26.219 -15.336 1 40.78 48 PHE B CA 1
ATOM 2875 C C . PHE B 1 48 ? 23.594 -27.266 -16.25 1 40.78 48 PHE B C 1
ATOM 2877 O O . PHE B 1 48 ? 22.406 -27.562 -16.109 1 40.78 48 PHE B O 1
ATOM 2884 N N . PRO B 1 49 ? 24.141 -27.641 -17.359 1 42.97 49 PRO B N 1
ATOM 2885 C CA . PRO B 1 49 ? 23.656 -28.625 -18.328 1 42.97 49 PRO B CA 1
ATOM 2886 C C . PRO B 1 49 ? 23.172 -29.906 -17.672 1 42.97 49 PRO B C 1
ATOM 2888 O O . PRO B 1 49 ? 22.141 -30.453 -18.047 1 42.97 49 PRO B O 1
ATOM 2891 N N . GLU B 1 50 ? 24.062 -30.656 -17.031 1 46.44 50 GLU B N 1
ATOM 2892 C CA . GLU B 1 50 ? 23.812 -32.031 -16.641 1 46.44 50 GLU B CA 1
ATOM 2893 C C . GLU B 1 50 ? 22.609 -32.156 -15.711 1 46.44 50 GLU B C 1
ATOM 2895 O O . GLU B 1 50 ? 21.922 -33.156 -15.68 1 46.44 50 GLU B O 1
ATOM 2900 N N . ASN B 1 51 ? 22.391 -31.25 -14.789 1 50.38 51 ASN B N 1
ATOM 2901 C CA . ASN B 1 51 ? 21.391 -31.344 -13.734 1 50.38 51 ASN B CA 1
ATOM 2902 C C . ASN B 1 51 ? 20.234 -30.375 -13.992 1 50.38 51 ASN B C 1
ATOM 2904 O O . ASN B 1 51 ? 19.656 -29.828 -13.047 1 50.38 51 ASN B O 1
ATOM 2908 N N . SER B 1 52 ? 19.938 -30.219 -15.328 1 63.56 52 SER B N 1
ATOM 2909 C CA . SER B 1 52 ? 18.875 -29.281 -15.68 1 63.56 52 SER B CA 1
ATOM 2910 C C . SER B 1 52 ? 17.5 -29.938 -15.617 1 63.56 52 SER B C 1
ATOM 2912 O O . SER B 1 52 ? 17.391 -31.156 -15.758 1 63.56 52 SER B O 1
ATOM 2914 N N . ALA B 1 53 ? 16.578 -29.375 -15.055 1 80.94 53 ALA B N 1
ATOM 2915 C CA . ALA B 1 53 ? 15.188 -29.828 -14.984 1 80.94 53 ALA B CA 1
ATOM 2916 C C . ALA B 1 53 ? 14.492 -29.672 -16.344 1 80.94 53 ALA B C 1
ATOM 2918 O O . ALA B 1 53 ? 13.273 -29.516 -16.406 1 80.94 53 ALA B O 1
ATOM 2919 N N . ALA B 1 54 ? 15.375 -29.812 -17.438 1 82.31 54 ALA B N 1
ATOM 2920 C CA . ALA B 1 54 ? 14.844 -29.516 -18.766 1 82.31 54 ALA B CA 1
ATOM 2921 C C . ALA B 1 54 ? 13.828 -30.578 -19.203 1 82.31 54 ALA B C 1
ATOM 2923 O O . ALA B 1 54 ? 12.781 -30.25 -19.75 1 82.31 54 ALA B O 1
ATOM 2924 N N . ASN B 1 55 ? 14.195 -31.812 -18.922 1 86 55 ASN B N 1
ATOM 2925 C CA . ASN B 1 55 ? 13.281 -32.875 -19.297 1 86 55 ASN B CA 1
ATOM 2926 C C . ASN B 1 55 ? 11.977 -32.812 -18.516 1 86 55 ASN B C 1
ATOM 2928 O O . ASN B 1 55 ? 10.898 -33 -19.062 1 86 55 ASN B O 1
ATOM 2932 N N . GLU B 1 56 ? 12.094 -32.562 -17.234 1 90.81 56 GLU B N 1
ATOM 2933 C CA . GLU B 1 56 ? 10.914 -32.406 -16.391 1 90.81 56 GLU B CA 1
ATOM 2934 C C . GLU B 1 56 ? 10.055 -31.234 -16.844 1 90.81 56 GLU B C 1
ATOM 2936 O O . GLU B 1 56 ? 8.828 -31.328 -16.875 1 90.81 56 GLU B O 1
ATOM 2941 N N . GLU B 1 57 ? 10.727 -30.125 -17.188 1 91.69 57 GLU B N 1
ATOM 2942 C CA . GLU B 1 57 ? 10.023 -28.938 -17.656 1 91.69 57 GLU B CA 1
ATOM 2943 C C . GLU B 1 57 ? 9.258 -29.234 -18.953 1 91.69 57 GLU B C 1
ATOM 2945 O O . GLU B 1 57 ? 8.078 -28.906 -19.078 1 91.69 57 GLU B O 1
ATOM 2950 N N . GLU B 1 58 ? 9.93 -29.891 -19.875 1 90.06 58 GLU B N 1
ATOM 2951 C CA . GLU B 1 58 ? 9.297 -30.234 -21.156 1 90.06 58 GLU B CA 1
ATOM 2952 C C . GLU B 1 58 ? 8.109 -31.156 -20.938 1 90.06 58 GLU B C 1
ATOM 2954 O O . GLU B 1 58 ? 7.062 -31 -21.578 1 90.06 58 GLU B O 1
ATOM 2959 N N . PHE B 1 59 ? 8.281 -32.125 -20.094 1 92.75 59 PHE B N 1
ATOM 2960 C CA . PHE B 1 59 ? 7.188 -33.062 -19.797 1 92.75 59 PHE B CA 1
ATOM 2961 C C . PHE B 1 59 ? 5.973 -32.281 -19.266 1 92.75 59 PHE B C 1
ATOM 2963 O O . PHE B 1 59 ? 4.852 -32.5 -19.734 1 92.75 59 PHE B O 1
ATOM 2970 N N . LEU B 1 60 ? 6.156 -31.406 -18.312 1 96.62 60 LEU B N 1
ATOM 2971 C CA . LEU B 1 60 ? 5.059 -30.672 -17.703 1 96.62 60 LEU B CA 1
ATOM 2972 C C . LEU B 1 60 ? 4.402 -29.75 -18.719 1 96.62 60 LEU B C 1
ATOM 2974 O O . LEU B 1 60 ? 3.18 -29.578 -18.719 1 96.62 60 LEU B O 1
ATOM 2978 N N . GLU B 1 61 ? 5.223 -29.109 -19.562 1 95.12 61 GLU B N 1
ATOM 2979 C CA . GLU B 1 61 ? 4.691 -28.219 -20.609 1 95.12 61 GLU B CA 1
ATOM 2980 C C . GLU B 1 61 ? 3.756 -28.969 -21.547 1 95.12 61 GLU B C 1
ATOM 2982 O O . GLU B 1 61 ? 2.662 -28.5 -21.859 1 95.12 61 GLU B O 1
ATOM 2987 N N . GLU B 1 62 ? 4.184 -30.125 -21.906 1 94.62 62 GLU B N 1
ATOM 2988 C CA . GLU B 1 62 ? 3.385 -30.938 -22.828 1 94.62 62 GLU B CA 1
ATOM 2989 C C . GLU B 1 62 ? 2.137 -31.484 -22.141 1 94.62 62 GLU B C 1
ATOM 2991 O O . GLU B 1 62 ? 1.032 -31.375 -22.688 1 94.62 62 GLU B O 1
ATOM 2996 N N . LYS B 1 63 ? 2.336 -32 -20.969 1 96.75 63 LYS B N 1
ATOM 2997 C CA . LYS B 1 63 ? 1.252 -32.688 -20.266 1 96.75 63 LYS B CA 1
ATOM 2998 C C . LYS B 1 63 ? 0.135 -31.719 -19.906 1 96.75 63 LYS B C 1
ATOM 3000 O O . LYS B 1 63 ? -1.046 -32.062 -20 1 96.75 63 LYS B O 1
ATOM 3005 N N . PHE B 1 64 ? 0.495 -30.547 -19.5 1 97.69 64 PHE B N 1
ATOM 3006 C CA . PHE B 1 64 ? -0.494 -29.609 -18.984 1 97.69 64 PHE B CA 1
ATOM 3007 C C . PHE B 1 64 ? -0.694 -28.453 -19.953 1 97.69 64 PHE B C 1
ATOM 3009 O O . PHE B 1 64 ? -1.362 -27.469 -19.625 1 97.69 64 PHE B O 1
ATOM 3016 N N . ASP B 1 65 ? -0.089 -28.547 -21.172 1 96.81 65 ASP B N 1
ATOM 3017 C CA . ASP B 1 65 ? -0.214 -27.531 -22.219 1 96.81 65 ASP B CA 1
ATOM 3018 C C . ASP B 1 65 ? 0.201 -26.156 -21.703 1 96.81 65 ASP B C 1
ATOM 3020 O O . ASP B 1 65 ? -0.552 -25.188 -21.828 1 96.81 65 ASP B O 1
ATOM 3024 N N . LEU B 1 66 ? 1.334 -26.141 -21.078 1 97.62 66 LEU B N 1
ATOM 3025 C CA . LEU B 1 66 ? 1.885 -24.891 -20.562 1 97.62 66 LEU B CA 1
ATOM 3026 C C . LEU B 1 66 ? 2.705 -24.172 -21.609 1 97.62 66 LEU B C 1
ATOM 3028 O O . LEU B 1 66 ? 3.357 -24.797 -22.453 1 97.62 66 LEU B O 1
ATOM 3032 N N . LYS B 1 67 ? 2.668 -22.891 -21.562 1 95.56 67 LYS B N 1
ATOM 3033 C CA . LYS B 1 67 ? 3.6 -22.094 -22.359 1 95.56 67 LYS B CA 1
ATOM 3034 C C . LYS B 1 67 ? 5.039 -22.297 -21.891 1 95.56 67 LYS B C 1
ATOM 3036 O O . LYS B 1 67 ? 5.969 -22.266 -22.703 1 95.56 67 LYS B O 1
ATOM 3041 N N . GLU B 1 68 ? 5.164 -22.391 -20.531 1 95 68 GLU B N 1
ATOM 3042 C CA . GLU B 1 68 ? 6.492 -22.594 -19.953 1 95 68 GLU B CA 1
ATOM 3043 C C . GLU B 1 68 ? 6.406 -23.188 -18.547 1 95 68 GLU B C 1
ATOM 3045 O O . GLU B 1 68 ? 5.508 -22.828 -17.781 1 95 68 GLU B O 1
ATOM 3050 N N . ALA B 1 69 ? 7.25 -24.109 -18.297 1 96.12 69 ALA B N 1
ATOM 3051 C CA . ALA B 1 69 ? 7.5 -24.594 -16.938 1 96.12 69 ALA B CA 1
ATOM 3052 C C . ALA B 1 69 ? 8.938 -24.297 -16.5 1 96.12 69 ALA B C 1
ATOM 3054 O O . ALA B 1 69 ? 9.875 -24.531 -17.266 1 96.12 69 ALA B O 1
ATOM 3055 N N . ILE B 1 70 ? 9.086 -23.703 -15.359 1 93.06 70 ILE B N 1
ATOM 3056 C CA . ILE B 1 70 ? 10.391 -23.359 -14.812 1 93.06 70 ILE B CA 1
ATOM 3057 C C . ILE B 1 70 ? 10.57 -24.031 -13.453 1 93.06 70 ILE B C 1
ATOM 3059 O O . ILE B 1 70 ? 9.812 -23.766 -12.516 1 93.06 70 ILE B O 1
ATOM 3063 N N . ILE B 1 71 ? 11.539 -24.906 -13.352 1 93 71 ILE B N 1
ATOM 3064 C CA . ILE B 1 71 ? 11.758 -25.656 -12.125 1 93 71 ILE B CA 1
ATOM 3065 C C . ILE B 1 71 ? 13.047 -25.203 -11.453 1 93 71 ILE B C 1
ATOM 3067 O O . ILE B 1 71 ? 14.109 -25.188 -12.07 1 93 71 ILE B O 1
ATOM 3071 N N . ALA B 1 72 ? 12.844 -24.797 -10.188 1 90.75 72 ALA B N 1
ATOM 3072 C CA . ALA B 1 72 ? 14.016 -24.391 -9.406 1 90.75 72 ALA B CA 1
ATOM 3073 C C . ALA B 1 72 ? 14.922 -25.578 -9.109 1 90.75 72 ALA B C 1
ATOM 3075 O O . ALA B 1 72 ? 14.453 -26.641 -8.703 1 90.75 72 ALA B O 1
ATOM 3076 N N . TYR B 1 73 ? 16.156 -25.391 -9.32 1 75.5 73 TYR B N 1
ATOM 3077 C CA . TYR B 1 73 ? 17.141 -26.438 -9.016 1 75.5 73 TYR B CA 1
ATOM 3078 C C . TYR B 1 73 ? 17.547 -26.391 -7.551 1 75.5 73 TYR B C 1
ATOM 3080 O O . TYR B 1 73 ? 17.672 -25.297 -6.969 1 75.5 73 TYR B O 1
ATOM 3088 N N . PRO B 1 74 ? 17.609 -27.594 -7.051 1 65.88 74 PRO B N 1
ATOM 3089 C CA . PRO B 1 74 ? 18.047 -27.625 -5.652 1 65.88 74 PRO B CA 1
ATOM 3090 C C . PRO B 1 74 ? 19.406 -26.969 -5.449 1 65.88 74 PRO B C 1
ATOM 3092 O O . PRO B 1 74 ? 20.359 -27.281 -6.168 1 65.88 74 PRO B O 1
ATOM 3095 N N . ARG B 1 75 ? 19.469 -25.812 -4.957 1 64.06 75 ARG B N 1
ATOM 3096 C CA . ARG B 1 75 ? 20.734 -25.203 -4.57 1 64.06 75 ARG B CA 1
ATOM 3097 C C . ARG B 1 75 ? 20.875 -25.125 -3.053 1 64.06 75 ARG B C 1
ATOM 3099 O O . ARG B 1 75 ? 19.969 -25.531 -2.324 1 64.06 75 ARG B O 1
ATOM 3106 N N . GLU B 1 76 ? 22.156 -24.75 -2.697 1 66 76 GLU B N 1
ATOM 3107 C CA . GLU B 1 76 ? 22.391 -24.516 -1.273 1 66 76 GLU B CA 1
ATOM 3108 C C . GLU B 1 76 ? 21.531 -23.344 -0.771 1 66 76 GLU B C 1
ATOM 3110 O O . GLU B 1 76 ? 21.375 -22.344 -1.474 1 66 76 GLU B O 1
ATOM 3115 N N . GLY B 1 77 ? 20.656 -23.656 0.111 1 71.56 77 GLY B N 1
ATOM 3116 C CA . GLY B 1 77 ? 19.844 -22.609 0.703 1 71.56 77 GLY B CA 1
ATOM 3117 C C . GLY B 1 77 ? 18.359 -22.922 0.657 1 71.56 77 GLY B C 1
ATOM 3118 O O . GLY B 1 77 ? 17.953 -24.047 0.361 1 71.56 77 GLY B O 1
ATOM 3119 N N . GLU B 1 78 ? 17.703 -21.859 0.855 1 86.06 78 GLU B N 1
ATOM 3120 C CA . GLU B 1 78 ? 16.25 -22.016 0.895 1 86.06 78 GLU B CA 1
ATOM 3121 C C . GLU B 1 78 ? 15.648 -21.922 -0.504 1 86.06 78 GLU B C 1
ATOM 3123 O O . GLU B 1 78 ? 16 -21.031 -1.28 1 86.06 78 GLU B O 1
ATOM 3128 N N . VAL B 1 79 ? 14.82 -22.875 -0.872 1 90.19 79 VAL B N 1
ATOM 3129 C CA . VAL B 1 79 ? 14.203 -23 -2.189 1 90.19 79 VAL B CA 1
ATOM 3130 C C . VAL B 1 79 ? 13.469 -21.703 -2.543 1 90.19 79 VAL B C 1
ATOM 3132 O O . VAL B 1 79 ? 13.398 -21.328 -3.715 1 90.19 79 VAL B O 1
ATOM 3135 N N . ILE B 1 80 ? 12.992 -20.969 -1.564 1 91.5 80 ILE B N 1
ATOM 3136 C CA . ILE B 1 80 ? 12.203 -19.75 -1.786 1 91.5 80 ILE B CA 1
ATOM 3137 C C . ILE B 1 80 ? 13.062 -18.703 -2.473 1 91.5 80 ILE B C 1
ATOM 3139 O O . ILE B 1 80 ? 12.547 -17.891 -3.25 1 91.5 80 ILE B O 1
ATOM 3143 N N . GLU B 1 81 ? 14.328 -18.688 -2.199 1 88.19 81 GLU B N 1
ATOM 3144 C CA . GLU B 1 81 ? 15.227 -17.734 -2.832 1 88.19 81 GLU B CA 1
ATOM 3145 C C . GLU B 1 81 ? 15.297 -17.953 -4.34 1 88.19 81 GLU B C 1
ATOM 3147 O O . GLU B 1 81 ? 15.203 -17 -5.121 1 88.19 81 GLU B O 1
ATOM 3152 N N . GLU B 1 82 ? 15.43 -19.234 -4.688 1 88.06 82 GLU B N 1
ATOM 3153 C CA . GLU B 1 82 ? 15.492 -19.562 -6.109 1 88.06 82 GLU B CA 1
ATOM 3154 C C . GLU B 1 82 ? 14.148 -19.312 -6.793 1 88.06 82 GLU B C 1
ATOM 3156 O O . GLU B 1 82 ? 14.102 -18.812 -7.914 1 88.06 82 GLU B O 1
ATOM 3161 N N . ILE B 1 83 ? 13.102 -19.641 -6.137 1 94.75 83 ILE B N 1
ATOM 3162 C CA . ILE B 1 83 ? 11.758 -19.406 -6.664 1 94.75 83 ILE B CA 1
ATOM 3163 C C . ILE B 1 83 ? 11.539 -17.922 -6.898 1 94.75 83 ILE B C 1
ATOM 3165 O O . ILE B 1 83 ? 11.031 -17.516 -7.949 1 94.75 83 ILE B O 1
ATOM 3169 N N . GLY B 1 84 ? 11.914 -17.141 -5.875 1 93.31 84 GLY B N 1
ATOM 3170 C CA . GLY B 1 84 ? 11.805 -15.695 -6 1 93.31 84 GLY B CA 1
ATOM 3171 C C . GLY B 1 84 ? 12.594 -15.133 -7.168 1 93.31 84 GLY B C 1
ATOM 3172 O O . GLY B 1 84 ? 12.078 -14.32 -7.938 1 93.31 84 GLY B O 1
ATOM 3173 N N . PHE B 1 85 ? 13.75 -15.648 -7.328 1 87.88 85 PHE B N 1
ATOM 3174 C CA . PHE B 1 85 ? 14.625 -15.203 -8.406 1 87.88 85 PHE B CA 1
ATOM 3175 C C . PHE B 1 85 ? 14.016 -15.555 -9.766 1 87.88 85 PHE B C 1
ATOM 3177 O O . PHE B 1 85 ? 13.938 -14.695 -10.648 1 87.88 85 PHE B O 1
ATOM 3184 N N . LEU B 1 86 ? 13.594 -16.781 -9.914 1 89.62 86 LEU B N 1
ATOM 3185 C CA . LEU B 1 86 ? 13.055 -17.25 -11.188 1 89.62 86 LEU B CA 1
ATOM 3186 C C . LEU B 1 86 ? 11.781 -16.5 -11.547 1 89.62 86 LEU B C 1
ATOM 3188 O O . LEU B 1 86 ? 11.539 -16.203 -12.719 1 89.62 86 LEU B O 1
ATOM 3192 N N . THR B 1 87 ? 11.008 -16.203 -10.57 1 96.12 87 THR B N 1
ATOM 3193 C CA . THR B 1 87 ? 9.773 -15.445 -10.797 1 96.12 87 THR B CA 1
ATOM 3194 C C . THR B 1 87 ? 10.086 -14.031 -11.273 1 96.12 87 THR B C 1
ATOM 3196 O O . THR B 1 87 ? 9.523 -13.562 -12.266 1 96.12 87 THR B O 1
ATOM 3199 N N . ALA B 1 88 ? 11.023 -13.359 -10.562 1 93.44 88 ALA B N 1
ATOM 3200 C CA . ALA B 1 88 ? 11.438 -12.016 -10.953 1 93.44 88 ALA B CA 1
ATOM 3201 C C . ALA B 1 88 ? 12.016 -12.008 -12.367 1 93.44 88 ALA B C 1
ATOM 3203 O O . ALA B 1 88 ? 11.672 -11.148 -13.188 1 93.44 88 ALA B O 1
ATOM 3204 N N . ASP B 1 89 ? 12.812 -12.977 -12.602 1 88.62 89 ASP B N 1
ATOM 3205 C CA . ASP B 1 89 ? 13.453 -13.094 -13.906 1 88.62 89 ASP B CA 1
ATOM 3206 C C . ASP B 1 89 ? 12.414 -13.258 -15.016 1 88.62 89 ASP B C 1
ATOM 3208 O O . ASP B 1 89 ? 12.516 -12.617 -16.062 1 88.62 89 ASP B O 1
ATOM 3212 N N . TYR B 1 90 ? 11.492 -14.102 -14.773 1 90.94 90 TYR B N 1
ATOM 3213 C CA . TYR B 1 90 ? 10.438 -14.312 -15.766 1 90.94 90 TYR B CA 1
ATOM 3214 C C . TYR B 1 90 ? 9.656 -13.031 -16 1 90.94 90 TYR B C 1
ATOM 3216 O O . TYR B 1 90 ? 9.352 -12.68 -17.156 1 90.94 90 TYR B O 1
ATOM 3224 N N . MET B 1 91 ? 9.305 -12.359 -14.953 1 94.25 91 MET B N 1
ATOM 3225 C CA . MET B 1 91 ? 8.555 -11.109 -15.062 1 94.25 91 MET B CA 1
ATOM 3226 C C . MET B 1 91 ? 9.312 -10.102 -15.93 1 94.25 91 MET B C 1
ATOM 3228 O O . MET B 1 91 ? 8.719 -9.461 -16.797 1 94.25 91 MET B O 1
ATOM 3232 N N . ILE B 1 92 ? 10.555 -10.008 -15.695 1 88.12 92 ILE B N 1
ATOM 3233 C CA . ILE B 1 92 ? 11.367 -9.055 -16.438 1 88.12 92 ILE B CA 1
ATOM 3234 C C . ILE B 1 92 ? 11.414 -9.445 -17.906 1 88.12 92 ILE B C 1
ATOM 3236 O O . ILE B 1 92 ? 11.305 -8.594 -18.797 1 88.12 92 ILE B O 1
ATOM 3240 N N . ARG B 1 93 ? 11.57 -10.727 -18.125 1 85.5 93 ARG B N 1
ATOM 3241 C CA . ARG B 1 93 ? 11.695 -11.25 -19.469 1 85.5 93 ARG B CA 1
ATOM 3242 C C . ARG B 1 93 ? 10.461 -10.914 -20.312 1 85.5 93 ARG B C 1
ATOM 3244 O O . ARG B 1 93 ? 10.578 -10.633 -21.516 1 85.5 93 ARG B O 1
ATOM 3251 N N . ILE B 1 94 ? 9.359 -10.82 -19.703 1 88.88 94 ILE B N 1
ATOM 3252 C CA . ILE B 1 94 ? 8.141 -10.711 -20.5 1 88.88 94 ILE B CA 1
ATOM 3253 C C . ILE B 1 94 ? 7.605 -9.281 -20.422 1 88.88 94 ILE B C 1
ATOM 3255 O O . ILE B 1 94 ? 6.613 -8.945 -21.078 1 88.88 94 ILE B O 1
ATOM 3259 N N . MET B 1 95 ? 8.156 -8.414 -19.641 1 90.5 95 MET B N 1
ATOM 3260 C CA . MET B 1 95 ? 7.68 -7.047 -19.453 1 90.5 95 MET B CA 1
ATOM 3261 C C . MET B 1 95 ? 7.809 -6.238 -20.734 1 90.5 95 MET B C 1
ATOM 3263 O O . MET B 1 95 ? 8.844 -6.281 -21.406 1 90.5 95 MET B O 1
ATOM 3267 N N . LYS B 1 96 ? 6.773 -5.531 -21.125 1 89.56 96 LYS B N 1
ATOM 3268 C CA . LYS B 1 96 ? 6.766 -4.676 -22.312 1 89.56 96 LYS B CA 1
ATOM 3269 C C . LYS B 1 96 ? 5.945 -3.41 -22.062 1 89.56 96 LYS B C 1
ATOM 3271 O O . LYS B 1 96 ? 5.184 -3.336 -21.094 1 89.56 96 LYS B O 1
ATOM 3276 N N . ASN B 1 97 ? 6.16 -2.436 -22.938 1 92.12 97 ASN B N 1
ATOM 3277 C CA . ASN B 1 97 ? 5.375 -1.209 -22.875 1 92.12 97 ASN B CA 1
ATOM 3278 C C . ASN B 1 97 ? 3.889 -1.485 -23.094 1 92.12 97 ASN B C 1
ATOM 3280 O O . ASN B 1 97 ? 3.52 -2.48 -23.719 1 92.12 97 ASN B O 1
ATOM 3284 N N . HIS B 1 98 ? 3.064 -0.71 -22.531 1 93.88 98 HIS B N 1
ATOM 3285 C CA . HIS B 1 98 ? 1.621 -0.71 -22.734 1 93.88 98 HIS B CA 1
ATOM 3286 C C . HIS B 1 98 ? 0.998 -2.023 -22.281 1 93.88 98 HIS B C 1
ATOM 3288 O O . HIS B 1 98 ? 0.125 -2.572 -22.953 1 93.88 98 HIS B O 1
ATOM 3294 N N . MET B 1 99 ? 1.544 -2.559 -21.25 1 95.5 99 MET B N 1
ATOM 3295 C CA . MET B 1 99 ? 1.03 -3.814 -20.703 1 95.5 99 MET B CA 1
ATOM 3296 C C . MET B 1 99 ? 0.426 -3.605 -19.328 1 95.5 99 MET B C 1
ATOM 3298 O O . MET B 1 99 ? 0.764 -2.645 -18.625 1 95.5 99 MET B O 1
ATOM 3302 N N . THR B 1 100 ? -0.517 -4.477 -18.969 1 97.38 100 THR B N 1
ATOM 3303 C CA . THR B 1 100 ? -1.063 -4.535 -17.625 1 97.38 100 THR B CA 1
ATOM 3304 C C . THR B 1 100 ? -0.598 -5.801 -16.906 1 97.38 100 THR B C 1
ATOM 3306 O O . THR B 1 100 ? -0.808 -6.91 -17.391 1 97.38 100 THR B O 1
ATOM 3309 N N . LEU B 1 101 ? 0.12 -5.578 -15.844 1 97.62 101 LEU B N 1
ATOM 3310 C CA . LEU B 1 101 ? 0.612 -6.648 -14.984 1 97.62 101 LEU B CA 1
ATOM 3311 C C . LEU B 1 101 ? -0.246 -6.773 -13.727 1 97.62 101 LEU B C 1
ATOM 3313 O O . LEU B 1 101 ? -0.339 -5.832 -12.938 1 97.62 101 LEU B O 1
ATOM 3317 N N . ALA B 1 102 ? -0.882 -7.922 -13.57 1 97.88 102 ALA B N 1
ATOM 3318 C CA . ALA B 1 102 ? -1.703 -8.172 -12.383 1 97.88 102 ALA B CA 1
ATOM 3319 C C . ALA B 1 102 ? -1.012 -9.141 -11.43 1 97.88 102 ALA B C 1
ATOM 3321 O O . ALA B 1 102 ? -0.385 -10.109 -11.867 1 97.88 102 ALA B O 1
ATOM 3322 N N . LEU B 1 103 ? -1.127 -8.836 -10.133 1 96.5 103 LEU B N 1
ATOM 3323 C CA . LE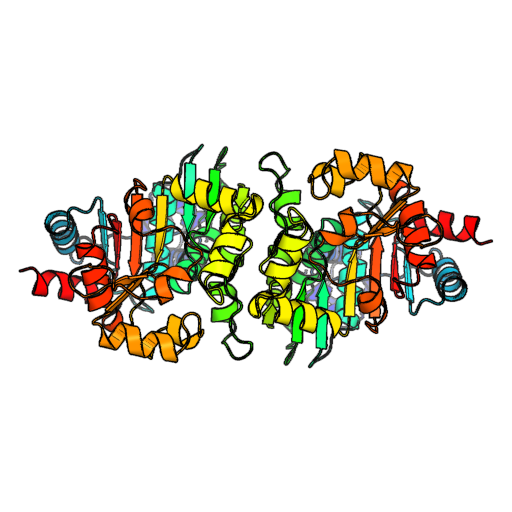U B 1 103 ? -0.408 -9.641 -9.148 1 96.5 103 LEU B CA 1
ATOM 3324 C C . LEU B 1 103 ? -1.313 -10 -7.973 1 96.5 103 LEU B C 1
ATOM 3326 O O . LEU B 1 103 ? -2.26 -9.273 -7.664 1 96.5 103 LEU B O 1
ATOM 3330 N N . THR B 1 104 ? -0.977 -11.148 -7.43 1 92.25 104 THR B N 1
ATOM 3331 C CA . THR B 1 104 ? -1.465 -11.414 -6.082 1 92.25 104 THR B CA 1
ATOM 3332 C C . THR B 1 104 ? -0.433 -10.984 -5.043 1 92.25 104 THR B C 1
ATOM 3334 O O . THR B 1 104 ? 0.587 -10.383 -5.383 1 92.25 104 THR B O 1
ATOM 3337 N N . LYS B 1 105 ? -0.865 -11.195 -3.871 1 82.94 105 LYS B N 1
ATOM 3338 C CA . LYS B 1 105 ? 0.008 -10.953 -2.727 1 82.94 105 LYS B CA 1
ATOM 3339 C C . LYS B 1 105 ? 0.442 -12.258 -2.076 1 82.94 105 LYS B C 1
ATOM 3341 O O . LYS B 1 105 ? 0.01 -13.336 -2.49 1 82.94 105 LYS B O 1
ATOM 3346 N N . GLY B 1 106 ? 1.541 -12.094 -1.185 1 86.31 106 GLY B N 1
ATOM 3347 C CA . GLY B 1 106 ? 2.008 -13.289 -0.496 1 86.31 106 GLY B CA 1
ATOM 3348 C C . GLY B 1 106 ? 3.514 -13.32 -0.315 1 86.31 106 GLY B C 1
ATOM 3349 O O . GLY B 1 106 ? 4.234 -12.539 -0.938 1 86.31 106 GLY B O 1
ATOM 3350 N N . ILE B 1 107 ? 3.873 -14.352 0.373 1 86.5 107 ILE B N 1
ATOM 3351 C CA . ILE B 1 107 ? 5.266 -14.461 0.792 1 86.5 107 ILE B CA 1
ATOM 3352 C C . ILE B 1 107 ? 6.148 -14.75 -0.421 1 86.5 107 ILE B C 1
ATOM 3354 O O . ILE B 1 107 ? 7.219 -14.156 -0.571 1 86.5 107 ILE B O 1
ATOM 3358 N N . THR B 1 108 ? 5.711 -15.641 -1.201 1 89.75 108 THR B N 1
ATOM 3359 C CA . THR B 1 108 ? 6.5 -16 -2.375 1 89.75 108 THR B CA 1
ATOM 3360 C C . THR B 1 108 ? 6.645 -14.812 -3.316 1 89.75 108 THR B C 1
ATOM 3362 O O . THR B 1 108 ? 7.73 -14.547 -3.832 1 89.75 108 THR B O 1
ATOM 3365 N N . LEU B 1 109 ? 5.59 -14.102 -3.539 1 92.56 109 LEU B N 1
ATOM 3366 C CA . LEU B 1 109 ? 5.641 -12.93 -4.418 1 92.56 109 LEU B CA 1
ATOM 3367 C C . LEU B 1 109 ? 6.488 -11.828 -3.799 1 92.56 109 LEU B C 1
ATOM 3369 O O . LEU B 1 109 ? 7.148 -11.07 -4.516 1 92.56 109 LEU B O 1
ATOM 3373 N N . GLN B 1 110 ? 6.371 -11.727 -2.512 1 91.19 110 GLN B N 1
ATOM 3374 C CA . GLN B 1 110 ? 7.23 -10.758 -1.836 1 91.19 110 GLN B CA 1
ATOM 3375 C C . GLN B 1 110 ? 8.703 -11.031 -2.129 1 91.19 110 GLN B C 1
ATOM 3377 O O . GLN B 1 110 ? 9.477 -10.102 -2.363 1 91.19 110 GLN B O 1
ATOM 3382 N N . LYS B 1 111 ? 9.062 -12.289 -2.051 1 90.62 111 LYS B N 1
ATOM 3383 C CA . LYS B 1 111 ? 10.438 -12.664 -2.359 1 90.62 111 LYS B CA 1
ATOM 3384 C C . LYS B 1 111 ? 10.797 -12.305 -3.799 1 90.62 111 LYS B C 1
ATOM 3386 O O . LYS B 1 111 ? 11.883 -11.797 -4.066 1 90.62 111 LYS B O 1
ATOM 3391 N N . ALA B 1 112 ? 9.938 -12.562 -4.695 1 93.56 112 ALA B N 1
ATOM 3392 C CA . ALA B 1 112 ? 10.156 -12.203 -6.094 1 93.56 112 ALA B CA 1
ATOM 3393 C C . ALA B 1 112 ? 10.367 -10.703 -6.25 1 93.56 112 ALA B C 1
ATOM 3395 O O . ALA B 1 112 ? 11.25 -10.266 -7 1 93.56 112 ALA B O 1
ATOM 3396 N N . ILE B 1 113 ? 9.609 -9.93 -5.574 1 93.06 113 ILE B N 1
ATOM 3397 C CA . ILE B 1 113 ? 9.672 -8.477 -5.656 1 93.06 113 ILE B CA 1
ATOM 3398 C C . ILE B 1 113 ? 11.008 -7.98 -5.105 1 93.06 113 ILE B C 1
ATOM 3400 O O . ILE B 1 113 ? 11.586 -7.027 -5.625 1 93.06 113 ILE B O 1
ATOM 3404 N N . GLN B 1 114 ? 11.477 -8.625 -4.078 1 89.38 114 GLN B N 1
ATOM 3405 C CA . GLN B 1 114 ? 12.797 -8.289 -3.553 1 89.38 114 GLN B CA 1
ATOM 3406 C C . GLN B 1 114 ? 13.875 -8.484 -4.613 1 89.38 114 GLN B C 1
ATOM 3408 O O . GLN B 1 114 ? 14.805 -7.684 -4.711 1 89.38 114 GLN B O 1
ATOM 3413 N N . TYR B 1 115 ? 13.703 -9.492 -5.309 1 88.44 115 TYR B N 1
ATOM 3414 C CA . TYR B 1 115 ? 14.656 -9.734 -6.379 1 88.44 115 TYR B CA 1
ATOM 3415 C C . TYR B 1 115 ? 14.477 -8.734 -7.516 1 88.44 115 TYR B C 1
ATOM 3417 O O . TYR B 1 115 ? 15.445 -8.32 -8.148 1 88.44 115 TYR B O 1
ATOM 3425 N N . LEU B 1 116 ? 13.25 -8.375 -7.797 1 90.69 116 LEU B N 1
ATOM 3426 C CA . LEU B 1 116 ? 12.992 -7.34 -8.797 1 90.69 116 LEU B CA 1
ATOM 3427 C C . LEU B 1 116 ? 13.703 -6.039 -8.422 1 90.69 116 LEU B C 1
ATOM 3429 O O . LEU B 1 116 ? 14.289 -5.383 -9.289 1 90.69 116 LEU B O 1
ATOM 3433 N N . GLU B 1 117 ? 13.633 -5.727 -7.207 1 87.81 117 GLU B N 1
ATOM 3434 C CA . GLU B 1 117 ? 14.195 -4.477 -6.707 1 87.81 117 GLU B CA 1
ATOM 3435 C C . GLU B 1 117 ? 15.703 -4.418 -6.93 1 87.81 117 GLU B C 1
ATOM 3437 O O . GLU B 1 117 ? 16.266 -3.342 -7.16 1 87.81 117 GLU B O 1
ATOM 3442 N N . LYS B 1 118 ? 16.297 -5.543 -6.922 1 81.31 118 LYS B N 1
ATOM 3443 C CA . LYS B 1 118 ? 17.75 -5.613 -6.973 1 81.31 118 LYS B CA 1
ATOM 3444 C C . LYS B 1 118 ? 18.234 -5.848 -8.398 1 81.31 118 LYS B C 1
ATOM 3446 O O . LYS B 1 118 ? 19.438 -5.809 -8.664 1 81.31 118 LYS B O 1
ATOM 3451 N N . ASP B 1 119 ? 17.312 -6.102 -9.234 1 82.5 119 ASP B N 1
ATOM 3452 C CA . ASP B 1 119 ? 17.703 -6.48 -10.586 1 82.5 119 ASP B CA 1
ATOM 3453 C C . ASP B 1 119 ? 18.219 -5.27 -11.367 1 82.5 119 ASP B C 1
ATOM 3455 O O . ASP B 1 119 ? 17.469 -4.309 -11.586 1 82.5 119 ASP B O 1
ATOM 3459 N N . MET B 1 120 ? 19.375 -5.324 -11.875 1 73.19 120 MET B N 1
ATOM 3460 C CA . MET B 1 120 ? 20.062 -4.199 -12.508 1 73.19 120 MET B CA 1
ATOM 3461 C C . MET B 1 120 ? 19.453 -3.883 -13.867 1 73.19 120 MET B C 1
ATOM 3463 O O . MET B 1 120 ? 19.578 -2.762 -14.359 1 73.19 120 MET B O 1
ATOM 3467 N N . ARG B 1 121 ? 18.844 -4.875 -14.484 1 69.94 121 ARG B N 1
ATOM 3468 C CA . ARG B 1 121 ? 18.219 -4.648 -15.781 1 69.94 121 ARG B CA 1
ATOM 3469 C C . ARG B 1 121 ? 17.156 -3.553 -15.703 1 69.94 121 ARG B C 1
ATOM 3471 O O . ARG B 1 121 ? 16.891 -2.867 -16.688 1 69.94 121 ARG B O 1
ATOM 3478 N N . LEU B 1 122 ? 16.641 -3.385 -14.531 1 76.75 122 LEU B N 1
ATOM 3479 C CA . LEU B 1 122 ? 15.516 -2.461 -14.367 1 76.75 122 LEU B CA 1
ATOM 3480 C C . LEU B 1 122 ? 16.016 -1.036 -14.148 1 76.75 122 LEU B C 1
ATOM 3482 O O . LEU B 1 122 ? 15.25 -0.079 -14.266 1 76.75 122 LEU B O 1
ATOM 3486 N N . ARG B 1 123 ? 17.172 -0.879 -13.836 1 68.88 123 ARG B N 1
ATOM 3487 C CA . ARG B 1 123 ? 17.734 0.453 -13.641 1 68.88 123 ARG B CA 1
ATOM 3488 C C . ARG B 1 123 ? 17.844 1.202 -14.969 1 68.88 123 ARG B C 1
ATOM 3490 O O . ARG B 1 123 ? 17.766 2.432 -15 1 68.88 123 ARG B O 1
ATOM 3497 N N . LEU B 1 124 ? 17.938 0.387 -15.977 1 68.56 124 LEU B N 1
ATOM 3498 C CA . LEU B 1 124 ? 18.188 0.988 -17.281 1 68.56 124 LEU B CA 1
ATOM 3499 C C . LEU B 1 124 ? 16.922 0.991 -18.125 1 68.56 124 LEU B C 1
ATOM 3501 O O . LEU B 1 124 ? 16.906 1.521 -19.234 1 68.56 124 LEU B O 1
ATOM 3505 N N . GLN B 1 125 ? 15.977 0.451 -17.609 1 74.12 125 GLN B N 1
ATOM 3506 C CA . GLN B 1 125 ? 14.758 0.304 -18.406 1 74.12 125 GLN B CA 1
ATOM 3507 C C . GLN B 1 125 ? 13.695 1.3 -17.969 1 74.12 125 GLN B C 1
ATOM 3509 O O . GLN B 1 125 ? 13.555 1.587 -16.766 1 74.12 125 GLN B O 1
ATOM 3514 N N . LYS B 1 126 ? 13.094 1.921 -18.953 1 81.06 126 LYS B N 1
ATOM 3515 C CA . LYS B 1 126 ? 11.922 2.758 -18.734 1 81.06 126 LYS B CA 1
ATOM 3516 C C . LYS B 1 126 ? 10.695 2.178 -19.438 1 81.06 126 LYS B C 1
ATOM 3518 O O . LYS B 1 126 ? 10.727 1.899 -20.641 1 81.06 126 LYS B O 1
ATOM 3523 N N . TYR B 1 127 ? 9.758 1.884 -18.672 1 87.31 127 TYR B N 1
ATOM 3524 C CA . TYR B 1 127 ? 8.539 1.33 -19.234 1 87.31 127 TYR B CA 1
ATOM 3525 C C . TYR B 1 127 ? 7.492 2.418 -19.453 1 87.31 127 TYR B C 1
ATOM 3527 O O . TYR B 1 127 ? 7.316 3.291 -18.594 1 87.31 127 TYR B O 1
ATOM 3535 N N . LYS B 1 128 ? 6.902 2.348 -20.578 1 87.5 128 LYS B N 1
ATOM 3536 C CA . LYS B 1 128 ? 5.859 3.312 -20.922 1 87.5 128 LYS B CA 1
ATOM 3537 C C . LYS B 1 128 ? 4.473 2.705 -20.75 1 87.5 128 LYS B C 1
ATOM 3539 O O . LYS B 1 128 ? 4.191 1.632 -21.297 1 87.5 128 LYS B O 1
ATOM 3544 N N . ASP B 1 129 ? 3.658 3.336 -20.031 1 88.81 129 ASP B N 1
ATOM 3545 C CA . ASP B 1 129 ? 2.236 3.02 -19.953 1 88.81 129 ASP B CA 1
ATOM 3546 C C . ASP B 1 129 ? 2.021 1.591 -19.453 1 88.81 129 ASP B C 1
ATOM 3548 O O . ASP B 1 129 ? 1.281 0.82 -20.062 1 88.81 129 ASP B O 1
ATOM 3552 N N . VAL B 1 130 ? 2.73 1.162 -18.516 1 92.62 130 VAL B N 1
ATOM 3553 C CA . VAL B 1 130 ? 2.521 -0.105 -17.828 1 92.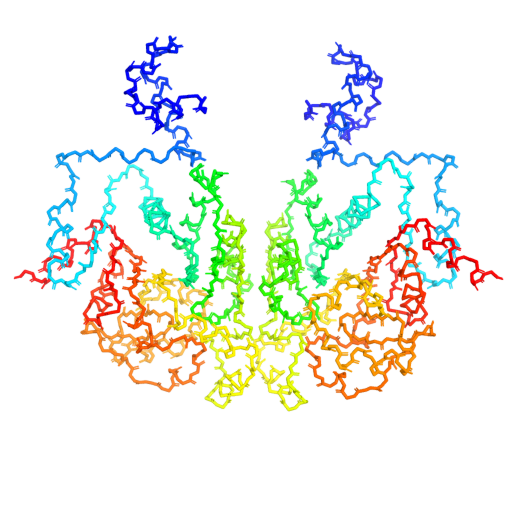62 130 VAL B CA 1
ATOM 3554 C C . VAL B 1 130 ? 1.699 0.129 -16.562 1 92.62 130 VAL B C 1
ATOM 3556 O O . VAL B 1 130 ? 1.925 1.102 -15.836 1 92.62 130 VAL B O 1
ATOM 3559 N N . LYS B 1 131 ? 0.693 -0.729 -16.375 1 93.69 131 LYS B N 1
ATOM 3560 C CA . LYS B 1 131 ? -0.141 -0.689 -15.172 1 93.69 131 LYS B CA 1
ATOM 3561 C C . LYS B 1 131 ? 0.102 -1.912 -14.289 1 93.69 131 LYS B C 1
ATOM 3563 O O . LYS B 1 131 ? 0.174 -3.037 -14.789 1 93.69 131 LYS B O 1
ATOM 3568 N N . VAL B 1 132 ? 0.324 -1.641 -13.055 1 94.38 132 VAL B N 1
ATOM 3569 C CA . VAL B 1 132 ? 0.402 -2.719 -12.07 1 94.38 132 VAL B CA 1
ATOM 3570 C C . VAL B 1 132 ? -0.867 -2.736 -11.219 1 94.38 132 VAL B C 1
ATOM 3572 O O . VAL B 1 132 ? -1.233 -1.724 -10.617 1 94.38 132 VAL B O 1
ATOM 3575 N N . VAL B 1 133 ? -1.545 -3.912 -11.203 1 95.38 133 VAL B N 1
ATOM 3576 C CA . VAL B 1 133 ? -2.846 -3.971 -10.547 1 95.38 133 VAL B CA 1
ATOM 3577 C C . VAL B 1 133 ? -2.951 -5.254 -9.719 1 95.38 133 VAL B C 1
ATOM 3579 O O . VAL B 1 133 ? -2.334 -6.266 -10.055 1 95.38 133 VAL B O 1
ATOM 3582 N N . PRO B 1 134 ? -3.684 -5.164 -8.602 1 95.31 134 PRO B N 1
ATOM 3583 C CA . PRO B 1 134 ? -3.949 -6.402 -7.867 1 95.31 134 PRO B CA 1
ATOM 3584 C C . PRO B 1 134 ? -5.051 -7.246 -8.508 1 95.31 134 PRO B C 1
ATOM 3586 O O . PRO B 1 134 ? -5.891 -6.715 -9.242 1 95.31 134 PRO B O 1
ATOM 3589 N N . LEU B 1 135 ? -4.992 -8.508 -8.18 1 96.88 135 LEU B N 1
ATOM 3590 C CA . LEU B 1 135 ? -6.008 -9.414 -8.703 1 96.88 135 LEU B CA 1
ATOM 3591 C C . LEU B 1 135 ? -7.195 -9.508 -7.746 1 96.88 135 LEU B C 1
ATOM 3593 O O . LEU B 1 135 ? -8.242 -10.047 -8.109 1 96.88 135 LEU B O 1
ATOM 3597 N N . SER B 1 136 ? -7.027 -9.008 -6.559 1 94.56 136 SER B N 1
ATOM 3598 C CA . SER B 1 136 ? -8.07 -9.086 -5.543 1 94.56 136 SER B CA 1
ATOM 3599 C C . SER B 1 136 ? -7.965 -7.93 -4.551 1 94.56 136 SER B C 1
ATOM 3601 O O . SER B 1 136 ? -6.977 -7.195 -4.551 1 94.56 136 SER B O 1
ATOM 3603 N N . GLY B 1 137 ? -9.062 -7.773 -3.807 1 92.5 137 GLY B N 1
ATOM 3604 C CA . GLY B 1 137 ? -8.969 -6.91 -2.641 1 92.5 137 GLY B CA 1
ATOM 3605 C C . GLY B 1 137 ? -7.926 -7.375 -1.64 1 92.5 137 GLY B C 1
ATOM 3606 O O . GLY B 1 137 ? -7.16 -8.297 -1.916 1 92.5 137 GLY B O 1
ATOM 3607 N N . SER B 1 138 ? -7.883 -6.648 -0.55 1 87.31 138 SER B N 1
ATOM 3608 C CA . SER B 1 138 ? -6.828 -6.926 0.42 1 87.31 138 SER B CA 1
ATOM 3609 C C . SER B 1 138 ? -7.402 -7.152 1.813 1 87.31 138 SER B C 1
ATOM 3611 O O . SER B 1 138 ? -8.594 -6.922 2.045 1 87.31 138 SER B O 1
ATOM 3613 N N . ASN B 1 139 ? -6.539 -7.719 2.65 1 79.94 139 ASN B N 1
ATOM 3614 C CA . ASN B 1 139 ? -6.875 -7.867 4.062 1 79.94 139 ASN B CA 1
ATOM 3615 C C . ASN B 1 139 ? -5.805 -7.254 4.961 1 79.94 139 ASN B C 1
ATOM 3617 O O . ASN B 1 139 ? -4.68 -7.012 4.516 1 79.94 139 ASN B O 1
ATOM 3621 N N . ASN B 1 140 ? -6.273 -6.867 6.121 1 79.94 140 ASN B N 1
ATOM 3622 C CA . ASN B 1 140 ? -5.32 -6.535 7.176 1 79.94 140 ASN B CA 1
ATOM 3623 C C . ASN B 1 140 ? -4.949 -7.762 8.008 1 79.94 140 ASN B C 1
ATOM 3625 O O . ASN B 1 140 ? -5.797 -8.328 8.695 1 79.94 140 ASN B O 1
ATOM 3629 N N . PRO B 1 141 ? -3.75 -8.18 7.805 1 72.19 141 PRO B N 1
ATOM 3630 C CA . PRO B 1 141 ? -3.398 -9.305 8.672 1 72.19 141 PRO B CA 1
ATOM 3631 C C . PRO B 1 141 ? -3.553 -8.969 10.156 1 72.19 141 PRO B C 1
ATOM 3633 O O . PRO B 1 141 ? -3.465 -7.805 10.547 1 72.19 141 PRO B O 1
ATOM 3636 N N . PRO B 1 142 ? -3.844 -10.031 10.883 1 68.69 142 PRO B N 1
ATOM 3637 C CA . PRO B 1 142 ? -3.969 -9.781 12.32 1 68.69 142 PRO B CA 1
ATOM 3638 C C . PRO B 1 142 ? -2.695 -9.211 12.93 1 68.69 142 PRO B C 1
ATOM 3640 O O . PRO B 1 142 ? -1.595 -9.477 12.445 1 68.69 142 PRO B O 1
ATOM 3643 N N . ALA B 1 143 ? -2.906 -8.359 13.945 1 64.56 143 ALA B N 1
ATOM 3644 C CA . ALA B 1 143 ? -1.796 -7.711 14.641 1 64.56 143 ALA B CA 1
ATOM 3645 C C . ALA B 1 143 ? -0.792 -8.742 15.148 1 64.56 143 ALA B C 1
ATOM 3647 O O . ALA B 1 143 ? 0.393 -8.438 15.312 1 64.56 143 ALA B O 1
ATOM 3648 N N . SER B 1 144 ? -1.315 -9.945 15.344 1 64.25 144 SER B N 1
ATOM 3649 C CA . SER B 1 144 ? -0.486 -11.008 15.906 1 64.25 144 SER B CA 1
ATOM 3650 C C . SER B 1 144 ? 0.375 -11.664 14.836 1 64.25 144 SER B C 1
ATOM 3652 O O . SER B 1 144 ? 1.296 -12.422 15.148 1 64.25 144 SER B O 1
ATOM 3654 N N . ALA B 1 145 ? 0.074 -11.289 13.617 1 67.25 145 ALA B N 1
ATOM 3655 C CA . ALA B 1 145 ? 0.842 -11.906 12.531 1 67.25 145 ALA B CA 1
ATOM 3656 C C . ALA B 1 145 ? 2.275 -11.383 12.516 1 67.25 145 ALA B C 1
ATOM 3658 O O . ALA B 1 145 ? 2.529 -10.234 12.898 1 67.25 145 ALA B O 1
ATOM 3659 N N . ASP B 1 146 ? 3.174 -12.273 12.078 1 66.94 146 ASP B N 1
ATOM 3660 C CA . ASP B 1 146 ? 4.566 -11.867 11.945 1 66.94 146 ASP B CA 1
ATOM 3661 C C . ASP B 1 146 ? 4.711 -10.758 10.898 1 66.94 146 ASP B C 1
ATOM 3663 O O . ASP B 1 146 ? 3.912 -10.664 9.969 1 66.94 146 ASP B O 1
ATOM 3667 N N . GLU B 1 147 ? 5.691 -9.922 11.141 1 63.41 147 GLU B N 1
ATOM 3668 C CA . GLU B 1 147 ? 5.965 -8.758 10.305 1 63.41 147 GLU B CA 1
ATOM 3669 C C . GLU B 1 147 ? 6.027 -9.141 8.828 1 63.41 147 GLU B C 1
ATOM 3671 O O . GLU B 1 147 ? 5.5 -8.43 7.973 1 63.41 147 GLU B O 1
ATOM 3676 N N . GLU B 1 148 ? 6.637 -10.203 8.602 1 63.44 148 GLU B N 1
ATOM 3677 C CA . GLU B 1 148 ? 6.844 -10.648 7.23 1 63.44 148 GLU B CA 1
ATOM 3678 C C . GLU B 1 148 ? 5.512 -10.891 6.523 1 63.44 148 GLU B C 1
ATOM 3680 O O . GLU B 1 148 ? 5.375 -10.602 5.332 1 63.44 148 GLU B O 1
ATOM 3685 N N . TYR B 1 149 ? 4.602 -11.203 7.324 1 64.19 149 TYR B N 1
ATOM 3686 C CA . TYR B 1 149 ? 3.297 -11.516 6.754 1 64.19 149 TYR B CA 1
ATOM 3687 C C . TYR B 1 149 ? 2.482 -10.25 6.531 1 64.19 149 TYR B C 1
ATOM 3689 O O . TYR B 1 149 ? 1.702 -10.164 5.578 1 64.19 149 TYR B O 1
ATOM 3697 N N . ARG B 1 150 ? 2.807 -9.336 7.27 1 66.69 150 ARG B N 1
ATOM 3698 C CA . ARG B 1 150 ? 1.991 -8.133 7.215 1 66.69 150 ARG B CA 1
ATOM 3699 C C . ARG B 1 150 ? 2.27 -7.34 5.941 1 66.69 150 ARG B C 1
ATOM 3701 O O . ARG B 1 150 ? 1.348 -6.801 5.324 1 66.69 150 ARG B O 1
ATOM 3708 N N . LEU B 1 151 ? 3.434 -7.414 5.496 1 69.94 151 LEU B N 1
ATOM 3709 C CA . LEU B 1 151 ? 3.777 -6.684 4.281 1 69.94 151 LEU B CA 1
ATOM 3710 C C . LEU B 1 151 ? 3.439 -7.512 3.043 1 69.94 151 LEU B C 1
ATOM 3712 O O . LEU B 1 151 ? 3.105 -6.953 1.993 1 69.94 151 LEU B O 1
ATOM 3716 N N . ALA B 1 152 ? 3.348 -8.766 3.285 1 70.5 152 ALA B N 1
ATOM 3717 C CA . ALA B 1 152 ? 3.176 -9.68 2.16 1 70.5 152 ALA B CA 1
ATOM 3718 C C . ALA B 1 152 ? 1.738 -9.664 1.65 1 70.5 152 ALA B C 1
ATOM 3720 O O . ALA B 1 152 ? 1.481 -9.969 0.483 1 70.5 152 ALA B O 1
ATOM 3721 N N . TYR B 1 153 ? 0.869 -9.234 2.467 1 66.5 153 TYR B N 1
ATOM 3722 C CA . TYR B 1 153 ? -0.526 -9.391 2.07 1 66.5 153 TYR B CA 1
ATOM 3723 C C . TYR B 1 153 ? -1.223 -8.039 1.973 1 66.5 153 TYR B C 1
ATOM 3725 O O . TYR B 1 153 ? -2.451 -7.973 1.886 1 66.5 153 TYR B O 1
ATOM 3733 N N . SER B 1 154 ? -0.481 -7.09 1.925 1 67.5 154 SER B N 1
ATOM 3734 C CA . SER B 1 154 ? -1.021 -5.742 1.771 1 67.5 154 SER B CA 1
ATOM 3735 C C . SER B 1 154 ? -0.835 -5.234 0.345 1 67.5 154 SER B C 1
ATOM 3737 O O . SER B 1 154 ? -0.183 -5.887 -0.473 1 67.5 154 SER B O 1
ATOM 3739 N N . ASN B 1 155 ? -1.579 -4.129 0.118 1 77.38 155 ASN B N 1
ATOM 3740 C CA . ASN B 1 155 ? -1.433 -3.471 -1.176 1 77.38 155 ASN B CA 1
ATOM 3741 C C . ASN B 1 155 ? -0.021 -2.926 -1.37 1 77.38 155 ASN B C 1
ATOM 3743 O O . ASN B 1 155 ? 0.327 -2.463 -2.457 1 77.38 155 ASN B O 1
ATOM 3747 N N . TYR B 1 156 ? 0.8 -3.188 -0.455 1 82.44 156 TYR B N 1
ATOM 3748 C CA . TYR B 1 156 ? 2.168 -2.682 -0.436 1 82.44 156 TYR B CA 1
ATOM 3749 C C . TYR B 1 156 ? 2.977 -3.252 -1.594 1 82.44 156 TYR B C 1
ATOM 3751 O O . TYR B 1 156 ? 3.693 -2.521 -2.279 1 82.44 156 TYR B O 1
ATOM 3759 N N . LEU B 1 157 ? 2.775 -4.477 -1.836 1 87.75 157 LEU B N 1
ATOM 3760 C CA . LEU B 1 157 ? 3.582 -5.152 -2.846 1 87.75 157 LEU B CA 1
ATOM 3761 C C . LEU B 1 157 ? 3.289 -4.602 -4.234 1 87.75 157 LEU B C 1
ATOM 3763 O O . LEU B 1 157 ? 4.195 -4.477 -5.062 1 87.75 157 LEU B O 1
ATOM 3767 N N . ILE B 1 158 ? 2.031 -4.242 -4.457 1 90.31 158 ILE B N 1
ATOM 3768 C CA . ILE B 1 158 ? 1.629 -3.686 -5.742 1 90.31 158 ILE B CA 1
ATOM 3769 C C . ILE B 1 158 ? 2.33 -2.348 -5.969 1 90.31 158 ILE B C 1
ATOM 3771 O O . ILE B 1 158 ? 2.881 -2.102 -7.043 1 90.31 158 ILE B O 1
ATOM 3775 N N . ASP B 1 159 ? 2.365 -1.596 -4.977 1 88 159 ASP B N 1
ATOM 3776 C CA . ASP B 1 159 ? 2.984 -0.277 -5.062 1 88 159 ASP B CA 1
ATOM 3777 C C . ASP B 1 159 ? 4.496 -0.391 -5.242 1 88 159 ASP B C 1
ATOM 3779 O O . ASP B 1 159 ? 5.102 0.399 -5.969 1 88 159 ASP B O 1
ATOM 3783 N N . VAL B 1 160 ? 5.094 -1.316 -4.582 1 89.06 160 VAL B N 1
ATOM 3784 C CA . VAL B 1 160 ? 6.539 -1.503 -4.668 1 89.06 160 VAL B CA 1
ATOM 3785 C C . VAL B 1 160 ? 6.93 -1.882 -6.094 1 89.06 160 VAL B C 1
ATOM 3787 O O . VAL B 1 160 ? 7.898 -1.349 -6.641 1 89.06 160 VAL B O 1
ATOM 3790 N N . VAL B 1 161 ? 6.141 -2.738 -6.645 1 91.94 161 VAL B N 1
ATOM 3791 C CA . VAL B 1 161 ? 6.441 -3.152 -8.016 1 91.94 161 VAL B CA 1
ATOM 3792 C C . VAL B 1 161 ? 6.324 -1.954 -8.953 1 91.94 161 VAL B C 1
ATOM 3794 O O . VAL B 1 161 ? 7.191 -1.739 -9.805 1 91.94 161 VAL B O 1
ATOM 3797 N N . ALA B 1 162 ? 5.285 -1.217 -8.805 1 90.25 162 ALA B N 1
ATOM 3798 C CA . ALA B 1 162 ? 5.09 -0.033 -9.641 1 90.25 162 ALA B CA 1
ATOM 3799 C C . ALA B 1 162 ? 6.234 0.959 -9.461 1 90.25 162 ALA B C 1
ATOM 3801 O O . ALA B 1 162 ? 6.684 1.577 -10.43 1 90.25 162 ALA B O 1
ATOM 3802 N N . LYS B 1 163 ? 6.672 1.104 -8.273 1 86.88 163 LYS B N 1
ATOM 3803 C CA . LYS B 1 163 ? 7.785 2.002 -7.988 1 86.88 163 LYS B CA 1
ATOM 3804 C C . LYS B 1 163 ? 9.062 1.526 -8.664 1 86.88 163 LYS B C 1
ATOM 3806 O O . LYS B 1 163 ? 9.789 2.322 -9.273 1 86.88 163 LYS B O 1
ATOM 3811 N N . ILE B 1 164 ? 9.328 0.226 -8.539 1 87.75 164 ILE B N 1
ATOM 3812 C CA . ILE B 1 164 ? 10.508 -0.378 -9.141 1 87.75 164 ILE B CA 1
ATOM 3813 C C . ILE B 1 164 ? 10.492 -0.159 -10.648 1 87.75 164 ILE B C 1
ATOM 3815 O O . ILE B 1 164 ? 11.516 0.189 -11.25 1 87.75 164 ILE B O 1
ATOM 3819 N N . LEU B 1 165 ? 9.344 -0.26 -11.219 1 89.06 165 LEU B N 1
ATOM 3820 C CA . LEU B 1 165 ? 9.203 -0.179 -12.672 1 89.06 165 LEU B CA 1
ATOM 3821 C C . LEU B 1 165 ? 8.977 1.262 -13.109 1 89.06 165 LEU B C 1
ATOM 3823 O O . LEU B 1 165 ? 8.977 1.555 -14.312 1 89.06 165 LEU B O 1
ATOM 3827 N N . LYS B 1 166 ? 8.773 2.141 -12.18 1 86.56 166 LYS B N 1
ATOM 3828 C CA . LYS B 1 166 ? 8.477 3.547 -12.445 1 86.56 166 LYS B CA 1
ATOM 3829 C C . LYS B 1 166 ? 7.223 3.697 -13.297 1 86.56 166 LYS B C 1
ATOM 3831 O O . LYS B 1 166 ? 7.23 4.418 -14.297 1 86.56 166 LYS B O 1
ATOM 3836 N N . VAL B 1 167 ? 6.191 3 -12.883 1 88.88 167 VAL B N 1
ATOM 3837 C CA . VAL B 1 167 ? 4.922 3.014 -13.602 1 88.88 167 VAL B CA 1
ATOM 3838 C C . VAL B 1 167 ? 3.77 3.211 -12.625 1 88.88 167 VAL B C 1
ATOM 3840 O O . VAL B 1 167 ? 3.992 3.438 -11.43 1 88.88 167 VAL B O 1
ATOM 3843 N N . SER B 1 168 ? 2.504 3.084 -13.125 1 83.62 168 SER B N 1
ATOM 3844 C CA . SER B 1 168 ? 1.319 3.34 -12.312 1 83.62 168 SER B CA 1
ATOM 3845 C C . SER B 1 168 ? 0.845 2.072 -11.609 1 83.62 168 SER B C 1
ATOM 3847 O O . SER B 1 168 ? 0.869 0.987 -12.195 1 83.62 168 SER B O 1
ATOM 3849 N N . ALA B 1 169 ? 0.453 2.33 -10.391 1 89.06 169 ALA B N 1
ATOM 3850 C CA . ALA B 1 169 ? -0.214 1.263 -9.648 1 89.06 169 ALA B CA 1
ATOM 3851 C C . ALA B 1 169 ? -1.678 1.607 -9.391 1 89.06 169 ALA B C 1
ATOM 3853 O O . ALA B 1 169 ? -2.037 2.783 -9.289 1 89.06 169 ALA B O 1
ATOM 3854 N N . TYR B 1 170 ? -2.441 0.605 -9.359 1 89.88 170 TYR B N 1
ATOM 3855 C CA . TYR B 1 170 ? -3.838 0.712 -8.953 1 89.88 170 TYR B CA 1
ATOM 3856 C C . TYR B 1 170 ? -4.137 -0.217 -7.781 1 89.88 170 TYR B C 1
ATOM 3858 O O . TYR B 1 170 ? -3.547 -1.293 -7.664 1 89.88 170 TYR B O 1
ATOM 3866 N N . GLN B 1 171 ? -5.078 0.263 -6.977 1 90.38 171 GLN B N 1
ATOM 3867 C CA . GLN B 1 171 ? -5.48 -0.551 -5.836 1 90.38 171 GLN B CA 1
ATOM 3868 C C . GLN B 1 171 ? -6.984 -0.812 -5.848 1 90.38 171 GLN B C 1
ATOM 3870 O O . GLN B 1 171 ? -7.766 0.067 -6.211 1 90.38 171 GLN B O 1
ATOM 3875 N N . ILE B 1 172 ? -7.27 -2.016 -5.508 1 92.81 172 ILE B N 1
ATOM 3876 C CA . ILE B 1 172 ? -8.672 -2.299 -5.23 1 92.81 172 ILE B CA 1
ATOM 3877 C C . ILE B 1 172 ? -9.016 -1.874 -3.807 1 92.81 172 ILE B C 1
ATOM 3879 O O . ILE B 1 172 ? -8.547 -2.484 -2.842 1 92.81 172 ILE B O 1
ATOM 3883 N N . MET B 1 173 ? -9.812 -0.891 -3.738 1 91.69 173 MET B N 1
ATOM 3884 C CA . MET B 1 173 ? -10.172 -0.363 -2.424 1 91.69 173 MET B CA 1
ATOM 3885 C C . MET B 1 173 ? -11.328 -1.144 -1.817 1 91.69 173 MET B C 1
ATOM 3887 O O . MET B 1 173 ? -12.43 -0.605 -1.651 1 91.69 173 MET B O 1
ATOM 3891 N N . ALA B 1 174 ? -11.039 -2.342 -1.446 1 93.5 174 ALA B N 1
ATOM 3892 C CA . ALA B 1 174 ? -12.008 -3.271 -0.871 1 93.5 174 ALA B CA 1
ATOM 3893 C C . ALA B 1 174 ? -11.305 -4.422 -0.156 1 93.5 174 ALA B C 1
ATOM 3895 O O . ALA B 1 174 ? -10.164 -4.758 -0.482 1 93.5 174 ALA B O 1
ATOM 3896 N N . PRO B 1 175 ? -12.031 -4.996 0.867 1 91.88 175 PRO B N 1
ATOM 3897 C CA . PRO B 1 175 ? -11.516 -6.25 1.424 1 91.88 175 PRO B CA 1
ATOM 3898 C C . PRO B 1 175 ? -11.578 -7.406 0.427 1 91.88 175 PRO B C 1
ATOM 3900 O O . PRO B 1 175 ? -12.414 -7.398 -0.482 1 91.88 175 PRO B O 1
ATOM 3903 N N . LEU B 1 176 ? -10.672 -8.297 0.615 1 92.25 176 LEU B N 1
ATOM 3904 C CA . LEU B 1 176 ? -10.719 -9.508 -0.195 1 92.25 176 LEU B CA 1
ATOM 3905 C C . LEU B 1 176 ? -11.984 -10.312 0.093 1 92.25 176 LEU B C 1
ATOM 3907 O O . LEU B 1 176 ? -12.602 -10.852 -0.825 1 92.25 176 LEU B O 1
ATOM 3911 N N . VAL B 1 177 ? -12.297 -10.414 1.387 1 91.75 177 VAL B N 1
ATOM 3912 C CA . VAL B 1 177 ? -13.492 -11.125 1.825 1 91.75 177 VAL B CA 1
ATOM 3913 C C . VAL B 1 177 ? -14.414 -10.164 2.572 1 91.75 177 VAL B C 1
ATOM 3915 O O . VAL B 1 177 ? -14 -9.508 3.531 1 91.75 177 VAL B O 1
ATOM 3918 N N . VAL B 1 178 ? -15.656 -10.086 2.137 1 93.19 178 VAL B N 1
ATOM 3919 C CA . VAL B 1 178 ? -16.641 -9.219 2.785 1 93.19 178 VAL B CA 1
ATOM 3920 C C . VAL B 1 178 ? -17.688 -10.07 3.498 1 93.19 178 VAL B C 1
ATOM 3922 O O . VAL B 1 178 ? -17.656 -11.297 3.424 1 93.19 178 VAL B O 1
ATOM 3925 N N . ALA B 1 179 ? -18.562 -9.461 4.191 1 91.25 179 ALA B N 1
ATOM 3926 C CA . ALA B 1 179 ? -19.453 -10.125 5.129 1 91.25 179 ALA B CA 1
ATOM 3927 C C . ALA B 1 179 ? -20.422 -11.055 4.398 1 91.25 179 ALA B C 1
ATOM 3929 O O . ALA B 1 179 ? -20.719 -12.156 4.871 1 91.25 179 ALA B O 1
ATOM 3930 N N . ASP B 1 180 ? -20.969 -10.586 3.268 1 93.25 180 ASP B N 1
ATOM 3931 C CA . ASP B 1 180 ? -21.969 -11.367 2.529 1 93.25 180 ASP B CA 1
ATOM 3932 C C . ASP B 1 180 ? -22.078 -10.883 1.082 1 93.25 180 ASP B C 1
ATOM 3934 O O . ASP B 1 180 ? -21.328 -10.008 0.658 1 93.25 180 ASP B O 1
ATOM 3938 N N . GLU B 1 181 ? -22.969 -11.555 0.413 1 95 181 GLU B N 1
ATOM 3939 C CA . GLU B 1 181 ? -23.141 -11.281 -1.012 1 95 181 GLU B CA 1
ATOM 3940 C C . GLU B 1 181 ? -23.609 -9.852 -1.247 1 95 181 GLU B C 1
ATOM 3942 O O . GLU B 1 181 ? -23.234 -9.219 -2.232 1 95 181 GLU B O 1
ATOM 3947 N N . GLN B 1 182 ? -24.453 -9.359 -0.429 1 93.94 182 GLN B N 1
ATOM 3948 C CA . GLN B 1 182 ? -24.953 -7.996 -0.563 1 93.94 182 GLN B CA 1
ATOM 3949 C C . GLN B 1 182 ? -23.828 -6.977 -0.424 1 93.94 182 GLN B C 1
ATOM 3951 O O . GLN B 1 182 ? -23.766 -6 -1.176 1 93.94 182 GLN B O 1
ATOM 3956 N N . ALA B 1 183 ? -22.984 -7.227 0.529 1 93.19 183 ALA B N 1
ATOM 3957 C CA . ALA B 1 183 ? -21.828 -6.363 0.692 1 93.19 183 ALA B CA 1
ATOM 3958 C C . ALA B 1 183 ? -20.953 -6.375 -0.561 1 93.19 183 ALA B C 1
ATOM 3960 O O . ALA B 1 183 ? -20.531 -5.32 -1.042 1 93.19 183 ALA B O 1
ATOM 3961 N N . LYS B 1 184 ? -20.734 -7.547 -1.062 1 94.69 184 LYS B N 1
ATOM 3962 C CA . LYS B 1 184 ? -19.938 -7.648 -2.281 1 94.69 184 LYS B CA 1
ATOM 3963 C C . LYS B 1 184 ? -20.547 -6.824 -3.41 1 94.69 184 LYS B C 1
ATOM 3965 O O . LYS B 1 184 ? -19.828 -6.098 -4.109 1 94.69 184 LYS B O 1
ATOM 3970 N N . GLN B 1 185 ? -21.797 -6.91 -3.57 1 94.12 185 GLN B N 1
ATOM 3971 C CA . GLN B 1 185 ? -22.484 -6.176 -4.625 1 94.12 185 GLN B CA 1
ATOM 3972 C C . GLN B 1 185 ? -22.297 -4.668 -4.461 1 94.12 185 GLN B C 1
ATOM 3974 O O . GLN B 1 185 ? -22.078 -3.955 -5.438 1 94.12 185 GLN B O 1
ATOM 3979 N N . LYS B 1 186 ? -22.391 -4.262 -3.336 1 91.88 186 LYS B N 1
ATOM 3980 C CA . LYS B 1 186 ? -22.25 -2.83 -3.072 1 91.88 186 LYS B CA 1
ATOM 3981 C C . LYS B 1 186 ? -20.828 -2.354 -3.359 1 91.88 186 LYS B C 1
ATOM 3983 O O . LYS B 1 186 ? -20.641 -1.278 -3.928 1 91.88 186 LYS B O 1
ATOM 3988 N N . PHE B 1 187 ? -19.891 -3.102 -2.918 1 93.88 187 PHE B N 1
ATOM 3989 C CA . PHE B 1 187 ? -18.5 -2.77 -3.23 1 93.88 187 PHE B CA 1
ATOM 3990 C C . PHE B 1 187 ? -18.281 -2.74 -4.738 1 93.88 187 PHE B C 1
ATOM 3992 O O . PHE B 1 187 ? -17.641 -1.824 -5.258 1 93.88 187 PHE B O 1
ATOM 3999 N N . MET B 1 188 ? -18.906 -3.674 -5.391 1 93.88 188 MET B N 1
ATOM 4000 C CA . MET B 1 188 ? -18.719 -3.799 -6.832 1 93.88 188 MET B CA 1
ATOM 4001 C C . MET B 1 188 ? -19.469 -2.707 -7.578 1 93.88 188 MET B C 1
ATOM 4003 O O . MET B 1 188 ? -19.203 -2.451 -8.75 1 93.88 188 MET B O 1
ATOM 4007 N N . GLU B 1 189 ? -20.406 -2.104 -6.941 1 93.25 189 GLU B N 1
ATOM 4008 C CA . GLU B 1 189 ? -21.156 -1.002 -7.539 1 93.25 189 GLU B CA 1
ATOM 4009 C C . GLU B 1 189 ? -20.344 0.295 -7.5 1 93.25 189 GLU B C 1
ATOM 4011 O O . GLU B 1 189 ? -20.625 1.224 -8.266 1 93.25 189 GLU B O 1
ATOM 4016 N N . GLU B 1 190 ? -19.469 0.368 -6.578 1 93.12 190 GLU B N 1
ATOM 4017 C CA . GLU B 1 190 ? -18.609 1.547 -6.5 1 93.12 190 GLU B CA 1
ATOM 4018 C C . GLU B 1 190 ? -17.656 1.613 -7.684 1 93.12 190 GLU B C 1
ATOM 4020 O O . GLU B 1 190 ? -16.844 0.71 -7.883 1 93.12 190 GLU B O 1
ATOM 4025 N N . GLU B 1 191 ? -17.688 2.668 -8.414 1 91.12 191 GLU B N 1
ATOM 4026 C CA . GLU B 1 191 ? -16.938 2.805 -9.656 1 91.12 191 GLU B CA 1
ATOM 4027 C C . GLU B 1 191 ? -15.438 2.645 -9.422 1 91.12 191 GLU B C 1
ATOM 4029 O O . GLU B 1 191 ? -14.742 1.998 -10.211 1 91.12 191 GLU B O 1
ATOM 4034 N N . SER B 1 192 ? -14.922 3.223 -8.406 1 88.56 192 SER B N 1
ATOM 4035 C CA . SER B 1 192 ? -13.492 3.182 -8.117 1 88.56 192 SER B CA 1
ATOM 4036 C C . SER B 1 192 ? -13.023 1.753 -7.875 1 88.56 192 SER B C 1
ATOM 4038 O O . SER B 1 192 ? -11.867 1.418 -8.156 1 88.56 192 SER B O 1
ATOM 4040 N N . VAL B 1 193 ? -13.859 0.882 -7.367 1 93.56 193 VAL B N 1
ATOM 4041 C CA . VAL B 1 193 ? -13.531 -0.519 -7.121 1 93.56 193 VAL B CA 1
ATOM 4042 C C . VAL B 1 193 ? -13.695 -1.322 -8.406 1 93.56 193 VAL B C 1
ATOM 4044 O O . VAL B 1 193 ? -12.773 -2.025 -8.828 1 93.56 193 VAL B O 1
ATOM 4047 N N . ARG B 1 194 ? -14.797 -1.098 -9.039 1 94.62 194 ARG B N 1
ATOM 4048 C CA . ARG B 1 194 ? -15.141 -1.842 -10.242 1 94.62 194 ARG B CA 1
ATOM 4049 C C . ARG B 1 194 ? -14.125 -1.581 -11.352 1 94.62 194 ARG B C 1
ATOM 4051 O O . ARG B 1 194 ? -13.711 -2.508 -12.055 1 94.62 194 ARG B O 1
ATOM 4058 N N . ASN B 1 195 ? -13.727 -0.343 -11.508 1 93.88 195 ASN B N 1
ATOM 4059 C CA . ASN B 1 195 ? -12.797 0.026 -12.562 1 93.88 195 ASN B CA 1
ATOM 4060 C C . ASN B 1 195 ? -11.477 -0.733 -12.438 1 93.88 195 ASN B C 1
ATOM 4062 O O . ASN B 1 195 ? -10.922 -1.192 -13.438 1 93.88 195 ASN B O 1
ATOM 4066 N N . VAL B 1 196 ? -10.977 -0.873 -11.273 1 94.44 196 VAL B N 1
ATOM 4067 C CA . VAL B 1 196 ? -9.695 -1.539 -11.078 1 94.44 196 VAL B CA 1
ATOM 4068 C C . VAL B 1 196 ? -9.844 -3.035 -11.352 1 94.44 196 VAL B C 1
ATOM 4070 O O . VAL B 1 196 ? -8.953 -3.654 -11.938 1 94.44 196 VAL B O 1
ATOM 4073 N N . ILE B 1 197 ? -10.953 -3.625 -10.93 1 96.25 197 ILE B N 1
ATOM 4074 C CA . ILE B 1 197 ? -11.211 -5.035 -11.203 1 96.25 197 ILE B CA 1
ATOM 4075 C C . ILE B 1 197 ? -11.273 -5.266 -12.711 1 96.25 197 ILE B C 1
ATOM 4077 O O . ILE B 1 197 ? -10.727 -6.242 -13.227 1 96.25 197 ILE B O 1
ATOM 4081 N N . GLU B 1 198 ? -11.867 -4.344 -13.406 1 96.44 198 GLU B N 1
ATOM 4082 C CA . GLU B 1 198 ? -11.953 -4.441 -14.859 1 96.44 198 GLU B CA 1
ATOM 4083 C C . GLU B 1 198 ? -10.57 -4.348 -15.508 1 96.44 198 GLU B C 1
ATOM 4085 O O . GLU B 1 198 ? -10.281 -5.07 -16.453 1 96.44 198 GLU B O 1
ATOM 4090 N N . ILE B 1 199 ? -9.773 -3.469 -15 1 96 199 ILE B N 1
ATOM 4091 C CA . ILE B 1 199 ? -8.398 -3.379 -15.484 1 96 199 ILE B CA 1
ATOM 4092 C C . ILE B 1 199 ? -7.688 -4.711 -15.273 1 96 199 ILE B C 1
ATOM 4094 O O . ILE B 1 199 ? -7 -5.207 -16.172 1 96 199 ILE B O 1
ATOM 4098 N N . ALA B 1 200 ? -7.871 -5.312 -14.133 1 97.12 200 ALA B N 1
ATOM 4099 C CA . ALA B 1 200 ? -7.242 -6.594 -13.812 1 97.12 200 ALA B CA 1
ATOM 4100 C C . ALA B 1 200 ? -7.727 -7.691 -14.758 1 97.12 200 ALA B C 1
ATOM 4102 O O . ALA B 1 200 ? -6.938 -8.539 -15.188 1 97.12 200 ALA B O 1
ATOM 4103 N N . GLU B 1 201 ? -8.977 -7.664 -15.039 1 97.62 201 GLU B N 1
ATOM 4104 C CA . GLU B 1 201 ? -9.562 -8.664 -15.938 1 97.62 201 GLU B CA 1
ATOM 4105 C C . GLU B 1 201 ? -8.969 -8.562 -17.344 1 97.62 201 GLU B C 1
ATOM 4107 O O . GLU B 1 201 ? -8.914 -9.555 -18.062 1 97.62 201 GLU B O 1
ATOM 4112 N N . GLY B 1 202 ? -8.547 -7.402 -17.672 1 97.38 202 GLY B N 1
ATOM 4113 C CA . GLY B 1 202 ? -7.961 -7.176 -18.984 1 97.38 202 GLY B CA 1
ATOM 4114 C C . GLY B 1 202 ? -6.445 -7.238 -18.984 1 97.38 202 GLY B C 1
ATOM 4115 O O . GLY B 1 202 ? -5.797 -6.77 -19.922 1 97.38 202 GLY B O 1
ATOM 4116 N N . ALA B 1 203 ? -5.863 -7.77 -17.969 1 98.31 203 ALA B N 1
ATOM 4117 C CA . ALA B 1 203 ? -4.406 -7.805 -17.828 1 98.31 203 ALA B CA 1
ATOM 4118 C C . ALA B 1 203 ? -3.779 -8.672 -18.922 1 98.31 203 ALA B C 1
ATOM 4120 O O . ALA B 1 203 ? -4.418 -9.586 -19.438 1 98.31 203 ALA B O 1
ATOM 4121 N N . ASP B 1 204 ? -2.541 -8.344 -19.219 1 98.25 204 ASP B N 1
ATOM 4122 C CA . ASP B 1 204 ? -1.765 -9.141 -20.156 1 98.25 204 ASP B CA 1
ATOM 4123 C C . ASP B 1 204 ? -1.074 -10.305 -19.453 1 98.25 204 ASP B C 1
ATOM 4125 O O . ASP B 1 204 ? -0.883 -11.367 -20.047 1 98.25 204 ASP B O 1
ATOM 4129 N N . VAL B 1 205 ? -0.712 -10.031 -18.234 1 98.31 205 VAL B N 1
ATOM 4130 C CA . VAL B 1 205 ? 0.006 -11.016 -17.422 1 98.31 205 VAL B CA 1
ATOM 4131 C C . VAL B 1 205 ? -0.547 -11.023 -16 1 98.31 205 VAL B C 1
ATOM 4133 O O . VAL B 1 205 ? -0.787 -9.961 -15.422 1 98.31 205 VAL B O 1
ATOM 4136 N N . ALA B 1 206 ? -0.793 -12.172 -15.508 1 98.56 206 ALA B N 1
ATOM 4137 C CA . ALA B 1 206 ? -1.109 -12.391 -14.102 1 98.56 206 ALA B CA 1
ATOM 4138 C C . ALA B 1 206 ? -0.065 -13.281 -13.438 1 98.56 206 ALA B C 1
ATOM 4140 O O . ALA B 1 206 ? 0.284 -14.336 -13.961 1 98.56 206 ALA B O 1
ATOM 4141 N N . VAL B 1 207 ? 0.489 -12.805 -12.344 1 98.12 207 VAL B N 1
ATOM 4142 C CA . VAL B 1 207 ? 1.401 -13.594 -11.523 1 98.12 207 VAL B CA 1
ATOM 4143 C C . VAL B 1 207 ? 0.792 -13.82 -10.141 1 98.12 207 VAL B C 1
ATOM 4145 O O . VAL B 1 207 ? 0.46 -12.859 -9.445 1 98.12 207 VAL B O 1
ATOM 4148 N N . PHE B 1 208 ? 0.592 -15.07 -9.789 1 97.06 208 PHE B N 1
ATOM 4149 C CA . PHE B 1 208 ? -0.123 -15.328 -8.547 1 97.06 208 PHE B CA 1
ATOM 4150 C C . PHE B 1 208 ? 0.405 -16.594 -7.867 1 97.06 208 PHE B C 1
ATOM 4152 O O . PHE B 1 208 ? 0.947 -17.469 -8.531 1 97.06 208 PHE B O 1
ATOM 4159 N N . GLY B 1 209 ? 0.307 -16.594 -6.566 1 95.56 209 GLY B N 1
ATOM 4160 C CA . GLY B 1 209 ? 0.614 -17.797 -5.801 1 95.56 209 GLY B CA 1
ATOM 4161 C C . GLY B 1 209 ? -0.506 -18.812 -5.816 1 95.56 209 GLY B C 1
ATOM 4162 O O . GLY B 1 209 ? -1.654 -18.484 -6.113 1 95.56 209 GLY B O 1
ATOM 4163 N N . ILE B 1 210 ? -0.121 -20.047 -5.516 1 95.94 210 ILE B N 1
ATOM 4164 C CA . ILE B 1 210 ? -1.065 -21.141 -5.309 1 95.94 210 ILE B CA 1
ATOM 4165 C C . ILE B 1 210 ? -0.985 -21.625 -3.861 1 95.94 210 ILE B C 1
ATOM 4167 O O . ILE B 1 210 ? 0.063 -22.094 -3.416 1 95.94 210 ILE B O 1
ATOM 4171 N N . GLY B 1 211 ? -2.096 -21.484 -3.162 1 93.06 211 GLY B N 1
ATOM 4172 C CA . GLY B 1 211 ? -2.115 -21.891 -1.768 1 93.06 211 GLY B CA 1
ATOM 4173 C C . GLY B 1 211 ? -2.668 -23.281 -1.565 1 93.06 211 GLY B C 1
ATOM 4174 O O . GLY B 1 211 ? -3.574 -23.719 -2.285 1 93.06 211 GLY B O 1
ATOM 4175 N N . ALA B 1 212 ? -2.109 -23.922 -0.563 1 92.12 212 ALA B N 1
ATOM 4176 C CA . ALA B 1 212 ? -2.658 -25.219 -0.169 1 92.12 212 ALA B CA 1
ATOM 4177 C C . ALA B 1 212 ? -3.713 -25.062 0.923 1 92.12 212 ALA B C 1
ATOM 4179 O O . ALA B 1 212 ? -3.611 -24.156 1.766 1 92.12 212 ALA B O 1
ATOM 4180 N N . LEU B 1 213 ? -4.715 -25.844 0.833 1 87.81 213 LEU B N 1
ATOM 4181 C CA . LEU B 1 213 ? -5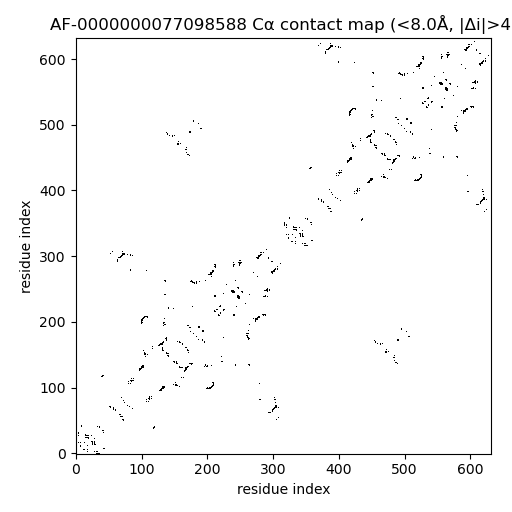.688 -25.875 1.92 1 87.81 213 LEU B CA 1
ATOM 4182 C C . LEU B 1 213 ? -5.23 -26.812 3.027 1 87.81 213 LEU B C 1
ATOM 4184 O O . LEU B 1 213 ? -5.684 -27.953 3.104 1 87.81 213 LEU B O 1
ATOM 4188 N N . ASP B 1 214 ? -4.297 -26.297 3.699 1 79.75 214 ASP B N 1
ATOM 4189 C CA . ASP B 1 214 ? -3.771 -27.031 4.848 1 79.75 214 ASP B CA 1
ATOM 4190 C C . ASP B 1 214 ? -3.592 -26.109 6.051 1 79.75 214 ASP B C 1
ATOM 4192 O O . ASP B 1 214 ? -3.447 -24.891 5.891 1 79.75 214 ASP B O 1
ATOM 4196 N N . TYR B 1 215 ? -3.744 -26.594 7.133 1 68.12 215 TYR B N 1
ATOM 4197 C CA . TYR B 1 215 ? -3.746 -25.812 8.367 1 68.12 215 TYR B CA 1
ATOM 4198 C C . TYR B 1 215 ? -2.414 -25.094 8.562 1 68.12 215 TYR B C 1
ATOM 4200 O O . TYR B 1 215 ? -2.332 -24.125 9.312 1 68.12 215 TYR B O 1
ATOM 4208 N N . ASN B 1 216 ? -1.472 -25.453 7.91 1 64.81 216 ASN B N 1
ATOM 4209 C CA . ASN B 1 216 ? -0.166 -24.828 8.094 1 64.81 216 ASN B CA 1
ATOM 4210 C C . ASN B 1 216 ? 0.124 -23.812 7 1 64.81 216 ASN B C 1
ATOM 4212 O O . ASN B 1 216 ? 1.206 -23.219 6.965 1 64.81 216 ASN B O 1
ATOM 4216 N N . SER B 1 217 ? -0.893 -23.547 6.336 1 69.81 217 SER B N 1
ATOM 4217 C CA . SER B 1 217 ? -0.677 -22.641 5.215 1 69.81 217 SER B CA 1
ATOM 4218 C C . SER B 1 217 ? -0.761 -21.188 5.66 1 69.81 217 SER B C 1
ATOM 4220 O O . SER B 1 217 ? -1.331 -20.875 6.711 1 69.81 217 SER B O 1
ATOM 4222 N N . THR B 1 218 ? -0.128 -20.344 4.918 1 65.12 218 THR B N 1
ATOM 4223 C CA . THR B 1 218 ? -0.121 -18.906 5.184 1 65.12 218 THR B CA 1
ATOM 4224 C C . THR B 1 218 ? -1.542 -18.344 5.18 1 65.12 218 THR B C 1
ATOM 4226 O O . THR B 1 218 ? -1.865 -17.453 5.965 1 65.12 218 THR B O 1
ATOM 4229 N N . ILE B 1 219 ? -2.379 -18.891 4.465 1 64.75 219 ILE B N 1
ATOM 4230 C CA . ILE B 1 219 ? -3.752 -18.406 4.332 1 64.75 219 ILE B CA 1
ATOM 4231 C C . ILE B 1 219 ? -4.504 -18.641 5.641 1 64.75 219 ILE B C 1
ATOM 4233 O O . ILE B 1 219 ? -5.305 -17.797 6.055 1 64.75 219 ILE B O 1
ATOM 4237 N N . MET B 1 220 ? -4.18 -19.703 6.203 1 64.44 220 MET B N 1
ATOM 4238 C CA . MET B 1 220 ? -4.801 -20.016 7.488 1 64.44 220 MET B CA 1
ATOM 4239 C C . MET B 1 220 ? -4.203 -19.172 8.602 1 64.44 220 MET B C 1
ATOM 4241 O O . MET B 1 220 ? -4.926 -18.672 9.469 1 64.44 220 MET B O 1
ATOM 4245 N N . ASN B 1 221 ? -2.984 -19.016 8.406 1 61.62 221 ASN B N 1
ATOM 4246 C CA . ASN B 1 221 ? -2.275 -18.281 9.453 1 61.62 221 ASN B CA 1
ATOM 4247 C C . ASN B 1 221 ? -2.625 -16.797 9.453 1 61.62 221 ASN B C 1
ATOM 4249 O O . ASN B 1 221 ? -2.475 -16.125 10.469 1 61.62 221 ASN B O 1
ATOM 4253 N N . THR B 1 222 ? -3.104 -16.359 8.406 1 63.78 222 THR B N 1
ATOM 4254 C CA . THR B 1 222 ? -3.418 -14.945 8.289 1 63.78 222 THR B CA 1
ATOM 4255 C C . THR B 1 222 ? -4.926 -14.711 8.359 1 63.78 222 THR B C 1
ATOM 4257 O O . THR B 1 222 ? -5.395 -13.586 8.195 1 63.78 222 THR B O 1
ATOM 4260 N N . ASP B 1 223 ? -5.637 -15.742 8.609 1 66.31 223 ASP B N 1
ATOM 4261 C CA . ASP B 1 223 ? -7.094 -15.711 8.734 1 66.31 223 ASP B CA 1
ATOM 4262 C C . ASP B 1 223 ? -7.734 -15.016 7.535 1 66.31 223 ASP B C 1
ATOM 4264 O O . ASP B 1 223 ? -8.711 -14.281 7.684 1 66.31 223 ASP B O 1
ATOM 4268 N N . ILE B 1 224 ? -7.07 -15.141 6.48 1 70.44 224 ILE B N 1
ATOM 4269 C CA . ILE B 1 224 ? -7.68 -14.578 5.277 1 70.44 224 ILE B CA 1
ATOM 4270 C C . ILE B 1 224 ? -9.008 -15.281 4.996 1 70.44 224 ILE B C 1
ATOM 4272 O O . ILE B 1 224 ? -10.008 -14.633 4.695 1 70.44 224 ILE B O 1
ATOM 4276 N N . ILE B 1 225 ? -8.93 -16.609 5.055 1 73.69 225 ILE B N 1
ATOM 4277 C CA . ILE B 1 225 ? -10.141 -17.406 5.098 1 73.69 225 ILE B CA 1
ATOM 4278 C C . ILE B 1 225 ? -10.461 -17.781 6.547 1 73.69 225 ILE B C 1
ATOM 4280 O O . ILE B 1 225 ? -9.68 -18.453 7.207 1 73.69 225 ILE B O 1
ATOM 4284 N N . PRO B 1 226 ? -11.633 -17.281 6.934 1 75.75 226 PRO B N 1
ATOM 4285 C CA . PRO B 1 226 ? -11.961 -17.625 8.32 1 75.75 226 PRO B CA 1
ATOM 4286 C C . PRO B 1 226 ? -11.953 -19.125 8.578 1 75.75 226 PRO B C 1
ATOM 4288 O O . PRO B 1 226 ? -12.352 -19.906 7.719 1 75.75 226 PRO B O 1
ATOM 4291 N N . PRO B 1 227 ? -11.414 -19.516 9.773 1 75.75 227 PRO B N 1
ATOM 4292 C CA . PRO B 1 227 ? -11.258 -20.938 10.094 1 75.75 227 PRO B CA 1
ATOM 4293 C C . PRO B 1 227 ? -12.523 -21.75 9.836 1 75.75 227 PRO B C 1
ATOM 4295 O O . PRO B 1 227 ? -12.461 -22.859 9.32 1 75.75 227 PRO B O 1
ATOM 4298 N N . GLY B 1 228 ? -13.695 -21.281 10.242 1 78.69 228 GLY B N 1
ATOM 4299 C CA . GLY B 1 228 ? -14.938 -21.984 9.984 1 78.69 228 GLY B CA 1
ATOM 4300 C C . GLY B 1 228 ? -15.18 -22.25 8.508 1 78.69 228 GLY B C 1
ATOM 4301 O O . GLY B 1 228 ? -15.633 -23.328 8.133 1 78.69 228 GLY B O 1
ATOM 4302 N N . GLU B 1 229 ? -14.82 -21.359 7.641 1 85.5 229 GLU B N 1
ATOM 4303 C CA . GLU B 1 229 ? -14.969 -21.516 6.195 1 85.5 229 GLU B CA 1
ATOM 4304 C C . GLU B 1 229 ? -13.953 -22.5 5.637 1 85.5 229 GLU B C 1
ATOM 4306 O O . GLU B 1 229 ? -14.273 -23.312 4.766 1 85.5 229 GLU B O 1
ATOM 4311 N N . TYR B 1 230 ? -12.836 -22.469 6.168 1 84.25 230 TYR B N 1
ATOM 4312 C CA . TYR B 1 230 ? -11.734 -23.328 5.73 1 84.25 230 TYR B CA 1
ATOM 4313 C C . TYR B 1 230 ? -12.109 -24.797 5.859 1 84.25 230 TYR B C 1
ATOM 4315 O O . TYR B 1 230 ? -11.969 -25.562 4.902 1 84.25 230 TYR B O 1
ATOM 4323 N N . ASP B 1 231 ? -12.555 -25.188 6.988 1 88.06 231 ASP B N 1
ATOM 4324 C CA . ASP B 1 231 ? -12.906 -26.578 7.25 1 88.06 231 ASP B CA 1
ATOM 4325 C C . ASP B 1 231 ? -14.016 -27.047 6.312 1 88.06 231 ASP B C 1
ATOM 4327 O O . ASP B 1 231 ? -13.953 -28.156 5.777 1 88.06 231 ASP B O 1
ATOM 4331 N N . ARG B 1 232 ? -14.969 -26.234 6.133 1 92.5 232 ARG B N 1
ATOM 4332 C CA . ARG B 1 232 ? -16.094 -26.562 5.254 1 92.5 232 ARG B CA 1
ATOM 4333 C C . ARG B 1 232 ? -15.625 -26.75 3.816 1 92.5 232 ARG B C 1
ATOM 4335 O O . ARG B 1 232 ? -16.031 -27.703 3.15 1 92.5 232 ARG B O 1
ATOM 4342 N N . LEU B 1 233 ? -14.781 -25.984 3.328 1 93.69 233 LEU B N 1
ATOM 4343 C CA . LEU B 1 233 ? -14.273 -26.047 1.962 1 93.69 233 LEU B CA 1
ATOM 4344 C C . LEU B 1 233 ? -13.375 -27.266 1.775 1 93.69 233 LEU B C 1
ATOM 4346 O O . LEU B 1 233 ? -13.43 -27.938 0.736 1 93.69 233 LEU B O 1
ATOM 4350 N N . LYS B 1 234 ? -12.594 -27.547 2.777 1 91.94 234 LYS B N 1
ATOM 4351 C CA . LYS B 1 234 ? -11.75 -28.75 2.752 1 91.94 234 LYS B CA 1
ATOM 4352 C C . LYS B 1 234 ? -12.602 -30.016 2.734 1 91.94 234 LYS B C 1
ATOM 4354 O O . LYS B 1 234 ? -12.312 -30.938 1.976 1 91.94 234 LYS B O 1
ATOM 4359 N N . ASP B 1 235 ? -13.641 -30 3.543 1 94 235 ASP B N 1
ATOM 4360 C CA . ASP B 1 235 ? -14.547 -31.141 3.629 1 94 235 ASP B CA 1
ATOM 4361 C C . ASP B 1 235 ? -15.258 -31.375 2.301 1 94 235 ASP B C 1
ATOM 4363 O O . ASP B 1 235 ? -15.609 -32.5 1.975 1 94 235 ASP B O 1
ATOM 4367 N N . LYS B 1 236 ? -15.406 -30.344 1.548 1 96.25 236 LYS B N 1
ATOM 4368 C CA . LYS B 1 236 ? -16.062 -30.453 0.244 1 96.25 236 LYS B CA 1
ATOM 4369 C C . LYS B 1 236 ? -15.07 -30.922 -0.825 1 96.25 236 LYS B C 1
ATOM 4371 O O . LYS B 1 236 ? -15.43 -31.016 -2 1 96.25 236 LYS B O 1
ATOM 4376 N N . GLY B 1 237 ? -13.789 -31.094 -0.412 1 96.38 237 GLY B N 1
ATOM 4377 C CA . GLY B 1 237 ? -12.812 -31.672 -1.321 1 96.38 237 GLY B CA 1
ATOM 4378 C C . GLY B 1 237 ? -11.773 -30.656 -1.788 1 96.38 237 GLY B C 1
ATOM 4379 O O . GLY B 1 237 ? -10.977 -30.953 -2.684 1 96.38 237 GLY B O 1
ATOM 4380 N N . GLY B 1 238 ? -11.789 -29.516 -1.211 1 95.94 238 GLY B N 1
ATOM 4381 C CA . GLY B 1 238 ? -10.805 -28.516 -1.6 1 95.94 238 GLY B CA 1
ATOM 4382 C C . GLY B 1 238 ? -9.383 -28.922 -1.284 1 95.94 238 GLY B C 1
ATOM 4383 O O . GLY B 1 238 ? -9.102 -29.453 -0.203 1 95.94 238 GLY B O 1
ATOM 4384 N N . VAL B 1 239 ? -8.453 -28.672 -2.229 1 95.81 239 VAL B N 1
ATOM 4385 C CA . VAL B 1 239 ? -7.059 -29.031 -1.989 1 95.81 239 VAL B CA 1
ATOM 4386 C C . VAL B 1 239 ? -6.18 -27.797 -2.107 1 95.81 239 VAL B C 1
ATOM 4388 O O . VAL B 1 239 ? -5.043 -27.781 -1.635 1 95.81 239 VAL B O 1
ATOM 4391 N N . GLY B 1 240 ? -6.699 -26.797 -2.828 1 95.56 240 GLY B N 1
ATOM 4392 C CA . GLY B 1 240 ? -5.926 -25.578 -3.037 1 95.56 240 GLY B CA 1
ATOM 4393 C C . GLY B 1 240 ? -6.793 -24.375 -3.312 1 95.56 240 GLY B C 1
ATOM 4394 O O . GLY B 1 240 ? -8.016 -24.484 -3.42 1 95.56 240 GLY B O 1
ATOM 4395 N N . GLU B 1 241 ? -6.129 -23.234 -3.314 1 94.06 241 GLU B N 1
ATOM 4396 C CA . GLU B 1 241 ? -6.844 -22 -3.619 1 94.06 241 GLU B CA 1
ATOM 4397 C C . GLU B 1 241 ? -5.957 -21.031 -4.387 1 94.06 241 GLU B C 1
ATOM 4399 O O . GLU B 1 241 ? -4.73 -21.062 -4.262 1 94.06 241 GLU B O 1
ATOM 4404 N N . ILE B 1 242 ? -6.578 -20.266 -5.258 1 94.88 242 ILE B N 1
ATOM 4405 C CA . ILE B 1 242 ? -6.043 -19.078 -5.895 1 94.88 242 ILE B CA 1
ATOM 4406 C C . ILE B 1 242 ? -7.004 -17.906 -5.68 1 94.88 242 ILE B C 1
ATOM 4408 O O . ILE B 1 242 ? -8.18 -17.984 -6.051 1 94.88 242 ILE B O 1
ATOM 4412 N N . LEU B 1 243 ? -6.551 -16.875 -5.062 1 92.5 243 LEU B N 1
ATOM 4413 C CA . LEU B 1 243 ? -7.395 -15.719 -4.75 1 92.5 243 LEU B CA 1
ATOM 4414 C C . LEU B 1 243 ? -8.586 -16.141 -3.891 1 92.5 243 LEU B C 1
ATOM 4416 O O . LEU B 1 243 ? -9.703 -15.648 -4.09 1 92.5 243 LEU B O 1
ATOM 4420 N N . CYS B 1 244 ? -8.398 -17.172 -3.082 1 91.56 244 CYS B N 1
ATOM 4421 C CA . CYS B 1 244 ? -9.367 -17.734 -2.146 1 91.56 244 CYS B CA 1
ATOM 4422 C C . CYS B 1 244 ? -10.438 -18.531 -2.881 1 91.56 244 CYS B C 1
ATOM 4424 O O . CYS B 1 244 ? -11.367 -19.047 -2.26 1 91.56 244 CYS B O 1
ATOM 4426 N N . HIS B 1 245 ? -10.328 -18.562 -4.211 1 94.75 245 HIS B N 1
ATOM 4427 C CA . HIS B 1 245 ? -11.148 -19.531 -4.93 1 94.75 245 HIS B CA 1
ATOM 4428 C C . HIS B 1 245 ? -10.633 -20.953 -4.727 1 94.75 245 HIS B C 1
ATOM 4430 O O . HIS B 1 245 ? -9.547 -21.297 -5.199 1 94.75 245 HIS B O 1
ATOM 4436 N N . VAL B 1 246 ? -11.461 -21.719 -4.086 1 95.25 246 VAL B N 1
ATOM 4437 C CA . VAL B 1 246 ? -11.016 -23.047 -3.689 1 95.25 246 VAL B CA 1
ATOM 4438 C C . VAL B 1 246 ? -11.398 -24.078 -4.762 1 95.25 246 VAL B C 1
ATOM 4440 O O . VAL B 1 246 ? -12.516 -24.031 -5.293 1 95.25 246 VAL B O 1
ATOM 4443 N N . PHE B 1 247 ? -10.469 -24.953 -5.051 1 97.19 247 PHE B N 1
ATOM 4444 C CA . PHE B 1 247 ? -10.703 -25.969 -6.074 1 97.19 247 PHE B CA 1
ATOM 4445 C C . PHE B 1 247 ? -10.281 -27.344 -5.59 1 97.19 247 PHE B C 1
ATOM 4447 O O . PHE B 1 247 ? -9.531 -27.469 -4.617 1 97.19 247 PHE B O 1
ATOM 4454 N N . ASP B 1 248 ? -10.828 -28.359 -6.227 1 97.88 248 ASP B N 1
ATOM 4455 C CA . ASP B 1 248 ? -10.477 -29.734 -5.871 1 97.88 248 ASP B CA 1
ATOM 4456 C C . ASP B 1 248 ? -9.32 -30.25 -6.719 1 97.88 248 ASP B C 1
ATOM 4458 O O . ASP B 1 248 ? -8.742 -29.5 -7.512 1 97.88 248 ASP B O 1
ATOM 4462 N N . ILE B 1 249 ? -8.914 -31.469 -6.508 1 97.56 249 ILE B N 1
ATOM 4463 C CA . ILE B 1 249 ? -7.715 -32.031 -7.105 1 97.56 249 ILE B CA 1
ATOM 4464 C C . ILE B 1 249 ? -7.891 -32.125 -8.617 1 97.56 249 ILE B C 1
ATOM 4466 O O . ILE B 1 249 ? -6.906 -32.219 -9.359 1 97.56 249 ILE B O 1
ATOM 4470 N N . GLU B 1 250 ? -9.148 -32.125 -9.109 1 97.81 250 GLU B N 1
ATOM 4471 C CA . GLU B 1 250 ? -9.438 -32.219 -10.539 1 97.81 250 GLU B CA 1
ATOM 4472 C C . GLU B 1 250 ? -9.531 -30.844 -11.18 1 97.81 250 GLU B C 1
ATOM 4474 O O . GLU B 1 250 ? -9.734 -30.719 -12.391 1 97.81 250 GLU B O 1
ATOM 4479 N N . GLY B 1 251 ? -9.398 -29.828 -10.391 1 97.56 251 GLY B N 1
ATOM 4480 C CA . GLY B 1 251 ? -9.383 -28.469 -10.906 1 97.56 251 GLY B CA 1
ATOM 4481 C C . GLY B 1 251 ? -10.758 -27.828 -10.906 1 97.56 251 GLY B C 1
ATOM 4482 O O . GLY B 1 251 ? -10.922 -26.719 -11.414 1 97.56 251 GLY B O 1
ATOM 4483 N N . ASN B 1 252 ? -11.734 -28.516 -10.359 1 97.75 252 ASN B N 1
ATOM 4484 C CA . ASN B 1 252 ? -13.07 -27.938 -10.273 1 97.75 252 ASN B CA 1
ATOM 4485 C C . ASN B 1 252 ? -13.203 -27 -9.086 1 97.75 252 ASN B C 1
ATOM 4487 O O . ASN B 1 252 ? -12.766 -27.328 -7.98 1 97.75 252 ASN B O 1
ATOM 4491 N N . LEU B 1 253 ? -13.844 -25.891 -9.344 1 96.75 253 LEU B N 1
ATOM 4492 C CA . LEU B 1 253 ? -14.117 -24.953 -8.258 1 96.75 253 LEU B CA 1
ATOM 4493 C C . LEU B 1 253 ? -15.109 -25.562 -7.266 1 96.75 253 LEU B C 1
ATOM 4495 O O . LEU B 1 253 ? -16.094 -26.188 -7.672 1 96.75 253 LEU B O 1
ATOM 4499 N N . ILE B 1 254 ? -14.812 -25.375 -6.023 1 96.62 254 ILE B N 1
ATOM 4500 C CA . ILE B 1 254 ? -15.75 -25.797 -4.992 1 96.62 254 ILE B CA 1
ATOM 4501 C C . ILE B 1 254 ? -16.891 -24.797 -4.891 1 96.62 254 ILE B C 1
ATOM 4503 O O . ILE B 1 254 ? -16.672 -23.609 -4.648 1 96.62 254 ILE B O 1
ATOM 4507 N N . GLU B 1 255 ? -18.109 -25.266 -5.133 1 94.69 255 GLU B N 1
ATOM 4508 C CA . GLU B 1 255 ? -19.266 -24.391 -5 1 94.69 255 GLU B CA 1
ATOM 4509 C C . GLU B 1 255 ? -19.625 -24.172 -3.533 1 94.69 255 GLU B C 1
ATOM 4511 O O . GLU B 1 255 ? -19.922 -25.125 -2.811 1 94.69 255 GLU B O 1
ATOM 4516 N N . ASP B 1 256 ? -19.594 -22.969 -3.148 1 94.44 256 ASP B N 1
ATOM 4517 C CA . ASP B 1 256 ? -19.891 -22.594 -1.77 1 94.44 256 ASP B CA 1
ATOM 4518 C C . ASP B 1 256 ? -20.312 -21.141 -1.68 1 94.44 256 ASP B C 1
ATOM 4520 O O . ASP B 1 256 ? -19.922 -20.312 -2.508 1 94.44 256 ASP B O 1
ATOM 4524 N N . SER B 1 257 ? -21.109 -20.844 -0.674 1 93.25 257 SER B N 1
ATOM 4525 C CA . SER B 1 257 ? -21.562 -19.469 -0.475 1 93.25 257 SER B CA 1
ATOM 4526 C C . SER B 1 257 ? -20.391 -18.531 -0.208 1 93.25 257 SER B C 1
ATOM 4528 O O . SER B 1 257 ? -20.5 -17.328 -0.406 1 93.25 257 SER B O 1
ATOM 4530 N N . PHE B 1 258 ? -19.25 -19.094 0.207 1 93.12 258 PHE B N 1
ATOM 4531 C CA . PHE B 1 258 ? -18.047 -18.312 0.463 1 93.12 258 PHE B CA 1
ATOM 4532 C C . PHE B 1 258 ? -17.594 -17.594 -0.797 1 93.12 258 PHE B C 1
ATOM 4534 O O . PHE B 1 258 ? -17.078 -16.469 -0.724 1 93.12 258 PHE B O 1
ATOM 4541 N N . ASN B 1 259 ? -17.859 -18.234 -1.917 1 93.31 259 ASN B N 1
ATOM 4542 C CA . ASN B 1 259 ? -17.453 -17.656 -3.193 1 93.31 259 ASN B CA 1
ATOM 4543 C C . ASN B 1 259 ? -18.141 -16.312 -3.453 1 93.31 259 ASN B C 1
ATOM 4545 O O . ASN B 1 259 ? -17.578 -15.445 -4.113 1 93.31 259 ASN B O 1
ATOM 4549 N N . LYS B 1 260 ? -19.281 -16.172 -2.896 1 94.81 260 LYS B N 1
ATOM 4550 C CA . LYS B 1 260 ? -20.094 -14.984 -3.133 1 94.81 260 LYS B CA 1
ATOM 4551 C C . LYS B 1 260 ? -19.625 -13.82 -2.271 1 94.81 260 LYS B C 1
ATOM 4553 O O . LYS B 1 260 ? -20.141 -12.703 -2.395 1 94.81 260 LYS B O 1
ATOM 4558 N N . ARG B 1 261 ? -18.625 -14.016 -1.507 1 94.12 261 ARG B N 1
ATOM 4559 C CA . ARG B 1 261 ? -18.125 -12.984 -0.603 1 94.12 261 ARG B CA 1
ATOM 4560 C C . ARG B 1 261 ? -16.766 -12.477 -1.064 1 94.12 261 ARG B C 1
ATOM 4562 O O . ARG B 1 261 ? -16.203 -11.562 -0.458 1 94.12 261 ARG B O 1
ATOM 4569 N N . LEU B 1 262 ? -16.281 -13.031 -2.104 1 94.19 262 LEU B N 1
ATOM 4570 C CA . LEU B 1 262 ? -14.93 -12.703 -2.551 1 94.19 262 LEU B CA 1
ATOM 4571 C C . LEU B 1 262 ? -14.938 -11.492 -3.471 1 94.19 262 LEU B C 1
ATOM 4573 O O . LEU B 1 262 ? -15.703 -11.438 -4.434 1 94.19 262 LEU B O 1
ATOM 4577 N N . VAL B 1 263 ? -14.078 -10.5 -3.129 1 94.69 263 VAL B N 1
ATOM 4578 C CA . VAL B 1 263 ? -13.828 -9.383 -4.027 1 94.69 263 VAL B CA 1
ATOM 4579 C C . VAL B 1 263 ? -12.531 -9.609 -4.793 1 94.69 263 VAL B C 1
ATOM 4581 O O . VAL B 1 263 ? -11.469 -9.125 -4.387 1 94.69 263 VAL B O 1
ATOM 4584 N N . SER B 1 264 ? -12.609 -10.297 -5.855 1 95.12 264 SER B N 1
ATOM 4585 C CA . SER B 1 264 ? -11.5 -10.703 -6.715 1 95.12 264 SER B CA 1
ATOM 4586 C C . SER B 1 264 ? -11.984 -11.008 -8.133 1 95.12 264 SER B C 1
ATOM 4588 O O . SER B 1 264 ? -13.188 -11.125 -8.375 1 95.12 264 SER B O 1
ATOM 4590 N N . ILE B 1 265 ? -11.055 -11.016 -9.008 1 96.06 265 ILE B N 1
ATOM 4591 C CA . ILE B 1 265 ? -11.414 -11.484 -10.344 1 96.06 265 ILE B CA 1
ATOM 4592 C C . ILE B 1 265 ? -11.875 -12.945 -10.273 1 96.06 265 ILE B C 1
ATOM 4594 O O . ILE B 1 265 ? -11.344 -13.727 -9.477 1 96.06 265 ILE B O 1
ATOM 4598 N N . SER B 1 266 ? -12.836 -13.281 -11.094 1 94.81 266 SER B N 1
ATOM 4599 C CA . SER B 1 266 ? -13.328 -14.656 -11.117 1 94.81 266 SER B CA 1
ATOM 4600 C C . SER B 1 266 ? -12.336 -15.578 -11.82 1 94.81 266 SER B C 1
ATOM 4602 O O . SER B 1 266 ? -11.461 -15.125 -12.555 1 94.81 266 SER B O 1
ATOM 4604 N N . PHE B 1 267 ? -12.484 -16.859 -11.562 1 94.69 267 PHE B N 1
ATOM 4605 C CA . PHE B 1 267 ? -11.68 -17.859 -12.25 1 94.69 267 PHE B CA 1
ATOM 4606 C C . PHE B 1 267 ? -11.883 -17.781 -13.758 1 94.69 267 PHE B C 1
ATOM 4608 O O . PHE B 1 267 ? -10.93 -17.938 -14.531 1 94.69 267 PHE B O 1
ATOM 4615 N N . GLU B 1 268 ? -13.094 -17.578 -14.141 1 95.25 268 GLU B N 1
ATOM 4616 C CA . GLU B 1 268 ? -13.414 -17.453 -15.562 1 95.25 268 GLU B CA 1
ATOM 4617 C C . GLU B 1 268 ? -12.656 -16.312 -16.203 1 95.25 268 GLU B C 1
ATOM 4619 O O . GLU B 1 268 ? -12.078 -16.469 -17.281 1 95.25 268 GLU B O 1
ATOM 4624 N N . ASN B 1 269 ? -12.664 -15.195 -15.562 1 97.12 269 ASN B N 1
ATOM 4625 C CA . ASN B 1 269 ? -11.969 -14.031 -16.109 1 97.12 269 ASN B CA 1
ATOM 4626 C C . ASN B 1 269 ? -10.453 -14.188 -16 1 97.12 269 ASN B C 1
ATOM 4628 O O . ASN B 1 269 ? -9.719 -13.719 -16.875 1 97.12 269 ASN B O 1
ATOM 4632 N N . LEU B 1 270 ? -9.992 -14.836 -14.953 1 97.69 270 LEU B N 1
ATOM 4633 C CA . LEU B 1 270 ? -8.562 -15.109 -14.812 1 97.69 270 LEU B CA 1
ATOM 4634 C C . LEU B 1 270 ? -8.055 -15.961 -15.969 1 97.69 270 LEU B C 1
ATOM 4636 O O . LEU B 1 270 ? -6.977 -15.703 -16.5 1 97.69 270 LEU B O 1
ATOM 4640 N N . LYS B 1 271 ? -8.805 -16.891 -16.406 1 96.94 271 LYS B N 1
ATOM 4641 C CA . LYS B 1 271 ? -8.43 -17.812 -17.469 1 96.94 271 LYS B CA 1
ATOM 4642 C C . LYS B 1 271 ? -8.305 -17.094 -18.812 1 96.94 271 LYS B C 1
ATOM 4644 O O . LYS B 1 271 ? -7.688 -17.609 -19.75 1 96.94 271 LYS B O 1
ATOM 4649 N N . LYS B 1 272 ? -8.906 -15.938 -18.922 1 97.62 272 LYS B N 1
ATOM 4650 C CA . LYS B 1 272 ? -8.875 -15.188 -20.172 1 97.62 272 LYS B CA 1
ATOM 4651 C C . LYS B 1 272 ? -7.574 -14.398 -20.297 1 97.62 272 LYS B C 1
ATOM 4653 O O . LYS B 1 272 ? -7.242 -13.922 -21.391 1 97.62 272 LYS B O 1
ATOM 4658 N N . ILE B 1 273 ? -6.891 -14.188 -19.234 1 98.25 273 ILE B N 1
ATOM 4659 C CA . ILE B 1 273 ? -5.625 -13.469 -19.281 1 98.25 273 ILE B CA 1
ATOM 4660 C C . ILE B 1 273 ? -4.602 -14.281 -20.062 1 98.25 273 ILE B C 1
ATOM 4662 O O . ILE B 1 273 ? -4.41 -15.469 -19.812 1 98.25 273 ILE B O 1
ATOM 4666 N N . PRO B 1 274 ? -3.891 -13.711 -21.016 1 97.81 274 PRO B N 1
ATOM 4667 C CA . PRO B 1 274 ? -3.043 -14.461 -21.938 1 97.81 274 PRO B CA 1
ATOM 4668 C C . PRO B 1 274 ? -1.908 -15.203 -21.25 1 97.81 274 PRO B C 1
ATOM 4670 O O . PRO B 1 274 ? -1.622 -16.359 -21.578 1 97.81 274 PRO B O 1
ATOM 4673 N N . ILE B 1 275 ? -1.245 -14.547 -20.312 1 98.38 275 ILE B N 1
ATOM 4674 C CA . ILE B 1 275 ? -0.154 -15.172 -19.578 1 98.38 275 ILE B CA 1
ATOM 4675 C C . ILE B 1 275 ? -0.515 -15.258 -18.094 1 98.38 275 ILE B C 1
ATOM 4677 O O . ILE B 1 275 ? -0.724 -14.227 -17.453 1 98.38 275 ILE B O 1
ATOM 4681 N N . ARG B 1 276 ? -0.625 -16.453 -17.562 1 98.69 276 ARG B N 1
ATOM 4682 C CA . ARG B 1 276 ? -1.016 -16.734 -16.188 1 98.69 276 ARG B CA 1
ATOM 4683 C C . ARG B 1 276 ? 0.052 -17.562 -15.484 1 98.69 276 ARG B C 1
ATOM 4685 O O . ARG B 1 276 ? 0.139 -18.766 -15.68 1 98.69 276 ARG B O 1
ATOM 4692 N N . VAL B 1 277 ? 0.837 -16.859 -14.664 1 98.62 277 VAL B N 1
ATOM 4693 C CA . VAL B 1 277 ? 2.006 -17.438 -14.016 1 98.62 277 VAL B CA 1
ATOM 4694 C C . VAL B 1 277 ? 1.644 -17.906 -12.609 1 98.62 277 VAL B C 1
ATOM 4696 O O . VAL B 1 277 ? 1.411 -17.078 -11.719 1 98.62 277 VAL B O 1
ATOM 4699 N N . GLY B 1 278 ? 1.579 -19.219 -12.43 1 98.5 278 GLY B N 1
ATOM 4700 C CA . GLY B 1 278 ? 1.439 -19.781 -11.094 1 98.5 278 GLY B CA 1
ATOM 4701 C C . GLY B 1 278 ? 2.77 -20.078 -10.422 1 98.5 278 GLY B C 1
ATOM 4702 O O . GLY B 1 278 ? 3.629 -20.75 -11 1 98.5 278 GLY B O 1
ATOM 4703 N N . VAL B 1 279 ? 2.918 -19.547 -9.211 1 98 279 VAL B N 1
ATOM 4704 C CA . VAL B 1 279 ? 4.164 -19.703 -8.469 1 98 279 VAL B CA 1
ATOM 4705 C C . VAL B 1 279 ? 3.891 -20.438 -7.16 1 98 279 VAL B C 1
ATOM 4707 O O . VAL B 1 279 ? 3.176 -19.938 -6.293 1 98 279 VAL B O 1
ATOM 4710 N N . ALA B 1 280 ? 4.395 -21.594 -6.992 1 96.75 280 ALA B N 1
ATOM 4711 C CA . ALA B 1 280 ? 4.238 -22.391 -5.781 1 96.75 280 ALA B CA 1
ATOM 4712 C C . ALA B 1 280 ? 5.25 -23.531 -5.746 1 96.75 280 ALA B C 1
ATOM 4714 O O . ALA B 1 280 ? 5.727 -23.984 -6.789 1 96.75 280 ALA B O 1
ATOM 4715 N N . TYR B 1 281 ? 5.527 -23.969 -4.582 1 95.31 281 TYR B N 1
ATOM 4716 C CA . TYR B 1 281 ? 6.551 -25 -4.426 1 95.31 281 TYR B CA 1
ATOM 4717 C C . TYR B 1 281 ? 6.355 -25.766 -3.127 1 95.31 281 TYR B C 1
ATOM 4719 O O . TYR B 1 281 ? 5.566 -25.359 -2.268 1 95.31 281 TYR B O 1
ATOM 4727 N N . GLY B 1 282 ? 7.043 -26.859 -3.113 1 92.69 282 GLY B N 1
ATOM 4728 C CA . GLY B 1 282 ? 7.066 -27.641 -1.886 1 92.69 282 GLY B CA 1
ATOM 4729 C C . GLY B 1 282 ? 6.133 -28.844 -1.922 1 92.69 282 GLY B C 1
ATOM 4730 O O . GLY B 1 282 ? 5.133 -28.828 -2.641 1 92.69 282 GLY B O 1
ATOM 4731 N N . LYS B 1 283 ? 6.426 -29.766 -1.063 1 90.94 283 LYS B N 1
ATOM 4732 C CA . LYS B 1 283 ? 5.645 -31 -0.966 1 90.94 283 LYS B CA 1
ATOM 4733 C C . LYS B 1 283 ? 4.234 -30.719 -0.451 1 90.94 283 LYS B C 1
ATOM 4735 O O . LYS B 1 283 ? 3.275 -31.375 -0.856 1 90.94 283 LYS B O 1
ATOM 4740 N N . GLU B 1 284 ? 4.133 -29.766 0.337 1 92.31 284 GLU B N 1
ATOM 4741 C CA . GLU B 1 284 ? 2.855 -29.453 0.974 1 92.31 284 GLU B CA 1
ATOM 4742 C C . GLU B 1 284 ? 1.869 -28.859 -0.024 1 92.31 284 GLU B C 1
ATOM 4744 O O . GLU B 1 284 ? 0.656 -28.906 0.186 1 92.31 284 GLU B O 1
ATOM 4749 N N . LYS B 1 285 ? 2.396 -28.344 -1.134 1 94.69 285 LYS B N 1
ATOM 4750 C CA . LYS B 1 285 ? 1.519 -27.656 -2.08 1 94.69 285 LYS B CA 1
ATOM 4751 C C . LYS B 1 285 ? 1.331 -28.484 -3.35 1 94.69 285 LYS B C 1
ATOM 4753 O O . LYS B 1 285 ? 0.664 -28.047 -4.289 1 94.69 285 LYS B O 1
ATOM 4758 N N . ARG B 1 286 ? 1.829 -29.656 -3.35 1 95.62 286 ARG B N 1
ATOM 4759 C CA . ARG B 1 286 ? 1.871 -30.438 -4.578 1 95.62 286 ARG B CA 1
ATOM 4760 C C . ARG B 1 286 ? 0.465 -30.719 -5.102 1 95.62 286 ARG B C 1
ATOM 4762 O O . ARG B 1 286 ? 0.224 -30.656 -6.309 1 95.62 286 ARG B O 1
ATOM 4769 N N . GLN B 1 287 ? -0.504 -31.031 -4.23 1 96.62 287 GLN B N 1
ATOM 4770 C CA . GLN B 1 287 ? -1.872 -31.281 -4.664 1 96.62 287 GLN B CA 1
ATOM 4771 C C . GLN B 1 287 ? -2.547 -30.016 -5.16 1 96.62 287 GLN B C 1
ATOM 4773 O O . GLN B 1 287 ? -3.316 -30.047 -6.121 1 96.62 287 GLN B O 1
ATOM 4778 N N . ALA B 1 288 ? -2.281 -28.969 -4.484 1 97.12 288 ALA B N 1
ATOM 4779 C CA . ALA B 1 288 ? -2.816 -27.672 -4.906 1 97.12 288 ALA B CA 1
ATOM 4780 C C . ALA B 1 288 ? -2.307 -27.297 -6.293 1 97.12 288 ALA B C 1
ATOM 4782 O O . ALA B 1 288 ? -3.076 -26.828 -7.141 1 97.12 288 ALA B O 1
ATOM 4783 N N . ILE B 1 289 ? -1.023 -27.531 -6.512 1 98.31 289 ILE B N 1
ATOM 4784 C CA . ILE B 1 289 ? -0.428 -27.219 -7.809 1 98.31 289 ILE B CA 1
ATOM 4785 C C . ILE B 1 289 ? -1.076 -28.078 -8.891 1 98.31 289 ILE B C 1
ATOM 4787 O O . ILE B 1 289 ? -1.447 -27.578 -9.953 1 98.31 289 ILE B O 1
ATOM 4791 N N . LEU B 1 290 ? -1.242 -29.312 -8.562 1 98.38 290 LEU B N 1
ATOM 4792 C CA . LEU B 1 290 ? -1.883 -30.203 -9.516 1 98.38 290 LEU B CA 1
ATOM 4793 C C . LEU B 1 290 ? -3.293 -29.734 -9.852 1 98.38 290 LEU B C 1
ATOM 4795 O O . LEU B 1 290 ? -3.666 -29.656 -11.023 1 98.38 290 LEU B O 1
ATOM 4799 N N . GLY B 1 291 ? -4.062 -29.453 -8.82 1 98.12 291 GLY B N 1
ATOM 4800 C CA . GLY B 1 291 ? -5.414 -28.953 -9.039 1 98.12 291 GLY B CA 1
ATOM 4801 C C . GLY B 1 291 ? -5.457 -27.703 -9.883 1 98.12 291 GLY B C 1
ATOM 4802 O O . GLY B 1 291 ? -6.316 -27.562 -10.758 1 98.12 291 GLY B O 1
ATOM 4803 N N . ALA B 1 292 ? -4.555 -26.766 -9.672 1 98.19 292 ALA B N 1
ATOM 4804 C CA . ALA B 1 292 ? -4.492 -25.516 -10.43 1 98.19 292 ALA B CA 1
ATOM 4805 C C . ALA B 1 292 ? -4.195 -25.797 -11.906 1 98.19 292 ALA B C 1
ATOM 4807 O O . ALA B 1 292 ? -4.766 -25.141 -12.789 1 98.19 292 ALA B O 1
ATOM 4808 N N . LEU B 1 293 ? -3.299 -26.719 -12.172 1 98.44 293 LEU B N 1
ATOM 4809 C CA . LEU B 1 293 ? -2.949 -27.094 -13.539 1 98.44 293 LEU B CA 1
ATOM 4810 C C . LEU B 1 293 ? -4.133 -27.75 -14.242 1 98.44 293 LEU B C 1
ATOM 4812 O O . LEU B 1 293 ? -4.445 -27.422 -15.383 1 98.44 293 LEU B O 1
ATOM 4816 N N . ARG B 1 294 ? -4.785 -28.594 -13.539 1 98 294 ARG B N 1
ATOM 4817 C CA . ARG B 1 294 ? -5.926 -29.297 -14.117 1 98 294 ARG B CA 1
ATOM 4818 C C . ARG B 1 294 ? -7.086 -28.344 -14.375 1 98 294 ARG B C 1
ATOM 4820 O O . ARG B 1 294 ? -7.879 -28.562 -15.297 1 98 294 ARG B O 1
ATOM 4827 N N . ALA B 1 295 ? -7.164 -27.328 -13.57 1 97 295 ALA B N 1
ATOM 4828 C CA . ALA B 1 295 ? -8.203 -26.312 -13.734 1 97 295 ALA B CA 1
ATOM 4829 C C . ALA B 1 295 ? -7.953 -25.469 -14.984 1 97 295 ALA B C 1
ATOM 4831 O O . ALA B 1 295 ? -8.844 -24.75 -15.445 1 97 295 ALA B O 1
ATOM 4832 N N . GLY B 1 296 ? -6.711 -25.531 -15.484 1 97.06 296 GLY B N 1
ATOM 4833 C CA . GLY B 1 296 ? -6.355 -24.75 -16.656 1 97.06 296 GLY B CA 1
ATOM 4834 C C . GLY B 1 296 ? -6.141 -23.281 -16.359 1 97.06 296 GLY B C 1
ATOM 4835 O O . GLY B 1 296 ? -6.176 -22.438 -17.266 1 97.06 296 GLY B O 1
ATOM 4836 N N . ILE B 1 297 ? -5.969 -22.922 -15.148 1 96.75 297 ILE B N 1
ATOM 4837 C CA . ILE B 1 297 ? -5.797 -21.531 -14.719 1 96.75 297 ILE B CA 1
ATOM 4838 C C . ILE B 1 297 ? -4.355 -21.094 -14.961 1 96.75 297 ILE B C 1
ATOM 4840 O O . ILE B 1 297 ? -4.105 -19.938 -15.312 1 96.75 297 ILE B O 1
ATOM 4844 N N . VAL B 1 298 ? -3.463 -21.969 -14.828 1 98.44 298 VAL B N 1
ATOM 4845 C CA . VAL B 1 298 ? -2.035 -21.688 -14.953 1 98.44 298 VAL B CA 1
ATOM 4846 C C . VAL B 1 298 ? -1.551 -22.078 -16.344 1 98.44 298 VAL B C 1
ATOM 4848 O O . VAL B 1 298 ? -1.834 -23.188 -16.812 1 98.44 298 VAL B O 1
ATOM 4851 N N . ASN B 1 299 ? -0.833 -21.172 -17 1 98.25 299 ASN B N 1
ATOM 4852 C CA . ASN B 1 299 ? -0.218 -21.609 -18.25 1 98.25 299 ASN B CA 1
ATOM 4853 C C . ASN B 1 299 ? 1.286 -21.344 -18.25 1 98.25 299 ASN B C 1
ATOM 4855 O O . ASN B 1 299 ? 1.976 -21.688 -19.219 1 98.25 299 ASN B O 1
ATOM 4859 N N . VAL B 1 300 ? 1.822 -20.781 -17.25 1 98.44 300 VAL B N 1
ATOM 4860 C CA . VAL B 1 300 ? 3.24 -20.781 -16.906 1 98.44 300 VAL B CA 1
ATOM 4861 C C . VAL B 1 300 ? 3.42 -21.188 -15.445 1 98.44 300 VAL B C 1
ATOM 4863 O O . VAL B 1 300 ? 2.812 -20.609 -14.547 1 98.44 300 VAL B O 1
ATOM 4866 N N . LEU B 1 301 ? 4.27 -22.203 -15.219 1 98.69 301 LEU B N 1
ATOM 4867 C CA . LEU B 1 301 ? 4.453 -22.719 -13.867 1 98.69 301 LEU B CA 1
ATOM 4868 C C . LEU B 1 301 ? 5.891 -22.516 -13.398 1 98.69 301 LEU B C 1
ATOM 4870 O O . LEU B 1 301 ? 6.832 -22.875 -14.117 1 98.69 301 LEU B O 1
ATOM 4874 N N . ILE B 1 302 ? 6.031 -21.906 -12.266 1 97.75 302 ILE B N 1
ATOM 4875 C CA . ILE B 1 302 ? 7.316 -21.844 -11.578 1 97.75 302 ILE B CA 1
ATOM 4876 C C . ILE B 1 302 ? 7.242 -22.625 -10.266 1 97.75 302 ILE B C 1
ATOM 4878 O O . ILE B 1 302 ? 6.453 -22.281 -9.383 1 97.75 302 ILE B O 1
ATOM 4882 N N . THR B 1 303 ? 8.039 -23.625 -10.156 1 97.56 303 THR B N 1
ATOM 4883 C CA . THR B 1 303 ? 7.957 -24.531 -9.016 1 97.56 303 THR B CA 1
ATOM 4884 C C . THR B 1 303 ? 9.312 -25.156 -8.727 1 97.56 303 THR B C 1
ATOM 4886 O O . THR B 1 303 ? 10.344 -24.688 -9.219 1 97.56 303 THR B O 1
ATOM 4889 N N . ASP B 1 304 ? 9.305 -26.047 -7.738 1 95.5 304 ASP B N 1
ATOM 4890 C CA . ASP B 1 304 ? 10.555 -26.703 -7.391 1 95.5 304 ASP B CA 1
ATOM 4891 C C . ASP B 1 304 ? 10.523 -28.172 -7.809 1 95.5 304 ASP B C 1
ATOM 4893 O O . ASP B 1 304 ? 9.523 -28.656 -8.352 1 95.5 304 ASP B O 1
ATOM 4897 N N . MET B 1 305 ? 11.641 -28.797 -7.582 1 92.81 305 MET B N 1
ATOM 4898 C CA . MET B 1 305 ? 11.797 -30.172 -8.047 1 92.81 305 MET B CA 1
ATOM 4899 C C . MET B 1 305 ? 10.867 -31.125 -7.277 1 92.81 305 MET B C 1
ATOM 4901 O O . MET B 1 305 ? 10.328 -32.062 -7.852 1 92.81 305 MET B O 1
ATOM 4905 N N . GLN B 1 306 ? 10.633 -30.859 -6.066 1 93.44 306 GLN B N 1
ATOM 4906 C CA . GLN B 1 306 ? 9.773 -31.719 -5.254 1 93.44 306 GLN B CA 1
ATOM 4907 C C . GLN B 1 306 ? 8.344 -31.734 -5.805 1 93.44 306 GLN B C 1
ATOM 4909 O O . GLN B 1 306 ? 7.754 -32.812 -5.965 1 93.44 306 GLN B O 1
ATOM 4914 N N . ALA B 1 307 ? 7.887 -30.656 -6.098 1 95.88 307 ALA B N 1
ATOM 4915 C CA . ALA B 1 307 ? 6.547 -30.562 -6.676 1 95.88 307 ALA B CA 1
ATOM 4916 C C . ALA B 1 307 ? 6.52 -31.156 -8.078 1 95.88 307 ALA B C 1
ATOM 4918 O O . ALA B 1 307 ? 5.59 -31.891 -8.438 1 95.88 307 ALA B O 1
ATOM 4919 N N . ALA B 1 308 ? 7.516 -30.859 -8.828 1 95.38 308 ALA B N 1
ATOM 4920 C CA . ALA B 1 308 ? 7.582 -31.344 -10.203 1 95.38 308 ALA B CA 1
ATOM 4921 C C . ALA B 1 308 ? 7.586 -32.875 -10.25 1 95.38 308 ALA B C 1
ATOM 4923 O O . ALA B 1 308 ? 6.879 -33.469 -11.062 1 95.38 308 ALA B O 1
ATOM 4924 N N . GLU B 1 309 ? 8.352 -33.438 -9.398 1 94.69 309 GLU B N 1
ATOM 4925 C CA . GLU B 1 309 ? 8.438 -34.906 -9.359 1 94.69 309 GLU B CA 1
ATOM 4926 C C . GLU B 1 309 ? 7.082 -35.531 -9.047 1 94.69 309 GLU B C 1
ATOM 4928 O O . GLU B 1 309 ? 6.703 -36.531 -9.656 1 94.69 309 GLU B O 1
ATOM 4933 N N . TYR B 1 310 ? 6.426 -34.969 -8.148 1 96.44 310 TYR B N 1
ATOM 4934 C CA . TYR B 1 310 ? 5.082 -35.438 -7.816 1 96.44 310 TYR B CA 1
ATOM 4935 C C . TYR B 1 310 ? 4.164 -35.312 -9.031 1 96.44 310 TYR B C 1
ATOM 4937 O O . TYR B 1 310 ? 3.436 -36.281 -9.344 1 96.44 310 TYR B O 1
ATOM 4945 N N . LEU B 1 311 ? 4.184 -34.219 -9.719 1 97.5 311 LEU B N 1
ATOM 4946 C CA . LEU B 1 311 ? 3.326 -34 -10.875 1 97.5 311 LEU B CA 1
ATOM 4947 C C . LEU B 1 311 ? 3.617 -35 -11.984 1 97.5 311 LEU B C 1
ATOM 4949 O O . LEU B 1 311 ? 2.695 -35.5 -12.617 1 97.5 311 LEU B O 1
ATOM 4953 N N . ILE B 1 312 ? 4.859 -35.281 -12.164 1 95.88 312 ILE B N 1
ATOM 4954 C CA . ILE B 1 312 ? 5.273 -36.219 -13.203 1 95.88 312 ILE B CA 1
ATOM 4955 C C . ILE B 1 312 ? 4.824 -37.625 -12.844 1 95.88 312 ILE B C 1
ATOM 4957 O O . ILE B 1 312 ? 4.312 -38.375 -13.688 1 95.88 312 ILE B O 1
ATOM 4961 N N . ALA B 1 313 ? 4.949 -37.938 -11.578 1 96.31 313 ALA B N 1
ATOM 4962 C CA . ALA B 1 313 ? 4.598 -39.281 -11.109 1 96.31 313 ALA B CA 1
ATOM 4963 C C . ALA B 1 313 ? 3.1 -39.531 -11.25 1 96.31 313 ALA B C 1
ATOM 4965 O O . ALA B 1 313 ? 2.682 -40.625 -11.633 1 96.31 313 ALA B O 1
ATOM 4966 N N . VAL B 1 314 ? 2.334 -38.562 -10.945 1 94.88 314 VAL B N 1
ATOM 4967 C CA . VAL B 1 314 ? 0.885 -38.719 -10.945 1 94.88 314 VAL B CA 1
ATOM 4968 C C . VAL B 1 314 ? 0.368 -38.75 -12.383 1 94.88 314 VAL B C 1
ATOM 4970 O O . VAL B 1 314 ? -0.646 -39.375 -12.672 1 94.88 314 VAL B O 1
ATOM 4973 N N . GLU B 1 315 ? 1.041 -38.156 -13.281 1 89.31 315 GLU B N 1
ATOM 4974 C CA . GLU B 1 315 ? 0.532 -38.031 -14.641 1 89.31 315 GLU B CA 1
ATOM 4975 C C . GLU B 1 315 ? 1.172 -39.031 -15.578 1 89.31 315 GLU B C 1
ATOM 4977 O O . GLU B 1 315 ? 0.78 -39.156 -16.734 1 89.31 315 GLU B O 1
ATOM 4982 N N . GLN B 1 316 ? 2.225 -39.688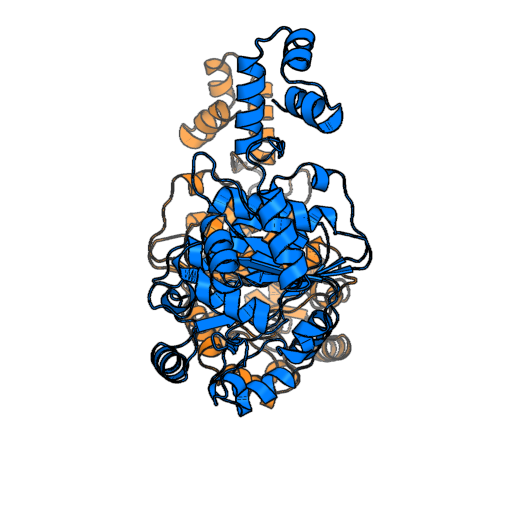 -15.141 1 78.75 316 GLN B N 1
ATOM 4983 C CA . GLN B 1 316 ? 2.746 -40.844 -15.883 1 78.75 316 GLN B CA 1
ATOM 4984 C C . GLN B 1 316 ? 1.84 -42.062 -15.734 1 78.75 316 GLN B C 1
ATOM 4986 O O . GLN B 1 316 ? 1.594 -42.781 -16.703 1 78.75 316 GLN B O 1
#

Foldseek 3Di:
DLVLQCCCAVVVDDLCRSCVVVVHDSVVSVVVVVVCVVVLQHPPPPQDPPQHCVVLFVLLCVLLVFPTEAAFGDDPDDSLLSLLQVLLVVCVVVDAAQFEEEEAFDLSPVSVLVSLLNYVVLVPDAHHNYEQAYQFAFDQFDPPDDPSLRCRTDCNSSVSNCVSNVHYYAHQPDQQFDDALVVLVVSCPDCSNVVRNVSSLAGQAYEYEKWFLDCPTSCNNRCSPPPVRSVVLVVQAFTIDTSNQTFHLQQHTRDDRRVSGGGGHDLVSLLVRNAYEYRDEDPSCLSRVNNNSNNNNHNYYYYYPNSSVVNSVVSD/DLVLQCCCAVVVDDLCRSCVVVVHDSVVSVVVVVVCVVVLQHVPPPQDPPQHCVVLFVVLCVLLVFPTEAAFDDDPDDSLLSLLQVLLVVCVVVDAAQFEEEEAFDLSPVSVLVSLLNYVVLVPDAHHNYEQAYQFAFDQFDPPDDPSLRCRTDCNSSVSNCVSNVHYYAHQPDQQFDDALVVLVVSCPDCSNVVRNVSSLAGQAYEYEKWFLDCPTSCNVRCSPPPVRSVVLVVQAFTIDTSNQTFHLQQHTRDDRRVSGGGGHDLVSLLVRNAYEYRDEDPSCLSRVNNNSNNNNHNYYYYYPNSSVVNVVVSD

Radius of gyration: 26.79 Å; Cα contacts (8 Å, |Δi|>4): 1282; chains: 2; bounding box: 70×82×46 Å

Sequence (632 aa):
MMKVVKMYYKNGMSQVDIGKKLNVSRMTVARALEQARKQGYVQIKINFPENSAANEEEFLEEKFDLKEAIIAYPREGEVIEEIGFLTADYMIRIMKNHMTLALTKGITLQKAIQYLEKDMRLRLQKYKDVKVVPLSGSNNPPASADEEYRLAYSNYLIDVVAKILKVSAYQIMAPLVVADEQAKQKFMEEESVRNVIEIAEGADVAVFGIGALDYNSTIMNTDIIPPGEYDRLKDKGGVGEILCHVFDIEGNLIEDSFNKRLVSISFENLKKIPIRVGVAYGKEKRQAILGALRAGIVNVLITDMQAAEYLIAVEQMMKVVKMYYKNGMSQVDIGKKLNVSRMTVARALEQARKQGYVQIKINFPENSAANEEEFLEEKFDLKEAIIAYPREGEVIEEIGFLTADYMIRIMKNHMTLALTKGITLQKAIQYLEKDMRLRLQKYKDVKVVPLSGSNNPPASADEEYRLAYSNYLIDVVAKILKVSAYQIMAPLVVADEQAKQKFMEEESVRNVIEIAEGADVAVFGIGALDYNSTIMNTDIIPPGEYDRLKDKGGVGEILCHVFDIEGNLIEDSFNKRLVSISFENLKKIPIRVGVAYGKEKRQAILGALRAGIVNVLITDMQAAEYLIAVEQ

InterPro domains:
  IPR007324 Sugar-binding domain, putative [PF04198] (55-312)
  IPR007630 RNA polymerase sigma-70 region 4 [PF04545] (3-38)
  IPR037171 NagB/RpiA transferase-like [SSF100950] (54-312)
  IPR051054 Bacterial SorC Transcriptional Regulators [PTHR34294] (2-315)

Organism: Anaerostipes caccae (strain DSM 14662 / CCUG 47493 / JCM 13470 / NCIMB 13811 / L1-92) (NCBI:txid411490)

pLDDT: mean 84.96, std 14.31, range [36.53, 98.69]